Protein AF-0000000066255601 (afdb_homodimer)

InterPro domains:
  IPR002649 tRNA (guanine-N1-)-methyltransferase TrmD [MF_00605] (1-234)
  IPR002649 tRNA (guanine-N1-)-methyltransferase TrmD [PIRSF000386] (4-233)
  IPR002649 tRNA (guanine-N1-)-methyltransferase TrmD [PTHR46417] (6-233)
  IPR002649 tRNA (guanine-N1-)-methyltransferase TrmD [TIGR00088] (6-233)
  IPR002649 tRNA (guanine-N1-)-methyltransferase TrmD [cd18080] (7-228)
  IPR016009 tRNA methyltransferase TRMD/TRM10-type domain [PF01746] (6-232)
  IPR023148 tRNA (guanine-N(1)-)-methyltransferase, C-terminal domain superfamily [G3DSA:1.10.1270.20] (174-234)
  IPR029026 tRNA (guanine-N1-)-methyltransferase, N-terminal [G3DSA:3.40.1280.10] (3-173)
  IPR029028 Alpha/beta knot methyltransferases [SSF75217] (4-233)

Secondary structure (DSSP, 8-state):
--SEEEEEEES-GGGSSGGGGSHHHHHHHHTTSEEEEEEEGGGG-BTTTTB-EEEBTT--S-EEE-HHHHHHHHHHHHHH-TT-EEEEEEEEEEEPBHHHHHHHTT-SEEEEE---TT-B-HHHHHHHT-EEEESSBS--SSSHHHHHHHHHHHHHTSTTTSS-GGGGGGSTT-TTSTTTTSPPPP--BSSSEETTEEPPHHHHS--HHHHHHHHHHHHHHHHHHH-GGG-TT-/--SEEEEEEES-GGGSSGGGGSHHHHHHHHTTSEEEEEEEGGGG-BTTTTB-EEEBTT--S-EEE-HHHHHHHHHHHHHH-TT-EEEEEEEEEEEPBHHHHHHHTT-SEEEEE---TT-B-HHHHHHHT-EEEESSBS--SSSHHHHHHHHHHHHHTSTTTSS-GGGGGGSTT-TTSTTTTSPPPP--BSSSEETTEEPPHHHHS--HHHHHHHHHHHHHHHHHHH-GGG-TT-

pLDDT: mean 95.25, std 6.95, range [38.66, 98.94]

Radius of gyration: 22.91 Å; Cα contacts (8 Å, |Δi|>4): 955; chains: 2; bounding box: 49×70×59 Å

Solvent-accessible surface area (backbone atoms only — not comparable to full-atom values): 24619 Å² total; per-residue (Å²): 128,45,65,34,37,38,36,37,36,25,81,57,59,84,49,58,64,46,66,47,58,39,67,61,49,18,52,26,41,77,67,42,43,32,48,74,47,72,43,53,43,49,82,44,22,45,74,97,78,33,49,47,56,35,59,32,54,59,57,73,93,45,40,21,34,21,39,71,27,51,48,52,43,48,52,52,52,36,70,78,40,73,82,39,48,49,34,29,52,32,74,73,22,54,72,53,31,43,66,53,43,60,59,54,61,76,50,44,36,36,31,39,44,33,38,40,79,73,27,54,21,43,65,47,40,62,75,66,65,47,39,46,32,9,62,41,56,46,66,62,76,41,15,60,60,51,47,52,51,52,47,45,34,45,50,54,70,38,89,82,43,49,90,56,69,76,55,57,36,56,34,53,50,26,59,89,24,76,52,53,23,25,31,52,46,85,42,45,36,56,61,63,62,52,96,92,43,66,58,63,65,60,38,71,63,79,43,63,68,61,25,52,52,50,43,47,50,42,12,49,52,51,19,55,74,69,42,48,86,48,52,73,90,112,129,46,65,34,37,39,37,36,36,25,82,55,57,82,49,57,64,47,64,47,58,38,68,60,49,18,53,27,41,77,68,39,44,32,48,73,47,74,43,52,43,50,82,45,22,46,74,97,80,33,46,47,56,34,58,33,54,57,58,72,93,44,40,22,34,19,37,71,26,50,48,52,44,49,52,54,53,37,71,77,40,75,81,42,49,48,35,28,50,32,73,72,22,56,70,55,30,43,65,53,42,59,60,55,61,76,50,44,36,37,31,40,45,33,37,41,78,73,27,54,22,43,64,47,41,63,75,66,65,47,39,46,33,8,62,40,55,47,65,63,75,42,14,60,62,50,48,52,51,52,48,43,32,46,50,55,70,37,88,83,42,49,89,56,70,74,54,57,35,56,36,54,50,25,58,90,23,76,50,52,24,26,31,52,46,84,41,45,34,56,60,64,63,51,96,92,44,64,60,65,64,61,37,72,63,79,43,65,68,61,27,50,51,48,43,49,50,42,13,50,52,52,19,56,74,70,41,49,86,49,51,74,89,110

Organism: Rickettsia rickettsii (strain Sheila Smith) (NCBI:txid392021)

Foldseek 3Di:
DALAEEEEEDQCQVCPPPVCCDDLSVVCVVVRNYYYHYDNLLVQADDPVSHQWDADPPDDDWIAGELNSVVVSVVVVCVVPVPAAEEEEDLVAAEDDLVVLVVNSVDRHYYYYKAAIPYYDVVNCVVVVHHYYYPDNDDDGMCSVVVSVSVVSNSCQGPPRDPDPLVVQQAAQNCNHLQNGFHWFDDDDDDQADPNDGDPVQCVPPPPVSVSVVRNVRRVVCCCVPPVVRPPVD/DALAEEEEEDQCPVCPPPVCCDDLSVVCVVVRNYYYHYDNLLVQADDPVSHQWDADPPDDDWIAGELNSVVVSVVVVCVVPVPAAEEEEDLVAAEDDLVVLVVNSVDRHYYYYKAAIPYYDVVNCVVVVHHYYYPDNDDDGMCSVVVSVSVVSNSCQGPPRDPDPLVVQQAAQNCNHLQNGFHWFDDDDDDQADPNDGDDVQCVPPPPVSVSVVRNVRRVVCCCVPPVVRPPVD

Sequence (468 aa):
MSILHATILTVFPEMFPGTLGHSLAGQALNKNIWSYDVINIRDFGLTKHKNIDDEAYGGGNGLIMRPDVLGSSIDHALALNPNAEMYYPSPRGRVFTQSFAKEMLKNKNLIFLCGRYEGIDERVIEEYNVKEISVGDYILSGGEIPTLTILDCLIRLLPGVLMNQNTLSSESFEEDGEFKGGLECSLYTRPEIWRNRAVPSVLLSGNHRLINEWKKAQSHMITKLRRPELLKDLMSILHATILTVFPEMFPGTLGHSLAGQALNKNIWSYDVINIRDFGLTKHKNIDDEAYGGGNGLIMRPDVLGSSIDHALALNPNAEMYYPSPRGRVFTQSFAKEMLKNKNLIFLCGRYEGIDERVIEEYNVKEISVGDYILSGGEIPTLTILDCLIRLLPGVLMNQNTLSSESFEEDGEFKGGLECSLYTRPEIWRNRAVPSVLLSGNHRLINEWKKAQSHMITKLRRPELLKDL

Structure (mmCIF, N/CA/C/O backbone):
data_AF-0000000066255601-model_v1
#
loop_
_entity.id
_entity.type
_entity.pdbx_description
1 polymer 'tRNA (guanine-N(1)-)-methyltransferase'
#
loop_
_atom_site.group_PDB
_atom_site.id
_atom_site.type_symbol
_atom_site.label_atom_id
_atom_site.label_alt_id
_atom_site.label_comp_id
_atom_site.label_asym_id
_atom_site.label_entity_id
_atom_site.label_seq_id
_atom_site.pdbx_PDB_ins_code
_atom_site.Cartn_x
_atom_site.Cartn_y
_atom_site.Cartn_z
_atom_site.occupancy
_atom_site.B_iso_or_equiv
_atom_site.auth_seq_id
_atom_site.auth_comp_id
_atom_site.auth_asym_id
_atom_site.auth_atom_id
_atom_site.pdbx_PDB_model_num
ATOM 1 N N . MET A 1 1 ? -22.312 -8.031 15.648 1 79.44 1 MET A N 1
ATOM 2 C CA . MET A 1 1 ? -21.609 -8.398 14.43 1 79.44 1 MET A CA 1
ATOM 3 C C . MET A 1 1 ? -20.891 -7.191 13.828 1 79.44 1 MET A C 1
ATOM 5 O O . MET A 1 1 ? -21.375 -6.062 13.93 1 79.44 1 MET A O 1
ATOM 9 N N . SER A 1 2 ? -19.641 -7.426 13.398 1 87.31 2 SER A N 1
ATOM 10 C CA . SER A 1 2 ? -18.891 -6.285 12.898 1 87.31 2 SER A CA 1
ATOM 11 C C . SER A 1 2 ? -19.453 -5.785 11.57 1 87.31 2 SER A C 1
ATOM 13 O O . SER A 1 2 ? -20.156 -6.52 10.875 1 87.31 2 SER A O 1
ATOM 15 N N . ILE A 1 3 ? -19.281 -4.574 11.297 1 94.25 3 ILE A N 1
ATOM 16 C CA . ILE A 1 3 ? -19.781 -3.969 10.062 1 94.25 3 ILE A CA 1
ATOM 17 C C . ILE A 1 3 ? -19.078 -4.602 8.867 1 94.25 3 ILE A C 1
ATOM 19 O O . ILE A 1 3 ? -19.719 -4.914 7.859 1 94.25 3 ILE A O 1
ATOM 23 N N . LEU A 1 4 ? -17.828 -4.836 9.016 1 97.94 4 LEU A N 1
ATOM 24 C CA . LEU A 1 4 ? -17 -5.434 7.977 1 97.94 4 LEU A CA 1
ATOM 25 C C . LEU A 1 4 ? -16.203 -6.609 8.531 1 97.94 4 LEU A C 1
ATOM 27 O O . LEU A 1 4 ? -15.602 -6.512 9.602 1 97.94 4 LEU A O 1
ATOM 31 N N . HIS A 1 5 ? -16.234 -7.715 7.82 1 98.31 5 HIS A N 1
ATOM 32 C CA . HIS A 1 5 ? -15.422 -8.867 8.188 1 98.31 5 HIS A CA 1
ATOM 33 C C . HIS A 1 5 ? -14.516 -9.289 7.035 1 98.31 5 HIS A C 1
ATOM 35 O O . HIS A 1 5 ? -14.977 -9.461 5.902 1 98.31 5 HIS A O 1
ATOM 41 N N . ALA A 1 6 ? -13.25 -9.422 7.336 1 98.38 6 ALA A N 1
ATOM 42 C CA . ALA A 1 6 ? -12.273 -9.828 6.324 1 98.38 6 ALA A CA 1
ATOM 43 C C . ALA A 1 6 ? -11.641 -11.172 6.68 1 98.38 6 ALA A C 1
ATOM 45 O O . ALA A 1 6 ? -11.141 -11.352 7.793 1 98.38 6 ALA A O 1
ATOM 46 N N . THR A 1 7 ? -11.734 -12.109 5.789 1 98.75 7 THR A N 1
ATOM 47 C CA . THR A 1 7 ? -10.953 -13.344 5.887 1 98.75 7 THR A CA 1
ATOM 48 C C . THR A 1 7 ? -9.711 -13.266 5.008 1 98.75 7 THR A C 1
ATOM 50 O O . THR A 1 7 ? -9.805 -13.008 3.805 1 98.75 7 THR A O 1
ATOM 53 N N . ILE A 1 8 ? -8.578 -13.508 5.617 1 98.88 8 ILE A N 1
ATOM 54 C CA . ILE A 1 8 ? -7.316 -13.375 4.895 1 98.88 8 ILE A CA 1
ATOM 55 C C . ILE A 1 8 ? -6.676 -14.758 4.734 1 98.88 8 ILE A C 1
ATOM 57 O O . ILE A 1 8 ? -6.406 -15.438 5.723 1 98.88 8 ILE A O 1
ATOM 61 N N . LEU A 1 9 ? -6.473 -15.195 3.525 1 98.94 9 LEU A N 1
ATOM 62 C CA . LEU A 1 9 ? -5.684 -16.375 3.207 1 98.94 9 LEU A CA 1
ATOM 63 C C . LEU A 1 9 ? -4.242 -16 2.889 1 98.94 9 LEU A C 1
ATOM 65 O O . LEU A 1 9 ? -3.984 -15.258 1.945 1 98.94 9 LEU A O 1
ATOM 69 N N . THR A 1 10 ? -3.299 -16.469 3.641 1 98.88 10 THR A N 1
ATOM 70 C CA . THR A 1 10 ? -1.899 -16.094 3.471 1 98.88 10 THR A CA 1
ATOM 71 C C . THR A 1 10 ? -0.978 -17.188 4.008 1 98.88 10 THR A C 1
ATOM 73 O O . THR A 1 10 ? -1.413 -18.062 4.766 1 98.88 10 THR A O 1
ATOM 76 N N . VAL A 1 11 ? 0.265 -17.188 3.557 1 98.44 11 VAL A N 1
ATOM 77 C CA . VAL A 1 11 ? 1.257 -18.109 4.117 1 98.44 11 VAL A CA 1
ATOM 78 C C . VAL A 1 11 ? 1.996 -17.422 5.266 1 98.44 11 VAL A C 1
ATOM 80 O O . VAL A 1 11 ? 2.84 -18.031 5.922 1 98.44 11 VAL A O 1
ATOM 83 N N . PHE A 1 12 ? 1.693 -16.172 5.578 1 98.38 12 PHE A N 1
ATOM 84 C CA . PHE A 1 12 ? 2.297 -15.414 6.668 1 98.38 12 PHE A CA 1
ATOM 85 C C . PHE A 1 12 ? 1.228 -14.867 7.605 1 98.38 12 PHE A C 1
ATOM 87 O O . PHE A 1 12 ? 1.06 -13.648 7.719 1 98.38 12 PHE A O 1
ATOM 94 N N . PRO A 1 13 ? 0.612 -15.734 8.367 1 98.62 13 PRO A N 1
ATOM 95 C CA . PRO A 1 13 ? -0.444 -15.266 9.266 1 98.62 13 PRO A CA 1
ATOM 96 C C . PRO A 1 13 ? 0.057 -14.234 10.273 1 98.62 13 PRO A C 1
ATOM 98 O O . PRO A 1 13 ? -0.712 -13.375 10.719 1 98.62 13 PRO A O 1
ATOM 101 N N . GLU A 1 14 ? 1.336 -14.211 10.602 1 97.75 14 GLU A N 1
ATOM 102 C CA . GLU A 1 14 ? 1.938 -13.344 11.609 1 97.75 14 GLU A CA 1
ATOM 103 C C . GLU A 1 14 ? 1.942 -11.891 11.141 1 97.75 14 GLU A C 1
ATOM 105 O O . GLU A 1 14 ? 2.174 -10.977 11.938 1 97.75 14 GLU A O 1
ATOM 110 N N . MET A 1 15 ? 1.654 -11.672 9.898 1 98.38 15 MET A N 1
ATOM 111 C CA . MET A 1 15 ? 1.668 -10.32 9.352 1 98.38 15 MET A CA 1
ATOM 112 C C . MET A 1 15 ? 0.363 -9.594 9.664 1 98.38 15 MET A C 1
ATOM 114 O O . MET A 1 15 ? 0.245 -8.391 9.43 1 98.38 15 MET A O 1
ATOM 118 N N . PHE A 1 16 ? -0.642 -10.234 10.242 1 98.44 16 PHE A N 1
ATOM 119 C CA . PHE A 1 16 ? -1.94 -9.633 10.516 1 98.44 16 PHE A CA 1
ATOM 120 C C . PHE A 1 16 ? -2.246 -9.664 12.008 1 98.44 16 PHE A C 1
ATOM 122 O O . PHE A 1 16 ? -1.903 -10.633 12.695 1 98.44 16 PHE A O 1
ATOM 129 N N . PRO A 1 17 ? -2.812 -8.672 12.648 1 98.31 17 PRO A N 1
ATOM 130 C CA . PRO A 1 17 ? -3.373 -7.57 11.859 1 98.31 17 PRO A CA 1
ATOM 131 C C . PRO A 1 17 ? -2.32 -6.539 11.453 1 98.31 17 PRO A C 1
ATOM 133 O O . PRO A 1 17 ? -2.627 -5.594 10.727 1 98.31 17 PRO A O 1
ATOM 136 N N . GLY A 1 18 ? -1.064 -6.758 11.93 1 97.5 18 GLY A N 1
ATOM 137 C CA . GLY A 1 18 ? 0.004 -5.848 11.555 1 97.5 18 GLY A CA 1
ATOM 138 C C . GLY A 1 18 ? -0.315 -4.395 11.852 1 97.5 18 GLY A C 1
ATOM 139 O O . GLY A 1 18 ? -0.697 -4.059 12.977 1 97.5 18 GLY A O 1
ATOM 140 N N . THR A 1 19 ? -0.201 -3.514 10.828 1 98 19 THR A N 1
ATOM 141 C CA . THR A 1 19 ? -0.446 -2.086 10.992 1 98 19 THR A CA 1
ATOM 142 C C . THR A 1 19 ? -1.9 -1.828 11.375 1 98 19 THR A C 1
ATOM 144 O O . THR A 1 19 ? -2.209 -0.83 12.031 1 98 19 THR A O 1
ATOM 147 N N . LEU A 1 20 ? -2.783 -2.729 11.016 1 98.56 20 LEU A N 1
ATOM 148 C CA . LEU A 1 20 ? -4.211 -2.545 11.258 1 98.56 20 LEU A CA 1
ATOM 149 C C . LEU A 1 20 ? -4.543 -2.775 12.727 1 98.56 20 LEU A C 1
ATOM 151 O O . LEU A 1 20 ? -5.672 -2.527 13.156 1 98.56 20 LEU A O 1
ATOM 155 N N . GLY A 1 21 ? -3.588 -3.248 13.445 1 98.12 21 GLY A N 1
ATOM 156 C CA . GLY A 1 21 ? -3.764 -3.391 14.883 1 98.12 21 GLY A CA 1
ATOM 157 C C . GLY A 1 21 ? -3.506 -2.107 15.648 1 98.12 21 GLY A C 1
ATOM 158 O O . GLY A 1 21 ? -3.676 -2.059 16.875 1 98.12 21 GLY A O 1
ATOM 159 N N . HIS A 1 22 ? -3.17 -1.103 14.945 1 97.44 22 HIS A N 1
ATOM 160 C CA . HIS A 1 22 ? -2.803 0.168 15.562 1 97.44 22 HIS A CA 1
ATOM 161 C C . HIS A 1 22 ? -3.713 1.295 15.086 1 97.44 22 HIS A C 1
ATOM 163 O O . HIS A 1 22 ? -4.434 1.14 14.102 1 97.44 22 HIS A O 1
ATOM 169 N N . SER A 1 23 ? -3.74 2.381 15.82 1 95.31 23 SER A N 1
ATOM 170 C CA . SER A 1 23 ? -4.398 3.621 15.414 1 95.31 23 SER A CA 1
ATOM 171 C C . SER A 1 23 ? -5.879 3.391 15.117 1 95.31 23 SER A C 1
ATOM 173 O O . SER A 1 23 ? -6.531 2.59 15.789 1 95.31 23 SER A O 1
ATOM 175 N N . LEU A 1 24 ? -6.449 4.09 14.18 1 94.56 24 LEU A N 1
ATOM 176 C CA . LEU A 1 24 ? -7.879 4.086 13.891 1 94.56 24 LEU A CA 1
ATOM 177 C C . LEU A 1 24 ? -8.383 2.67 13.625 1 94.56 24 LEU A C 1
ATOM 179 O O . LEU A 1 24 ? -9.414 2.262 14.164 1 94.56 24 LEU A O 1
ATOM 183 N N . ALA A 1 25 ? -7.633 1.955 12.867 1 97.56 25 ALA A N 1
ATOM 184 C CA . ALA A 1 25 ? -8.055 0.597 12.523 1 97.56 25 ALA A CA 1
ATOM 185 C C . ALA A 1 25 ? -8.016 -0.309 13.758 1 97.56 25 ALA A C 1
ATOM 187 O O . ALA A 1 25 ? -8.891 -1.163 13.93 1 97.56 25 ALA A O 1
ATOM 188 N N . GLY A 1 26 ? -6.961 -0.133 14.555 1 98.12 26 GLY A N 1
ATOM 189 C CA . GLY A 1 26 ? -6.871 -0.892 15.797 1 98.12 26 GLY A CA 1
ATOM 190 C C . GLY A 1 26 ? -7.992 -0.582 16.766 1 98.12 26 GLY A C 1
ATOM 191 O O . GLY A 1 26 ? -8.562 -1.49 17.375 1 98.12 26 GLY A O 1
ATOM 192 N N . GLN A 1 27 ? -8.289 0.668 16.922 1 97.44 27 GLN A N 1
ATOM 193 C CA . GLN A 1 27 ? -9.398 1.073 17.766 1 97.44 27 GLN A CA 1
ATOM 194 C C . GLN A 1 27 ? -10.719 0.485 17.266 1 97.44 27 GLN A C 1
ATOM 196 O O . GLN A 1 27 ? -11.523 -0.004 18.062 1 97.44 27 GLN A O 1
ATOM 201 N N . ALA A 1 28 ? -10.891 0.559 15.969 1 98.06 28 ALA A N 1
ATOM 202 C CA . ALA A 1 28 ? -12.102 0.02 15.359 1 98.06 28 ALA A CA 1
ATOM 203 C C . ALA A 1 28 ? -12.195 -1.49 15.555 1 98.06 28 ALA A C 1
ATOM 205 O O . ALA A 1 28 ? -13.289 -2.037 15.719 1 98.06 28 ALA A O 1
ATOM 206 N N . LEU A 1 29 ? -11.062 -2.111 15.508 1 98.44 29 LEU A N 1
ATOM 207 C CA . LEU A 1 29 ? -11 -3.543 15.773 1 98.44 29 LEU A CA 1
ATOM 208 C C . LEU A 1 29 ? -11.453 -3.854 17.188 1 98.44 29 LEU A C 1
ATOM 210 O O . LEU A 1 29 ? -12.273 -4.75 17.406 1 98.44 29 LEU A O 1
ATOM 214 N N . ASN A 1 30 ? -10.984 -3.076 18.156 1 97.88 30 ASN A N 1
ATOM 215 C CA . ASN A 1 30 ? -11.32 -3.26 19.562 1 97.88 30 ASN A CA 1
ATOM 216 C C . ASN A 1 30 ? -12.797 -2.996 19.812 1 97.88 30 ASN A C 1
ATOM 218 O O . ASN A 1 30 ? -13.398 -3.621 20.688 1 97.88 30 ASN A O 1
ATOM 222 N N . LYS A 1 31 ? -13.336 -2.125 19.031 1 97.31 31 LYS A N 1
ATOM 223 C CA . LYS A 1 31 ? -14.75 -1.778 19.156 1 97.31 31 LYS A CA 1
ATOM 224 C C . LYS A 1 31 ? -15.625 -2.717 18.344 1 97.31 31 LYS A C 1
ATOM 226 O O . LYS A 1 31 ? -16.828 -2.508 18.234 1 97.31 31 LYS A O 1
ATOM 231 N N . ASN A 1 32 ? -15.047 -3.641 17.672 1 97.69 32 ASN A N 1
ATOM 232 C CA . ASN A 1 32 ? -15.727 -4.637 16.859 1 97.69 32 ASN A CA 1
ATOM 233 C C . ASN A 1 32 ? -16.484 -3.988 15.695 1 97.69 32 ASN A C 1
ATOM 235 O O . ASN A 1 32 ? -17.547 -4.453 15.305 1 97.69 32 ASN A O 1
ATOM 239 N N . ILE A 1 33 ? -15.953 -2.861 15.242 1 98.12 33 ILE A N 1
ATOM 240 C CA . ILE A 1 33 ? -16.484 -2.236 14.039 1 98.12 33 ILE A CA 1
ATOM 241 C C . ILE A 1 33 ? -16.125 -3.068 12.812 1 98.12 33 ILE A C 1
ATOM 243 O O . ILE A 1 33 ? -16.922 -3.236 11.898 1 98.12 33 ILE A O 1
ATOM 247 N N . TRP A 1 34 ? -14.898 -3.523 12.836 1 98.44 34 TRP A N 1
ATOM 248 C CA . TRP A 1 34 ? -14.477 -4.527 11.859 1 98.44 34 TRP A CA 1
ATOM 249 C C . TRP A 1 34 ? -13.828 -5.719 12.555 1 98.44 34 TRP A C 1
ATOM 251 O O . TRP A 1 34 ? -13.477 -5.645 13.734 1 98.44 34 TRP A O 1
ATOM 261 N N . SER A 1 35 ? -13.75 -6.824 11.852 1 98.56 35 SER A N 1
ATOM 262 C CA . SER A 1 35 ? -13.141 -8.047 12.359 1 98.56 35 SER A CA 1
ATOM 263 C C . SER A 1 35 ? -12.43 -8.812 11.25 1 98.56 35 SER A C 1
ATOM 265 O O . SER A 1 35 ? -12.594 -8.5 10.07 1 98.56 35 SER A O 1
ATOM 267 N N . TYR A 1 36 ? -11.578 -9.719 11.688 1 98.31 36 TYR A N 1
ATOM 268 C CA . TYR A 1 36 ? -10.875 -10.484 10.664 1 98.31 36 TYR A CA 1
ATOM 269 C C . TYR A 1 36 ? -10.539 -11.883 11.172 1 98.31 36 TYR A C 1
ATOM 271 O O . TYR A 1 36 ? -10.5 -12.125 12.383 1 98.31 36 TYR A O 1
ATOM 279 N N . ASP A 1 37 ? -10.414 -12.789 10.203 1 98 37 ASP A N 1
ATOM 280 C CA . ASP A 1 37 ? -9.82 -14.109 10.406 1 98 37 ASP A CA 1
ATOM 281 C C . ASP A 1 37 ? -8.656 -14.344 9.445 1 98 37 ASP A C 1
ATOM 283 O O . ASP A 1 37 ? -8.672 -13.844 8.312 1 98 37 ASP A O 1
ATOM 287 N N . VAL A 1 38 ? -7.703 -15.047 9.953 1 98.69 38 VAL A N 1
ATOM 288 C CA . VAL A 1 38 ? -6.59 -15.422 9.094 1 98.69 38 VAL A CA 1
ATOM 289 C C . VAL A 1 38 ? -6.555 -16.938 8.922 1 98.69 38 VAL A C 1
ATOM 291 O O . VAL A 1 38 ? -6.648 -17.688 9.906 1 98.69 38 VAL A O 1
ATOM 294 N N . ILE A 1 39 ? -6.531 -17.359 7.746 1 98.75 39 ILE A N 1
ATOM 295 C CA . ILE A 1 39 ? -6.375 -18.766 7.398 1 98.75 39 ILE A CA 1
ATOM 296 C C . ILE A 1 39 ? -4.98 -19 6.824 1 98.75 39 ILE A C 1
ATOM 298 O O . ILE A 1 39 ? -4.602 -18.391 5.824 1 98.75 39 ILE A O 1
ATOM 302 N N . ASN A 1 40 ? -4.207 -19.875 7.48 1 98.81 40 ASN A N 1
ATOM 303 C CA . ASN A 1 40 ? -2.875 -20.234 7 1 98.81 40 ASN A CA 1
ATOM 304 C C . ASN A 1 40 ? -2.932 -21.219 5.848 1 98.81 40 ASN A C 1
ATOM 306 O O . ASN A 1 40 ? -3.256 -22.391 6.051 1 98.81 40 ASN A O 1
ATOM 310 N N . ILE A 1 41 ? -2.545 -20.781 4.695 1 98.81 41 ILE A N 1
ATOM 311 C CA . ILE A 1 41 ? -2.617 -21.609 3.496 1 98.81 41 ILE A CA 1
ATOM 312 C C . ILE A 1 41 ? -1.753 -22.859 3.674 1 98.81 41 ILE A C 1
ATOM 314 O O . ILE A 1 41 ? -2.1 -23.938 3.189 1 98.81 41 ILE A O 1
ATOM 318 N N . ARG A 1 42 ? -0.706 -22.781 4.449 1 98.31 42 ARG A N 1
ATOM 319 C CA . ARG A 1 42 ? 0.225 -23.875 4.66 1 98.31 42 ARG A CA 1
ATOM 320 C C . ARG A 1 42 ? -0.473 -25.062 5.32 1 98.31 42 ARG A C 1
ATOM 322 O O . ARG A 1 42 ? -0.035 -26.203 5.176 1 98.31 42 ARG A O 1
ATOM 329 N N . ASP A 1 43 ? -1.509 -24.797 6.066 1 98.19 43 ASP A N 1
ATOM 330 C CA . ASP A 1 43 ? -2.256 -25.859 6.727 1 98.19 43 ASP A CA 1
ATOM 331 C C . ASP A 1 43 ? -2.906 -26.797 5.707 1 98.19 43 ASP A C 1
ATOM 333 O O . ASP A 1 43 ? -3.35 -27.891 6.051 1 98.19 43 ASP A O 1
ATOM 337 N N . PHE A 1 44 ? -2.918 -26.391 4.461 1 98.5 44 PHE A N 1
ATOM 338 C CA . PHE A 1 44 ? -3.541 -27.172 3.396 1 98.5 44 PHE A CA 1
ATOM 339 C C . PHE A 1 44 ? -2.49 -27.734 2.449 1 98.5 44 PHE A C 1
ATOM 341 O O . PHE A 1 44 ? -2.822 -28.234 1.374 1 98.5 44 PHE A O 1
ATOM 348 N N . GLY A 1 45 ? -1.254 -27.516 2.797 1 98 45 GLY A N 1
ATOM 349 C CA . GLY A 1 45 ? -0.155 -27.969 1.954 1 98 45 GLY A CA 1
ATOM 350 C C . GLY A 1 45 ? -0.136 -29.469 1.742 1 98 45 GLY A C 1
ATOM 351 O O . GLY A 1 45 ? -0.738 -30.219 2.516 1 98 45 GLY A O 1
ATOM 352 N N . LEU A 1 46 ? 0.57 -29.859 0.729 1 96.69 46 LEU A N 1
ATOM 353 C CA . LEU A 1 46 ? 0.627 -31.266 0.349 1 96.69 46 LEU A CA 1
ATOM 354 C C . LEU A 1 46 ? 1.787 -31.969 1.045 1 96.69 46 LEU A C 1
ATOM 356 O O . LEU A 1 46 ? 2.822 -31.359 1.312 1 96.69 46 LEU A O 1
ATOM 360 N N . THR A 1 47 ? 1.641 -33.25 1.292 1 93.31 47 THR A N 1
ATOM 361 C CA . THR A 1 47 ? 2.656 -34.125 1.847 1 93.31 47 THR A CA 1
ATOM 362 C C . THR A 1 47 ? 2.996 -33.75 3.281 1 93.31 47 THR A C 1
ATOM 364 O O . THR A 1 47 ? 2.314 -32.906 3.877 1 93.31 47 THR A O 1
ATOM 367 N N . LYS A 1 48 ? 3.967 -34.406 3.875 1 93.19 48 LYS A N 1
ATOM 368 C CA . LYS A 1 48 ? 4.383 -34.156 5.254 1 93.19 48 LYS A CA 1
ATOM 369 C C . LYS A 1 48 ? 5.082 -32.781 5.383 1 93.19 48 LYS A C 1
ATOM 371 O O . LYS A 1 48 ? 5.141 -32.219 6.473 1 93.19 48 LYS A O 1
ATOM 376 N N . HIS A 1 49 ? 5.543 -32.312 4.27 1 92.69 49 HIS A N 1
ATOM 377 C CA . HIS A 1 49 ? 6.328 -31.078 4.277 1 92.69 49 HIS A CA 1
ATOM 378 C C . HIS A 1 49 ? 5.449 -29.859 4.012 1 92.69 49 HIS A C 1
ATOM 380 O O . HIS A 1 49 ? 5.934 -28.719 4.02 1 92.69 49 HIS A O 1
ATOM 386 N N . LYS A 1 50 ? 4.145 -30.062 3.76 1 95.19 50 LYS A N 1
ATOM 387 C CA . LYS A 1 50 ? 3.193 -28.969 3.561 1 95.19 50 LYS A CA 1
ATOM 388 C C . LYS A 1 50 ? 3.602 -28.094 2.379 1 95.19 50 LYS A C 1
ATOM 390 O O . LYS A 1 50 ? 3.658 -26.859 2.5 1 95.19 50 LYS A O 1
ATOM 395 N N . ASN A 1 51 ? 3.879 -28.75 1.265 1 96.75 51 ASN A N 1
ATOM 396 C CA . ASN A 1 51 ? 4.234 -28.047 0.041 1 96.75 51 ASN A CA 1
ATOM 397 C C . ASN A 1 51 ? 3.051 -27.25 -0.505 1 96.75 51 ASN A C 1
ATOM 399 O O . ASN A 1 51 ? 1.959 -27.797 -0.681 1 96.75 51 ASN A O 1
ATOM 403 N N . ILE A 1 52 ? 3.314 -25.953 -0.753 1 98.25 52 ILE A N 1
ATOM 404 C CA . ILE A 1 52 ? 2.201 -25.125 -1.182 1 98.25 52 ILE A CA 1
ATOM 405 C C . ILE A 1 52 ? 2.443 -24.625 -2.607 1 98.25 52 ILE A C 1
ATOM 407 O O . ILE A 1 52 ? 1.578 -23.984 -3.205 1 98.25 52 ILE A O 1
ATOM 411 N N . ASP A 1 53 ? 3.6 -24.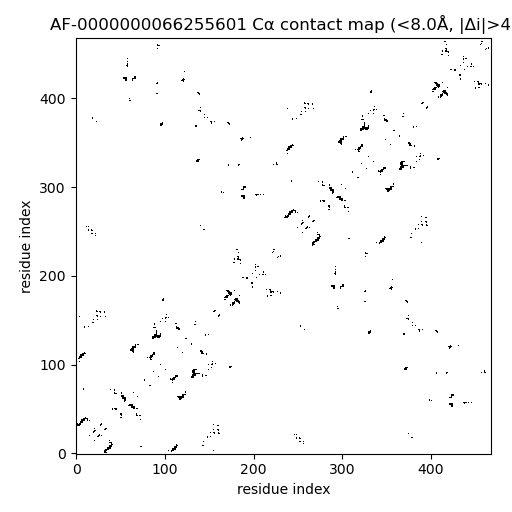844 -3.145 1 97.62 53 ASP A N 1
ATOM 412 C CA . ASP A 1 53 ? 4.023 -24.312 -4.434 1 97.62 53 ASP A CA 1
ATOM 413 C C . ASP A 1 53 ? 4.723 -25.375 -5.27 1 97.62 53 ASP A C 1
ATOM 415 O O . ASP A 1 53 ? 5.012 -26.469 -4.773 1 97.62 53 ASP A O 1
ATOM 419 N N . ASP A 1 54 ? 4.898 -25.125 -6.512 1 97 54 ASP A N 1
ATOM 420 C CA . ASP A 1 54 ? 5.641 -25.969 -7.441 1 97 54 ASP A CA 1
ATOM 421 C C . ASP A 1 54 ? 6.184 -25.156 -8.609 1 97 54 ASP A C 1
ATOM 423 O O . ASP A 1 54 ? 5.859 -23.969 -8.758 1 97 54 ASP A O 1
ATOM 427 N N . GLU A 1 55 ? 7.008 -25.781 -9.383 1 95.44 55 GLU A N 1
ATOM 428 C CA . GLU A 1 55 ? 7.613 -25.125 -10.539 1 95.44 55 GLU A CA 1
ATOM 429 C C . GLU A 1 55 ? 6.566 -24.781 -11.594 1 95.44 55 GLU A C 1
ATOM 431 O O . GLU A 1 55 ? 5.609 -25.547 -11.789 1 95.44 55 GLU A O 1
ATOM 436 N N . ALA A 1 56 ? 6.816 -23.719 -12.273 1 94.56 56 ALA A N 1
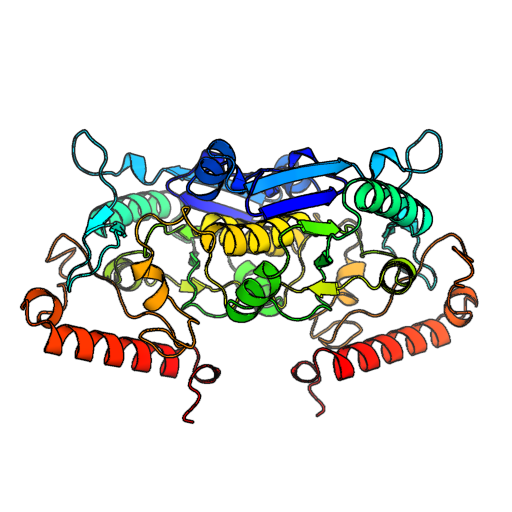ATOM 437 C CA . ALA A 1 56 ? 5.914 -23.266 -13.328 1 94.56 56 ALA A CA 1
ATOM 438 C C . ALA A 1 56 ? 5.988 -24.203 -14.539 1 94.56 56 ALA A C 1
ATOM 440 O O . ALA A 1 56 ? 7.07 -24.656 -14.922 1 94.56 56 ALA A O 1
ATOM 441 N N . TYR A 1 57 ? 4.805 -24.516 -15.141 1 95.56 57 TYR A N 1
ATOM 442 C CA . TYR A 1 57 ? 4.828 -25.094 -16.484 1 95.56 57 TYR A CA 1
ATOM 443 C C . TYR A 1 57 ? 5.305 -24.062 -17.5 1 95.56 57 TYR A C 1
ATOM 445 O O . TYR A 1 57 ? 4.945 -22.891 -17.438 1 95.56 57 TYR A O 1
ATOM 453 N N . GLY A 1 58 ? 6.043 -24.562 -18.562 1 91.44 58 GLY A N 1
ATOM 454 C CA . GLY A 1 58 ? 6.562 -23.656 -19.578 1 91.44 58 GLY A CA 1
ATOM 455 C C . GLY A 1 58 ? 7.949 -23.141 -19.25 1 91.44 58 GLY A C 1
ATOM 456 O O . GLY A 1 58 ? 8.547 -22.422 -20.062 1 91.44 58 GLY A O 1
ATOM 457 N N . GLY A 1 59 ? 8.414 -23.547 -18.141 1 82.88 59 GLY A N 1
ATOM 458 C CA . GLY A 1 59 ? 9.758 -23.141 -17.766 1 82.88 59 GLY A CA 1
ATOM 459 C C . GLY A 1 59 ? 9.789 -21.859 -16.953 1 82.88 59 GLY A C 1
ATOM 460 O O . GLY A 1 59 ? 8.75 -21.25 -16.688 1 82.88 59 GLY A O 1
ATOM 461 N N . GLY A 1 60 ? 10.93 -21.531 -16.438 1 76 60 GLY A N 1
ATOM 462 C CA . GLY A 1 60 ? 11.164 -20.375 -15.586 1 76 60 GLY A CA 1
ATOM 463 C C . GLY A 1 60 ? 11.641 -20.75 -14.195 1 76 60 GLY A C 1
ATOM 464 O O . GLY A 1 60 ? 11.578 -21.922 -13.812 1 76 60 GLY A O 1
ATOM 465 N N . ASN A 1 61 ? 12.234 -19.844 -13.531 1 75 61 ASN A N 1
ATOM 466 C CA . ASN A 1 61 ? 12.875 -20.125 -12.242 1 75 61 ASN A CA 1
ATOM 467 C C . ASN A 1 61 ? 11.953 -19.766 -11.078 1 75 61 ASN A C 1
ATOM 469 O O . ASN A 1 61 ? 12.383 -19.766 -9.922 1 75 61 ASN A O 1
ATOM 473 N N . GLY A 1 62 ? 10.75 -19.594 -11.352 1 84.88 62 GLY A N 1
ATOM 474 C CA . GLY A 1 62 ? 9.891 -19.141 -10.258 1 84.88 62 GLY A CA 1
ATOM 475 C C . GLY A 1 62 ? 8.93 -20.219 -9.781 1 84.88 62 GLY A C 1
ATOM 476 O O . GLY A 1 62 ? 8.727 -21.219 -10.461 1 84.88 62 GLY A O 1
ATOM 477 N N . LEU A 1 63 ? 8.453 -20.109 -8.57 1 93.38 63 LEU A N 1
ATOM 478 C CA . LEU A 1 63 ? 7.461 -21 -7.988 1 93.38 63 LEU A CA 1
ATOM 479 C C . LEU A 1 63 ? 6.066 -20.375 -8.07 1 93.38 63 LEU A C 1
ATOM 481 O O . LEU A 1 63 ? 5.918 -19.156 -8.016 1 93.38 63 LEU A O 1
ATOM 485 N N . ILE A 1 64 ? 5.137 -21.25 -8.312 1 97 64 ILE A N 1
ATOM 486 C CA . ILE A 1 64 ? 3.736 -20.844 -8.391 1 97 64 ILE A CA 1
ATOM 487 C C . ILE A 1 64 ? 2.932 -21.562 -7.309 1 97 64 ILE A C 1
ATOM 489 O O . ILE A 1 64 ? 3.129 -22.75 -7.07 1 97 64 ILE A O 1
ATOM 493 N N . MET A 1 65 ? 2.057 -20.844 -6.656 1 98.44 65 MET A N 1
ATOM 494 C CA . MET A 1 65 ? 1.209 -21.484 -5.664 1 98.44 65 MET A CA 1
ATOM 495 C C . MET A 1 65 ? 0.225 -22.453 -6.332 1 98.44 65 MET A C 1
ATOM 497 O O . MET A 1 65 ? -0.463 -22.062 -7.281 1 98.44 65 MET A O 1
ATOM 501 N N . ARG A 1 66 ? 0.135 -23.594 -5.801 1 98.75 66 ARG A N 1
ATOM 502 C CA . ARG A 1 66 ? -0.566 -24.719 -6.422 1 98.75 66 ARG A CA 1
ATOM 503 C C . ARG A 1 66 ? -2.076 -24.531 -6.34 1 98.75 66 ARG A C 1
ATOM 505 O O . ARG A 1 66 ? -2.602 -24.125 -5.301 1 98.75 66 ARG A O 1
ATOM 512 N N . PRO A 1 67 ? -2.781 -24.906 -7.43 1 98.81 67 PRO A N 1
ATOM 513 C CA . PRO A 1 67 ? -4.234 -24.75 -7.422 1 98.81 67 PRO A CA 1
ATOM 514 C C . PRO A 1 67 ? -4.93 -25.719 -6.457 1 98.81 67 PRO A C 1
ATOM 516 O O . PRO A 1 67 ? -5.965 -25.375 -5.879 1 98.81 67 PRO A O 1
ATOM 519 N N . ASP A 1 68 ? -4.418 -26.906 -6.27 1 98.75 68 ASP A N 1
ATOM 520 C CA . ASP A 1 68 ? -5.055 -27.875 -5.379 1 98.75 68 ASP A CA 1
ATOM 521 C C . ASP A 1 68 ? -4.914 -27.438 -3.918 1 98.75 68 ASP A C 1
ATOM 523 O O . ASP A 1 68 ? -5.793 -27.719 -3.098 1 98.75 68 ASP A O 1
ATOM 527 N N . VAL A 1 69 ? -3.83 -26.797 -3.574 1 98.81 69 VAL A N 1
ATOM 528 C CA . VAL A 1 69 ? -3.633 -26.266 -2.23 1 98.81 69 VAL A CA 1
ATOM 529 C C . VAL A 1 69 ? -4.527 -25.047 -2.021 1 98.81 69 VAL A C 1
ATOM 531 O O . VAL A 1 69 ? -5.273 -24.984 -1.041 1 98.81 69 VAL A O 1
ATOM 534 N N . LEU A 1 70 ? -4.465 -24.125 -2.967 1 98.88 70 LEU A N 1
ATOM 535 C CA . LEU A 1 70 ? -5.273 -22.906 -2.879 1 98.88 70 LEU A CA 1
ATOM 536 C C . LEU A 1 70 ? -6.762 -23.25 -2.918 1 98.88 70 LEU A C 1
ATOM 538 O O . LEU A 1 70 ? -7.559 -22.641 -2.189 1 98.88 70 LEU A O 1
ATOM 542 N N . GLY A 1 71 ? -7.125 -24.172 -3.816 1 98.81 71 GLY A N 1
ATOM 543 C CA . GLY A 1 71 ? -8.516 -24.594 -3.883 1 98.81 71 GLY A CA 1
ATOM 544 C C . GLY A 1 71 ? -9.062 -25.062 -2.547 1 98.81 71 GLY A C 1
ATOM 545 O O . GLY A 1 71 ? -10.141 -24.641 -2.131 1 98.81 71 GLY A O 1
ATOM 546 N N . SER A 1 72 ? -8.32 -25.875 -1.854 1 98.62 72 SER A N 1
ATOM 547 C CA . SER A 1 72 ? -8.727 -26.406 -0.555 1 98.62 72 SER A CA 1
ATOM 548 C C . SER A 1 72 ? -8.867 -25.281 0.473 1 98.62 72 SER A C 1
ATOM 550 O O . SER A 1 72 ? -9.82 -25.266 1.252 1 98.62 72 SER A O 1
ATOM 552 N N . SER A 1 73 ? -7.922 -24.406 0.524 1 98.75 73 SER A N 1
ATOM 553 C CA . SER A 1 73 ? -7.957 -23.297 1.468 1 98.75 73 SER A CA 1
ATOM 554 C C . SER A 1 73 ? -9.141 -22.375 1.188 1 98.75 73 SER A C 1
ATOM 556 O O . SER A 1 73 ? -9.789 -21.891 2.115 1 98.75 73 SER A O 1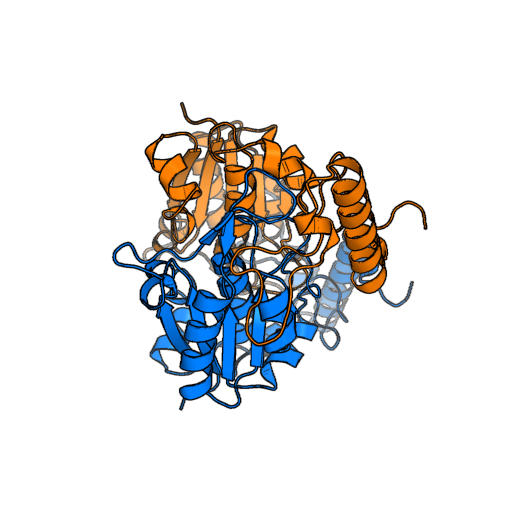
ATOM 558 N N . ILE A 1 74 ? -9.414 -22.109 -0.098 1 98.75 74 ILE A N 1
ATOM 559 C CA . ILE A 1 74 ? -10.516 -21.234 -0.503 1 98.75 74 ILE A CA 1
ATOM 560 C C . ILE A 1 74 ? -11.844 -21.891 -0.149 1 98.75 74 ILE A C 1
ATOM 562 O O . ILE A 1 74 ? -12.75 -21.234 0.374 1 98.75 74 ILE A O 1
ATOM 566 N N . ASP A 1 75 ? -11.945 -23.219 -0.426 1 98.75 75 ASP A N 1
ATOM 567 C CA . ASP A 1 75 ? -13.156 -23.953 -0.063 1 98.75 75 ASP A CA 1
ATOM 568 C C . ASP A 1 75 ? -13.445 -23.828 1.433 1 98.75 75 ASP A C 1
ATOM 570 O O . ASP A 1 75 ? -14.594 -23.609 1.836 1 98.75 75 ASP A O 1
ATOM 574 N N . HIS A 1 76 ? -12.453 -23.953 2.195 1 98.62 76 HIS A N 1
ATOM 575 C CA . HIS A 1 76 ? -12.594 -23.828 3.643 1 98.62 76 HIS A CA 1
ATOM 576 C C . HIS A 1 76 ? -13.086 -22.438 4.023 1 98.62 76 HIS A C 1
ATOM 578 O O . HIS A 1 76 ? -14.023 -22.297 4.82 1 98.62 76 HIS A O 1
ATOM 584 N N . ALA A 1 77 ? -12.484 -21.391 3.479 1 98.44 77 ALA A N 1
ATOM 585 C CA . ALA A 1 77 ? -12.859 -20 3.764 1 98.44 77 ALA A CA 1
ATOM 586 C C . ALA A 1 77 ? -14.312 -19.734 3.369 1 98.44 77 ALA A C 1
ATOM 588 O O . ALA A 1 77 ? -15.055 -19.109 4.117 1 98.44 77 ALA A O 1
ATOM 589 N N . LEU A 1 78 ? -14.672 -20.25 2.176 1 97.81 78 LEU A N 1
ATOM 590 C CA . LEU A 1 78 ? -16.016 -20.016 1.653 1 97.81 78 LEU A CA 1
ATOM 591 C C . LEU A 1 78 ? -17.047 -20.781 2.463 1 97.81 78 LEU A C 1
ATOM 593 O O . LEU A 1 78 ? -18.203 -20.344 2.564 1 97.81 78 LEU A O 1
ATOM 597 N N . ALA A 1 79 ? -16.641 -21.906 3.041 1 97.25 79 ALA A N 1
ATOM 598 C CA . ALA A 1 79 ? -17.531 -22.641 3.918 1 97.25 79 ALA A CA 1
ATOM 599 C C . ALA A 1 79 ? -17.859 -21.844 5.176 1 97.25 79 ALA A C 1
ATOM 601 O O . ALA A 1 79 ? -18.969 -21.906 5.695 1 97.25 79 ALA A O 1
ATOM 602 N N . LEU A 1 80 ? -16.922 -21.125 5.641 1 94.81 80 LEU A N 1
ATOM 603 C CA . LEU A 1 80 ? -17.094 -20.297 6.836 1 94.81 80 LEU A CA 1
ATOM 604 C C . LEU A 1 80 ? -17.875 -19.031 6.516 1 94.81 80 LEU A C 1
ATOM 606 O O . LEU A 1 80 ? -18.609 -18.5 7.367 1 94.81 80 LEU A O 1
ATOM 610 N N . ASN A 1 81 ? -17.688 -18.531 5.254 1 93.62 81 ASN A N 1
ATOM 611 C CA . ASN A 1 81 ? -18.344 -17.312 4.812 1 93.62 81 ASN A CA 1
ATOM 612 C C . ASN A 1 81 ? -18.828 -17.422 3.369 1 93.62 81 ASN A C 1
ATOM 614 O O . ASN A 1 81 ? -18.25 -16.812 2.469 1 93.62 81 ASN A O 1
ATOM 618 N N . PRO A 1 82 ? -19.969 -18.031 3.123 1 92.5 82 PRO A N 1
ATOM 619 C CA . PRO A 1 82 ? -20.422 -18.391 1.775 1 92.5 82 PRO A CA 1
ATOM 620 C C . PRO A 1 82 ? -20.766 -17.172 0.922 1 92.5 82 PRO A C 1
ATOM 622 O O . PRO A 1 82 ? -20.688 -17.234 -0.308 1 92.5 82 PRO A O 1
ATOM 625 N N . ASN A 1 83 ? -21.031 -16.078 1.466 1 92.31 83 ASN A N 1
ATOM 626 C CA . ASN A 1 83 ? -21.453 -14.914 0.688 1 92.31 83 ASN A CA 1
ATOM 627 C C . ASN A 1 83 ? -20.328 -13.883 0.562 1 92.31 83 ASN A C 1
ATOM 629 O O . ASN A 1 83 ? -20.562 -12.766 0.104 1 92.31 83 ASN A O 1
ATOM 633 N N . ALA A 1 84 ? -19.156 -14.312 0.858 1 96.5 84 ALA A N 1
ATOM 634 C CA . ALA A 1 84 ? -18.031 -13.375 0.833 1 96.5 84 ALA A CA 1
ATOM 635 C C . ALA A 1 84 ? -17.578 -13.109 -0.598 1 96.5 84 ALA A C 1
ATOM 637 O O . ALA A 1 84 ? -17.578 -14.016 -1.434 1 96.5 84 ALA A O 1
ATOM 638 N N . GLU A 1 85 ? -17.266 -11.867 -0.91 1 97.44 85 GLU A N 1
ATOM 639 C CA . GLU A 1 85 ? -16.594 -11.539 -2.164 1 97.44 85 GLU A CA 1
ATOM 640 C C . GLU A 1 85 ? -15.086 -11.75 -2.057 1 97.44 85 GLU A C 1
ATOM 642 O O . GLU A 1 85 ? -14.477 -11.375 -1.058 1 97.44 85 GLU A O 1
ATOM 647 N N . MET A 1 86 ? -14.531 -12.375 -3.057 1 98.19 86 MET A N 1
ATOM 648 C CA . MET A 1 86 ? -13.125 -12.758 -2.984 1 98.19 86 MET A CA 1
ATOM 649 C C . MET A 1 86 ? -12.273 -11.875 -3.887 1 98.19 86 MET A C 1
ATOM 651 O O . MET A 1 86 ? -12.594 -11.68 -5.059 1 98.19 86 MET A O 1
ATOM 655 N N . TYR A 1 87 ? -11.227 -11.359 -3.301 1 98.81 87 TYR A N 1
ATOM 656 C CA . TYR A 1 87 ? -10.258 -10.531 -4.02 1 98.81 87 TYR A CA 1
ATOM 657 C C . TYR A 1 87 ? -8.875 -11.164 -3.975 1 98.81 87 TYR A C 1
ATOM 659 O O . TYR A 1 87 ? -8.484 -11.758 -2.967 1 98.81 87 TYR A O 1
ATOM 667 N N . TYR A 1 88 ? -8.164 -11.062 -5.051 1 98.81 88 TYR A N 1
ATOM 668 C CA . TYR A 1 88 ? -6.766 -11.445 -5.199 1 98.81 88 TYR A CA 1
ATOM 669 C C . TYR A 1 88 ? -5.91 -10.242 -5.578 1 98.81 88 TYR A C 1
ATOM 671 O O . TYR A 1 88 ? -5.961 -9.773 -6.719 1 98.81 88 TYR A O 1
ATOM 679 N N . PRO A 1 89 ? -5.137 -9.688 -4.562 1 98.88 89 PRO A N 1
ATOM 680 C CA . PRO A 1 89 ? -4.199 -8.625 -4.934 1 98.88 89 PRO A CA 1
ATOM 681 C C . PRO A 1 89 ? -3.182 -9.07 -5.977 1 98.88 89 PRO A C 1
ATOM 683 O O . PRO A 1 89 ? -2.434 -10.023 -5.746 1 98.88 89 PRO A O 1
ATOM 686 N N . SER A 1 90 ? -3.137 -8.375 -7.105 1 98.19 90 SER A N 1
ATOM 687 C CA . SER A 1 90 ? -2.336 -8.703 -8.281 1 98.19 90 SER A CA 1
ATOM 688 C C . SER A 1 90 ? -2.037 -7.465 -9.109 1 98.19 90 SER A C 1
ATOM 690 O O . SER A 1 90 ? -2.908 -6.617 -9.305 1 98.19 90 SER A O 1
ATOM 692 N N . PRO A 1 91 ? -0.78 -7.398 -9.602 1 97.56 91 PRO A N 1
ATOM 693 C CA . PRO A 1 91 ? -0.503 -6.273 -10.5 1 97.56 91 PRO A CA 1
ATOM 694 C C . PRO A 1 91 ? -1.403 -6.266 -11.734 1 97.56 91 PRO A C 1
ATOM 696 O O . PRO A 1 91 ? -1.552 -5.227 -12.383 1 97.56 91 PRO A O 1
ATOM 699 N N . ARG A 1 92 ? -2.08 -7.363 -12.023 1 97.19 92 ARG A N 1
ATOM 700 C CA . ARG A 1 92 ? -2.9 -7.492 -13.227 1 97.19 92 ARG A CA 1
ATOM 701 C C . ARG A 1 92 ? -4.324 -7.008 -12.969 1 97.19 92 ARG A C 1
ATOM 703 O O . ARG A 1 92 ? -5.125 -6.906 -13.898 1 97.19 92 ARG A O 1
ATOM 710 N N . GLY A 1 93 ? -4.652 -6.734 -11.797 1 97.75 93 GLY A N 1
ATOM 711 C CA . GLY A 1 93 ? -6.031 -6.488 -11.414 1 97.75 93 GLY A CA 1
ATOM 712 C C . GLY A 1 93 ? -6.492 -5.074 -11.719 1 97.75 93 GLY A C 1
ATOM 713 O O . GLY A 1 93 ? -5.699 -4.234 -12.148 1 97.75 93 GLY A O 1
ATOM 714 N N . ARG A 1 94 ? -7.809 -4.863 -11.539 1 97.25 94 ARG A N 1
ATOM 715 C CA . ARG A 1 94 ? -8.352 -3.508 -11.586 1 97.25 94 ARG A CA 1
ATOM 716 C C . ARG A 1 94 ? -7.676 -2.609 -10.562 1 97.25 94 ARG A C 1
ATOM 718 O O . ARG A 1 94 ? -7.531 -2.986 -9.398 1 97.25 94 ARG A O 1
ATOM 725 N N . VAL A 1 95 ? -7.262 -1.479 -11 1 98.12 95 VAL A N 1
ATOM 726 C CA . VAL A 1 95 ? -6.523 -0.581 -10.117 1 98.12 95 VAL A CA 1
ATOM 727 C C . VAL A 1 95 ? -7.445 -0.067 -9.016 1 98.12 95 VAL A C 1
ATOM 729 O O . VAL A 1 95 ? -8.555 0.397 -9.289 1 98.12 95 VAL A O 1
ATOM 732 N N . PHE A 1 96 ? -7.039 -0.188 -7.793 1 98.69 96 PHE A N 1
ATOM 733 C CA . PHE A 1 96 ? -7.758 0.255 -6.602 1 98.69 96 PHE A CA 1
ATOM 734 C C . PHE A 1 96 ? -7.82 1.776 -6.543 1 98.69 96 PHE A C 1
ATOM 736 O O . PHE A 1 96 ? -6.82 2.453 -6.801 1 98.69 96 PHE A O 1
ATOM 743 N N . THR A 1 97 ? -8.945 2.336 -6.281 1 97.75 97 THR A N 1
ATOM 744 C CA . THR A 1 97 ? -9.188 3.766 -6.121 1 97.75 97 THR A CA 1
ATOM 745 C C . THR A 1 97 ? -10.125 4.027 -4.941 1 97.75 97 THR A C 1
ATOM 747 O O . THR A 1 97 ? -10.711 3.092 -4.387 1 97.75 97 THR A O 1
ATOM 750 N N . GLN A 1 98 ? -10.211 5.301 -4.586 1 97 98 GLN A N 1
ATOM 751 C CA . GLN A 1 98 ? -11.125 5.688 -3.518 1 97 98 GLN A CA 1
ATOM 752 C C . GLN A 1 98 ? -12.562 5.301 -3.854 1 97 98 GLN A C 1
ATOM 754 O O . GLN A 1 98 ? -13.297 4.801 -2.994 1 97 98 GLN A O 1
ATOM 759 N N . SER A 1 99 ? -12.961 5.527 -5.094 1 95.5 99 SER A N 1
ATOM 760 C CA . SER A 1 99 ? -14.312 5.172 -5.535 1 95.5 99 SER A CA 1
ATOM 761 C C . SER A 1 99 ? -14.523 3.662 -5.488 1 95.5 99 SER A C 1
ATOM 763 O O . SER A 1 99 ? -15.602 3.193 -5.105 1 95.5 99 SER A O 1
ATOM 765 N N . PHE A 1 100 ? -13.508 2.902 -5.922 1 97.69 100 PHE A N 1
ATOM 766 C CA . PHE A 1 100 ? -13.586 1.446 -5.875 1 97.69 100 PHE A CA 1
ATOM 767 C C . PHE A 1 100 ? -13.766 0.958 -4.441 1 97.69 100 PHE A C 1
ATOM 769 O O . PHE A 1 100 ? -14.492 -0.001 -4.191 1 97.69 100 PHE A O 1
ATOM 776 N N . ALA A 1 101 ? -13.109 1.572 -3.479 1 97.81 101 ALA A N 1
ATOM 777 C CA . ALA A 1 101 ? -13.25 1.231 -2.064 1 97.81 101 ALA A CA 1
ATOM 778 C C . ALA A 1 101 ? -14.703 1.33 -1.613 1 97.81 101 ALA A C 1
ATOM 780 O O . ALA A 1 101 ? -15.211 0.438 -0.929 1 97.81 101 ALA A O 1
ATOM 781 N N . LYS A 1 102 ? -15.312 2.439 -2.008 1 95.94 102 LYS A N 1
ATOM 782 C CA . LYS A 1 102 ? -16.719 2.629 -1.644 1 95.94 102 LYS A CA 1
ATOM 783 C C . LYS A 1 102 ? -17.594 1.529 -2.24 1 95.94 102 LYS A C 1
ATOM 785 O O . LYS A 1 102 ? -18.516 1.039 -1.584 1 95.94 102 LYS A O 1
ATOM 790 N N . GLU A 1 103 ? -17.25 1.139 -3.475 1 97.12 103 GLU A N 1
ATOM 791 C CA . GLU A 1 103 ? -17.969 0.044 -4.125 1 97.12 103 GLU A CA 1
ATOM 792 C C . GLU A 1 103 ? -17.781 -1.266 -3.361 1 97.12 103 GLU A C 1
ATOM 794 O O . GLU A 1 103 ? -18.734 -2.027 -3.186 1 97.12 103 GLU A O 1
ATOM 799 N N . MET A 1 104 ? -16.641 -1.527 -2.895 1 97.88 104 MET A N 1
ATOM 800 C CA . MET A 1 104 ? -16.312 -2.771 -2.205 1 97.88 104 MET A CA 1
ATOM 801 C C . MET A 1 104 ? -17.094 -2.896 -0.902 1 97.88 104 MET A C 1
ATOM 803 O O . MET A 1 104 ? -17.406 -4.004 -0.467 1 97.88 104 MET A O 1
ATOM 807 N N . LEU A 1 105 ? -17.375 -1.756 -0.296 1 96.94 105 LEU A N 1
ATOM 808 C CA . LEU A 1 105 ? -17.984 -1.745 1.023 1 96.94 105 LEU A CA 1
ATOM 809 C C . LEU A 1 105 ? -19.469 -2.098 0.931 1 96.94 105 LEU A C 1
ATOM 811 O O . LEU A 1 105 ? -20.156 -2.209 1.953 1 96.94 105 LEU A O 1
ATOM 815 N N . LYS A 1 106 ? -19.953 -2.273 -0.282 1 95.5 106 LYS A N 1
ATOM 816 C CA . LYS A 1 106 ? -21.312 -2.76 -0.452 1 95.5 106 LYS A CA 1
ATOM 817 C C . LYS A 1 106 ? -21.453 -4.191 0.064 1 95.5 106 LYS A C 1
ATOM 819 O O . LYS A 1 106 ? -22.562 -4.633 0.385 1 95.5 106 LYS A O 1
ATOM 824 N N . ASN A 1 107 ? -20.375 -4.945 0.081 1 94.25 107 ASN A N 1
ATOM 825 C CA . ASN A 1 107 ? -20.312 -6.266 0.699 1 94.25 107 ASN A CA 1
ATOM 826 C C . ASN A 1 107 ? -19.609 -6.219 2.053 1 94.25 107 ASN A C 1
ATOM 828 O O . ASN A 1 107 ? -18.5 -5.707 2.162 1 94.25 107 ASN A O 1
ATOM 832 N N . LYS A 1 108 ? -20.172 -6.824 2.998 1 94.38 108 LYS A N 1
ATOM 833 C CA . LYS A 1 108 ? -19.672 -6.727 4.363 1 94.38 108 LYS A CA 1
ATOM 834 C C . LYS A 1 108 ? -18.75 -7.895 4.691 1 94.38 108 LYS A C 1
ATOM 836 O O . LYS A 1 108 ? -18.156 -7.938 5.77 1 94.38 108 LYS A O 1
ATOM 841 N N . ASN A 1 109 ? -18.703 -8.828 3.834 1 97.56 109 ASN A N 1
ATOM 842 C CA . ASN A 1 109 ? -17.828 -9.984 3.977 1 97.56 109 ASN A CA 1
ATOM 843 C C . ASN A 1 109 ? -16.875 -10.117 2.793 1 97.56 109 ASN A C 1
ATOM 845 O O . ASN A 1 109 ? -17.312 -10.305 1.656 1 97.56 109 ASN A O 1
ATOM 849 N N . LEU A 1 110 ? -15.625 -10.047 3.135 1 98.5 110 LEU A N 1
ATOM 850 C CA . LEU A 1 110 ? -14.609 -10.078 2.088 1 98.5 110 LEU A CA 1
ATOM 851 C C . LEU A 1 110 ? -13.586 -11.172 2.355 1 98.5 110 LEU A C 1
ATOM 853 O O . LEU A 1 110 ? -13.281 -11.484 3.512 1 98.5 110 LEU A O 1
ATOM 857 N N . ILE A 1 111 ? -13.094 -11.789 1.347 1 98.75 111 ILE A N 1
ATOM 858 C CA . ILE A 1 111 ? -11.961 -12.711 1.399 1 98.75 111 ILE A CA 1
ATOM 859 C C . ILE A 1 111 ? -10.805 -12.148 0.568 1 98.75 111 ILE A C 1
ATOM 861 O O . ILE A 1 111 ? -11.008 -11.711 -0.565 1 98.75 111 ILE A O 1
ATOM 865 N N . PHE A 1 112 ? -9.656 -12.078 1.14 1 98.88 112 PHE A N 1
ATOM 866 C CA . PHE A 1 112 ? -8.445 -11.703 0.417 1 98.88 112 PHE A CA 1
ATOM 867 C C . PHE A 1 112 ? -7.5 -12.891 0.288 1 98.88 112 PHE A C 1
ATOM 869 O O . PHE A 1 112 ? -7.117 -13.492 1.29 1 98.88 112 PHE A O 1
ATOM 876 N N . LEU A 1 113 ? -7.148 -13.234 -0.928 1 98.88 113 LEU A N 1
ATOM 877 C CA . LEU A 1 113 ? -6.176 -14.281 -1.232 1 98.88 113 LEU A CA 1
ATOM 878 C C . LEU A 1 113 ? -4.793 -13.68 -1.473 1 98.88 113 LEU A C 1
ATOM 880 O O . LEU A 1 113 ? -4.543 -13.094 -2.529 1 98.88 113 LEU A O 1
ATOM 884 N N . CYS A 1 114 ? -3.926 -13.836 -0.49 1 98.88 114 CYS A N 1
ATOM 885 C CA . CYS A 1 114 ? -2.584 -13.273 -0.618 1 98.88 114 CYS A CA 1
ATOM 886 C C . CYS A 1 114 ? -1.653 -14.25 -1.328 1 98.88 114 CYS A C 1
ATOM 888 O O . CYS A 1 114 ? -1.215 -15.242 -0.737 1 98.88 114 CYS A O 1
ATOM 890 N N . GLY A 1 115 ? -1.295 -13.898 -2.547 1 98.06 115 GLY A N 1
ATOM 891 C CA . GLY A 1 115 ? -0.344 -14.703 -3.301 1 98.06 115 GLY A CA 1
ATOM 892 C C . GLY A 1 115 ? 1.1 -14.422 -2.926 1 98.06 115 GLY A C 1
ATOM 893 O O . GLY A 1 115 ? 1.397 -13.406 -2.295 1 98.06 115 GLY A O 1
ATOM 894 N N . ARG A 1 116 ? 2.016 -15.32 -3.293 1 96.44 116 ARG A N 1
ATOM 895 C CA . ARG A 1 116 ? 3.459 -15.211 -3.107 1 96.44 116 ARG A CA 1
ATOM 896 C C . ARG A 1 116 ? 4.211 -15.734 -4.328 1 96.44 116 ARG A C 1
ATOM 898 O O . ARG A 1 116 ? 3.592 -16.125 -5.32 1 96.44 116 ARG A O 1
ATOM 905 N N . TYR A 1 117 ? 5.547 -15.648 -4.223 1 93.31 117 TYR A N 1
ATOM 906 C CA . TYR A 1 117 ? 6.406 -16.141 -5.293 1 93.31 117 TYR A CA 1
ATOM 907 C C . TYR A 1 117 ? 6.094 -15.43 -6.609 1 93.31 117 TYR A C 1
ATOM 909 O O . TYR A 1 117 ? 6.074 -14.203 -6.668 1 93.31 117 TYR A O 1
ATOM 917 N N . GLU A 1 118 ? 5.848 -16.219 -7.645 1 93.56 118 GLU A N 1
ATOM 918 C CA . GLU A 1 118 ? 5.516 -15.602 -8.922 1 93.56 118 GLU A CA 1
ATOM 919 C C . GLU A 1 118 ? 4.023 -15.305 -9.023 1 93.56 118 GLU A C 1
ATOM 921 O O . GLU A 1 118 ? 3.59 -14.555 -9.898 1 93.56 118 GLU A O 1
ATOM 926 N N . GLY A 1 119 ? 3.287 -15.914 -8.148 1 96.25 119 GLY A N 1
ATOM 927 C CA . GLY A 1 119 ? 1.844 -15.742 -8.18 1 96.25 119 GLY A CA 1
ATOM 928 C C . GLY A 1 119 ? 1.083 -17.047 -7.969 1 96.25 119 GLY A C 1
ATOM 929 O O . GLY A 1 119 ? 1.591 -17.969 -7.332 1 96.25 119 GLY A O 1
ATOM 930 N N . ILE A 1 120 ? -0.163 -17.016 -8.406 1 98.44 120 ILE A N 1
ATOM 931 C CA . ILE A 1 120 ? -1.009 -18.188 -8.203 1 98.44 120 ILE A CA 1
ATOM 932 C C . ILE A 1 120 ? -1.384 -18.797 -9.555 1 98.44 120 ILE A C 1
ATOM 934 O O . ILE A 1 120 ? -1.341 -18.109 -10.578 1 98.44 120 ILE A O 1
ATOM 938 N N . ASP A 1 121 ? -1.722 -20.078 -9.547 1 98.69 121 ASP A N 1
ATOM 939 C CA . ASP A 1 121 ? -2.176 -20.766 -10.75 1 98.69 121 ASP A CA 1
ATOM 940 C C . ASP A 1 121 ? -3.447 -20.125 -11.305 1 98.69 121 ASP A C 1
ATOM 942 O O . ASP A 1 121 ? -4.41 -19.906 -10.562 1 98.69 121 ASP A O 1
ATOM 946 N N . GLU A 1 122 ? -3.463 -19.859 -12.586 1 98.44 122 GLU A N 1
ATOM 947 C CA . GLU A 1 122 ? -4.559 -19.172 -13.266 1 98.44 122 GLU A CA 1
ATOM 948 C C . GLU A 1 122 ? -5.879 -19.906 -13.07 1 98.44 122 GLU A C 1
ATOM 950 O O . GLU A 1 122 ? -6.938 -19.281 -12.977 1 98.44 122 GLU A O 1
ATOM 955 N N . ARG A 1 123 ? -5.895 -21.203 -12.992 1 98.75 123 ARG A N 1
ATOM 956 C CA . ARG A 1 123 ? -7.105 -22 -12.891 1 98.75 123 ARG A CA 1
ATOM 957 C C . ARG A 1 123 ? -7.848 -21.734 -11.594 1 98.75 123 ARG A C 1
ATOM 959 O O . ARG A 1 123 ? -9.062 -21.906 -11.516 1 98.75 123 ARG A O 1
ATOM 966 N N . VAL A 1 124 ? -7.129 -21.266 -10.555 1 98.81 124 VAL A N 1
ATOM 967 C CA . VAL A 1 124 ? -7.766 -20.859 -9.312 1 98.81 124 VAL A CA 1
ATOM 968 C C . VAL A 1 124 ? -8.648 -19.641 -9.562 1 98.81 124 VAL A C 1
ATOM 970 O O . VAL A 1 124 ? -9.789 -19.578 -9.086 1 98.81 124 VAL A O 1
ATOM 973 N N . ILE A 1 125 ? -8.109 -18.609 -10.266 1 98.31 125 ILE A N 1
ATOM 974 C CA . ILE A 1 125 ? -8.844 -17.391 -10.586 1 98.31 125 ILE A CA 1
ATOM 975 C C . ILE A 1 125 ? -10.117 -17.734 -11.359 1 98.31 125 ILE A C 1
ATOM 977 O O . ILE A 1 125 ? -11.195 -17.234 -11.047 1 98.31 125 ILE A O 1
ATOM 981 N N . GLU A 1 126 ? -9.977 -18.625 -12.273 1 97.75 126 GLU A N 1
ATOM 982 C CA . GLU A 1 126 ? -11.094 -19.031 -13.117 1 97.75 126 GLU A CA 1
ATOM 983 C C . GLU A 1 126 ? -12.133 -19.812 -12.32 1 97.75 126 GLU A C 1
ATOM 985 O O . GLU A 1 126 ? -13.336 -19.547 -12.422 1 97.75 126 GLU A O 1
ATOM 990 N N . GLU A 1 127 ? -11.703 -20.781 -11.555 1 98.25 127 GLU A N 1
ATOM 991 C CA . GLU A 1 127 ? -12.586 -21.688 -10.828 1 98.25 127 GLU A CA 1
ATOM 992 C C . GLU A 1 127 ? -13.484 -20.922 -9.852 1 98.25 127 GLU A C 1
ATOM 994 O O . GLU A 1 127 ? -14.672 -21.219 -9.727 1 98.25 127 GLU A O 1
ATOM 999 N N . TYR A 1 128 ? -12.938 -19.906 -9.234 1 98 128 TYR A N 1
ATOM 1000 C CA . TYR A 1 128 ? -13.656 -19.266 -8.148 1 98 128 TYR A CA 1
ATOM 1001 C C . TYR A 1 128 ? -14.109 -17.859 -8.555 1 98 128 TYR A C 1
ATOM 1003 O O . TYR A 1 128 ? -14.641 -17.109 -7.727 1 98 128 TYR A O 1
ATOM 1011 N N . ASN A 1 129 ? -13.867 -17.453 -9.828 1 96.25 129 ASN A N 1
ATOM 1012 C CA . ASN A 1 129 ? -14.188 -16.125 -10.312 1 96.25 129 ASN A CA 1
ATOM 1013 C C . ASN A 1 129 ? -13.617 -15.039 -9.391 1 96.25 129 ASN A C 1
ATOM 1015 O O . ASN A 1 129 ? -14.344 -14.141 -8.961 1 96.25 129 ASN A O 1
ATOM 1019 N N . VAL A 1 130 ? -12.359 -15.242 -9.078 1 97.25 130 VAL A N 1
ATOM 1020 C CA . VAL A 1 130 ? -11.672 -14.336 -8.156 1 97.25 130 VAL A CA 1
ATOM 1021 C C . VAL A 1 130 ? -11.5 -12.969 -8.805 1 97.25 130 VAL A C 1
ATOM 1023 O O . VAL A 1 130 ? -11.156 -12.875 -9.992 1 97.25 130 VAL A O 1
ATOM 1026 N N . LYS A 1 131 ? -11.781 -11.898 -8.086 1 98.06 131 LYS A N 1
ATOM 1027 C CA . LYS A 1 131 ? -11.539 -10.539 -8.57 1 98.06 131 LYS A CA 1
ATOM 1028 C C . LYS A 1 131 ? -10.109 -10.102 -8.289 1 98.06 131 LYS A C 1
ATOM 1030 O O . LYS A 1 131 ? -9.695 -10 -7.133 1 98.06 131 LYS A O 1
ATOM 1035 N N . GLU A 1 132 ? -9.359 -9.914 -9.344 1 98.62 132 GLU A N 1
ATOM 1036 C CA . GLU A 1 132 ? -8.016 -9.375 -9.188 1 98.62 132 GLU A CA 1
ATOM 1037 C C . GLU A 1 132 ? -8.055 -7.867 -8.938 1 98.62 132 GLU A C 1
ATOM 1039 O O . GLU A 1 132 ? -8.836 -7.148 -9.562 1 98.62 132 GLU A O 1
ATOM 1044 N N . ILE A 1 133 ? -7.23 -7.434 -7.984 1 98.75 133 ILE A N 1
ATOM 1045 C CA . ILE A 1 133 ? -7.203 -6.02 -7.613 1 98.75 133 ILE A CA 1
ATOM 1046 C C . ILE A 1 133 ? -5.754 -5.555 -7.469 1 98.75 133 ILE A C 1
ATOM 1048 O O . ILE A 1 133 ? -4.934 -6.234 -6.852 1 98.75 133 ILE A O 1
ATOM 1052 N N . SER A 1 134 ? -5.391 -4.445 -8.117 1 98.81 134 SER A N 1
ATOM 1053 C CA . SER A 1 134 ? -4.043 -3.883 -8.07 1 98.81 134 SER A CA 1
ATOM 1054 C C . SER A 1 134 ? -4.008 -2.605 -7.238 1 98.81 134 SER A C 1
ATOM 1056 O O . SER A 1 134 ? -4.902 -1.763 -7.344 1 98.81 134 SER A O 1
ATOM 1058 N N . VAL A 1 135 ? -2.977 -2.461 -6.375 1 98.75 135 VAL A N 1
ATOM 1059 C CA . VAL A 1 135 ? -2.896 -1.244 -5.574 1 98.75 135 VAL A CA 1
ATOM 1060 C C . VAL A 1 135 ? -1.953 -0.246 -6.238 1 98.75 135 VAL A C 1
ATOM 1062 O O . VAL A 1 135 ? -1.709 0.838 -5.707 1 98.75 135 VAL A O 1
ATOM 1065 N N . GLY A 1 136 ? -1.45 -0.545 -7.363 1 98.31 136 GLY A N 1
ATOM 1066 C CA . GLY A 1 136 ? -0.58 0.365 -8.094 1 98.31 136 GLY A CA 1
ATOM 1067 C C . GLY A 1 136 ? 0.291 -0.336 -9.117 1 98.31 136 GLY A C 1
ATOM 1068 O O . GLY A 1 136 ? 0.257 -1.562 -9.234 1 98.31 136 GLY A O 1
ATOM 1069 N N . ASP A 1 137 ? 1.097 0.425 -9.852 1 97.94 137 ASP A N 1
ATOM 1070 C CA . ASP A 1 137 ? 1.924 -0.091 -10.938 1 97.94 137 ASP A CA 1
ATOM 1071 C C . ASP A 1 137 ? 3.34 -0.394 -10.453 1 97.94 137 ASP A C 1
ATOM 1073 O O . ASP A 1 137 ? 4.309 0.171 -10.961 1 97.94 137 ASP A O 1
ATOM 1077 N N . TYR A 1 138 ? 3.408 -1.252 -9.609 1 98.06 138 TYR A N 1
ATOM 1078 C CA . TYR A 1 138 ? 4.648 -1.737 -9.008 1 98.06 138 TYR A CA 1
ATOM 1079 C C . TYR A 1 138 ? 4.473 -3.148 -8.461 1 98.06 138 TYR A C 1
ATOM 1081 O O . TYR A 1 138 ? 3.348 -3.615 -8.281 1 98.06 138 TYR A O 1
ATOM 1089 N N . ILE A 1 139 ? 5.574 -3.846 -8.211 1 97.5 139 ILE A N 1
ATOM 1090 C CA . ILE A 1 139 ? 5.547 -5.238 -7.781 1 97.5 139 ILE A CA 1
ATOM 1091 C C . ILE A 1 139 ? 5.934 -5.324 -6.305 1 97.5 139 ILE A C 1
ATOM 1093 O O . ILE A 1 139 ? 6.902 -4.699 -5.871 1 97.5 139 ILE A O 1
ATOM 1097 N N . LEU A 1 140 ? 5.16 -6.008 -5.566 1 98.06 140 LEU A N 1
ATOM 1098 C CA . LEU A 1 140 ? 5.434 -6.277 -4.156 1 98.06 140 LEU A CA 1
ATOM 1099 C C . LEU A 1 140 ? 5.715 -7.758 -3.934 1 98.06 140 LEU A C 1
ATOM 1101 O O . LEU A 1 140 ? 5.531 -8.578 -4.84 1 98.06 140 LEU A O 1
ATOM 1105 N N . SER A 1 141 ? 6.188 -8.086 -2.74 1 96.62 141 SER A N 1
ATOM 1106 C CA . SER A 1 141 ? 6.672 -9.43 -2.451 1 96.62 141 SER A CA 1
ATOM 1107 C C . SER A 1 141 ? 5.516 -10.406 -2.256 1 96.62 141 SER A C 1
ATOM 1109 O O . SER A 1 141 ? 5.703 -11.625 -2.332 1 96.62 141 SER A O 1
ATOM 1111 N N . GLY A 1 142 ? 4.371 -9.906 -1.978 1 97.69 142 GLY A N 1
ATOM 1112 C CA . GLY A 1 142 ? 3.189 -10.727 -1.736 1 97.69 142 GLY A CA 1
ATOM 1113 C C . GLY A 1 142 ? 1.917 -9.906 -1.615 1 97.69 142 GLY A C 1
ATOM 1114 O O . GLY A 1 142 ? 1.933 -8.688 -1.807 1 97.69 142 GLY A O 1
ATOM 1115 N N . GLY A 1 143 ? 0.866 -10.594 -1.37 1 98.75 143 GLY A N 1
ATOM 1116 C CA . GLY A 1 143 ? -0.435 -9.945 -1.349 1 98.75 143 GLY A CA 1
ATOM 1117 C C . GLY A 1 143 ? -0.763 -9.312 -0.009 1 98.75 143 GLY A C 1
ATOM 1118 O O . GLY A 1 143 ? -1.785 -8.641 0.13 1 98.75 143 GLY A O 1
ATOM 1119 N N . GLU A 1 144 ? 0.1 -9.469 1.035 1 98.88 144 GLU A N 1
ATOM 1120 C CA . GLU A 1 144 ? -0.226 -9.039 2.393 1 98.88 144 GLU A CA 1
ATOM 1121 C C . GLU A 1 144 ? -0.252 -7.52 2.502 1 98.88 144 GLU A C 1
ATOM 1123 O O . GLU A 1 144 ? -1.19 -6.949 3.061 1 98.88 144 GLU A O 1
ATOM 1128 N N . ILE A 1 145 ? 0.761 -6.879 1.93 1 98.75 145 ILE A N 1
ATOM 1129 C CA . ILE A 1 145 ? 0.84 -5.426 2.039 1 98.75 145 ILE A CA 1
ATOM 1130 C C . ILE A 1 145 ? -0.307 -4.785 1.259 1 98.75 145 ILE A C 1
ATOM 1132 O O . ILE A 1 145 ? -1.002 -3.906 1.773 1 98.75 145 ILE A O 1
ATOM 1136 N N . PRO A 1 146 ? -0.609 -5.266 0.015 1 98.88 146 PRO A N 1
ATOM 1137 C CA . PRO A 1 146 ? -1.795 -4.742 -0.665 1 98.88 146 PRO A CA 1
ATOM 1138 C C . PRO A 1 146 ? -3.078 -4.957 0.135 1 98.88 146 PRO A C 1
ATOM 1140 O O . PRO A 1 146 ? -3.951 -4.082 0.154 1 98.88 146 PRO A O 1
ATOM 1143 N N . THR A 1 147 ? -3.211 -6.074 0.754 1 98.94 147 THR A N 1
ATOM 1144 C CA . THR A 1 147 ? -4.398 -6.363 1.551 1 98.94 147 THR A CA 1
ATOM 1145 C C . THR A 1 147 ? -4.516 -5.391 2.719 1 98.94 147 THR A C 1
ATOM 1147 O O . THR A 1 147 ? -5.59 -4.828 2.961 1 98.94 147 THR A O 1
ATOM 1150 N N . LEU A 1 148 ? -3.398 -5.168 3.408 1 98.88 148 LEU A N 1
ATOM 1151 C CA . LEU A 1 148 ? -3.379 -4.184 4.488 1 98.88 148 LEU A CA 1
ATOM 1152 C C . LEU A 1 148 ? -3.764 -2.803 3.973 1 98.88 148 LEU A C 1
ATOM 1154 O O . LEU A 1 148 ? -4.5 -2.07 4.637 1 98.88 148 LEU A O 1
ATOM 1158 N N . THR A 1 149 ? -3.252 -2.467 2.807 1 98.88 149 THR A N 1
ATOM 1159 C CA . THR A 1 149 ? -3.518 -1.181 2.172 1 98.88 149 THR A CA 1
ATOM 1160 C C . THR A 1 149 ? -5.012 -1.009 1.905 1 98.88 149 THR A C 1
ATOM 1162 O O . THR A 1 149 ? -5.609 -0.01 2.311 1 98.88 149 THR A O 1
ATOM 1165 N N . ILE A 1 150 ? -5.609 -2.021 1.277 1 98.94 150 ILE A N 1
ATOM 1166 C CA . ILE A 1 150 ? -7.016 -1.972 0.898 1 98.94 150 ILE A CA 1
ATOM 1167 C C . ILE A 1 150 ? -7.887 -1.919 2.152 1 98.94 150 ILE A C 1
ATOM 1169 O O . ILE A 1 150 ? -8.781 -1.078 2.258 1 98.94 150 ILE A O 1
ATOM 1173 N N . LEU A 1 151 ? -7.582 -2.766 3.098 1 98.88 151 LEU A N 1
ATOM 1174 C CA . LEU A 1 151 ? -8.391 -2.838 4.312 1 98.88 151 LEU A CA 1
ATOM 1175 C C . LEU A 1 151 ? -8.305 -1.532 5.098 1 98.88 151 LEU A C 1
ATOM 1177 O O . LEU A 1 151 ? -9.305 -1.081 5.668 1 98.88 151 LEU A O 1
ATOM 1181 N N . ASP A 1 152 ? -7.117 -0.936 5.176 1 98.81 152 ASP A N 1
ATOM 1182 C CA . ASP A 1 152 ? -6.988 0.348 5.859 1 98.81 152 ASP A CA 1
ATOM 1183 C C . ASP A 1 152 ? -7.941 1.384 5.266 1 98.81 152 ASP A C 1
ATOM 1185 O O . ASP A 1 152 ? -8.625 2.098 5.996 1 98.81 152 ASP A O 1
ATOM 1189 N N . CYS A 1 153 ? -7.938 1.448 3.955 1 98.44 153 CYS A N 1
ATOM 1190 C CA . CYS A 1 153 ? -8.805 2.381 3.248 1 98.44 153 CYS A CA 1
ATOM 1191 C C . CYS A 1 153 ? -10.273 2.086 3.539 1 98.44 153 CYS A C 1
ATOM 1193 O O . CYS A 1 153 ? -11.047 2.998 3.836 1 98.44 153 CYS A O 1
ATOM 1195 N N . LEU A 1 154 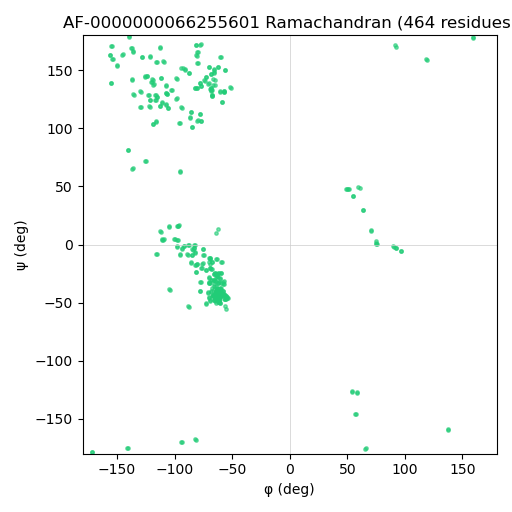? -10.672 0.794 3.479 1 98.5 154 LEU A N 1
ATOM 1196 C CA . LEU A 1 154 ? -12.055 0.396 3.713 1 98.5 154 LEU A CA 1
ATOM 1197 C C . LEU A 1 154 ? -12.484 0.724 5.141 1 98.5 154 LEU A C 1
ATOM 1199 O O . LEU A 1 154 ? -13.555 1.295 5.355 1 98.5 154 LEU A O 1
ATOM 1203 N N . ILE A 1 155 ? -11.641 0.372 6.078 1 98.25 155 ILE A N 1
ATOM 1204 C CA . ILE A 1 155 ? -11.961 0.51 7.496 1 98.25 155 ILE A CA 1
ATOM 1205 C C . ILE A 1 155 ? -12.156 1.985 7.84 1 98.25 155 ILE A C 1
ATOM 1207 O O . ILE A 1 155 ? -13.078 2.344 8.578 1 98.25 155 ILE A O 1
ATOM 1211 N N . ARG A 1 156 ? -11.312 2.795 7.293 1 95.44 156 ARG A N 1
ATOM 1212 C CA . ARG A 1 156 ? -11.398 4.234 7.527 1 95.44 156 ARG A CA 1
ATOM 1213 C C . ARG A 1 156 ? -12.766 4.777 7.129 1 95.44 156 ARG A C 1
ATOM 1215 O O . ARG A 1 156 ? -13.25 5.746 7.719 1 95.44 156 ARG A O 1
ATOM 1222 N N . LEU A 1 157 ? -13.367 4.188 6.145 1 94.94 157 LEU A N 1
ATOM 1223 C CA . LEU A 1 157 ? -14.617 4.68 5.562 1 94.94 157 LEU A CA 1
ATOM 1224 C C . LEU A 1 157 ? -15.82 4.172 6.348 1 94.94 157 LEU A C 1
ATOM 1226 O O . LEU A 1 157 ? -16.953 4.609 6.117 1 94.94 157 LEU A O 1
ATOM 1230 N N . LEU A 1 158 ? -15.656 3.246 7.289 1 96.62 158 LEU A N 1
ATOM 1231 C CA . LEU A 1 158 ? -16.766 2.682 8.055 1 96.62 158 LEU A CA 1
ATOM 1232 C C . LEU A 1 158 ? -17.297 3.693 9.062 1 96.62 158 LEU A C 1
ATOM 1234 O O . LEU A 1 158 ? -16.531 4.445 9.664 1 96.62 158 LEU A O 1
ATOM 1238 N N . PRO A 1 159 ? -18.594 3.662 9.25 1 94.19 159 PRO A N 1
ATOM 1239 C CA . PRO A 1 159 ? -19.172 4.527 10.289 1 94.19 159 PRO A CA 1
ATOM 1240 C C . PRO A 1 159 ? -18.562 4.273 11.664 1 94.19 159 PRO A C 1
ATOM 1242 O O . PRO A 1 159 ? -18.406 3.121 12.07 1 94.19 159 PRO A O 1
ATOM 1245 N N . GLY A 1 160 ? -18.188 5.324 12.32 1 93.06 160 GLY A N 1
ATOM 1246 C CA . GLY A 1 160 ? -17.703 5.207 13.688 1 93.06 160 GLY A CA 1
ATOM 1247 C C . GLY A 1 160 ? -16.188 5.145 13.789 1 93.06 160 GLY A C 1
ATOM 1248 O O . GLY A 1 160 ? -15.641 5.148 14.891 1 93.06 160 GLY A O 1
ATOM 1249 N N . VAL A 1 161 ? -15.539 5.082 12.672 1 94.5 161 VAL A N 1
ATOM 1250 C CA . VAL A 1 161 ? -14.086 4.949 12.703 1 94.5 161 VAL A CA 1
ATOM 1251 C C . VAL A 1 161 ? -13.445 6.332 12.766 1 94.5 161 VAL A C 1
ATOM 1253 O O . VAL A 1 161 ? -12.602 6.594 13.625 1 94.5 161 VAL A O 1
ATOM 1256 N N . LEU A 1 162 ? -13.844 7.18 11.805 1 88.06 162 LEU A N 1
ATOM 1257 C CA . LEU A 1 162 ? -13.344 8.547 11.852 1 88.06 162 LEU A CA 1
ATOM 1258 C C . LEU A 1 162 ? -14.133 9.383 12.852 1 88.06 162 LEU A C 1
ATOM 1260 O O . LEU A 1 162 ? -15.359 9.25 12.953 1 88.06 162 LEU A O 1
ATOM 1264 N N . MET A 1 163 ? -13.492 10.117 13.641 1 72.94 163 MET A N 1
ATOM 1265 C CA . MET A 1 163 ? -14.141 10.945 14.656 1 72.94 163 MET A CA 1
ATOM 1266 C C . MET A 1 163 ? -15.047 11.984 14.016 1 72.94 163 MET A C 1
ATOM 1268 O O . MET A 1 163 ? -16.172 12.203 14.469 1 72.94 163 MET A O 1
ATOM 1272 N N . ASN A 1 164 ? -14.516 12.656 13.023 1 74.19 164 ASN A N 1
ATOM 1273 C CA . ASN A 1 164 ? -15.281 13.656 12.289 1 74.19 164 ASN A CA 1
ATOM 1274 C C . ASN A 1 164 ? -15.461 13.266 10.828 1 74.19 164 ASN A C 1
ATOM 1276 O O . ASN A 1 164 ? -14.539 13.438 10.023 1 74.19 164 ASN A O 1
ATOM 1280 N N . GLN A 1 165 ? -16.641 12.875 10.531 1 69.88 165 GLN A N 1
ATOM 1281 C CA . GLN A 1 165 ? -16.953 12.406 9.188 1 69.88 165 GLN A CA 1
ATOM 1282 C C . GLN A 1 165 ? -16.922 13.555 8.18 1 69.88 165 GLN A C 1
ATOM 1284 O O . GLN A 1 165 ? -16.781 13.328 6.977 1 69.88 165 GLN A O 1
ATOM 1289 N N . ASN A 1 166 ? -16.969 14.688 8.742 1 71.12 166 ASN A N 1
ATOM 1290 C CA . ASN A 1 166 ? -16.984 15.867 7.875 1 71.12 166 ASN A CA 1
ATOM 1291 C C . ASN A 1 166 ? -15.648 16.062 7.172 1 71.12 166 ASN A C 1
ATOM 1293 O O . ASN A 1 166 ? -15.57 16.766 6.164 1 71.12 166 ASN A O 1
ATOM 1297 N N . THR A 1 167 ? -14.641 15.352 7.605 1 76.88 167 THR A N 1
ATOM 1298 C CA . THR A 1 167 ? -13.312 15.516 7.02 1 76.88 167 THR A CA 1
ATOM 1299 C C . THR A 1 167 ? -13.203 14.742 5.711 1 76.88 167 THR A C 1
ATOM 1301 O O . THR A 1 167 ? -12.32 15.016 4.895 1 76.88 167 THR A O 1
ATOM 1304 N N . LEU A 1 168 ? -14.07 13.875 5.508 1 79.31 168 LEU A N 1
ATOM 1305 C CA . LEU A 1 168 ? -14.008 13.016 4.328 1 79.31 168 LEU A CA 1
ATOM 1306 C C . LEU A 1 168 ? -14.258 13.82 3.057 1 79.31 168 LEU A C 1
ATOM 1308 O O . LEU A 1 168 ? -13.633 13.562 2.023 1 79.31 168 LEU A O 1
ATOM 1312 N N . SER A 1 169 ? -15.039 14.836 3.188 1 82.06 169 SER A N 1
ATOM 1313 C CA . SER A 1 169 ? -15.453 15.594 2.014 1 82.06 169 SER A CA 1
ATOM 1314 C C . SER A 1 169 ? -14.305 16.438 1.462 1 82.06 169 SER A C 1
ATOM 1316 O O . SER A 1 169 ? -14.297 16.781 0.278 1 82.06 169 SER A O 1
ATOM 1318 N N . SER A 1 170 ? -13.352 16.719 2.262 1 87.25 170 SER A N 1
ATOM 1319 C CA . SER A 1 170 ? -12.266 17.609 1.833 1 87.25 170 SER A CA 1
ATOM 1320 C C . SER A 1 170 ? -11.031 16.797 1.438 1 87.25 170 SER A C 1
ATOM 1322 O O . SER A 1 170 ? -9.992 17.375 1.095 1 87.25 170 SER A O 1
ATOM 1324 N N . GLU A 1 171 ? -11.164 15.484 1.454 1 91.38 171 GLU A N 1
ATOM 1325 C CA . GLU A 1 171 ? -10.016 14.641 1.14 1 91.38 171 GLU A CA 1
ATOM 1326 C C . GLU A 1 171 ? -9.797 14.539 -0.368 1 91.38 171 GLU A C 1
ATOM 1328 O O . GLU A 1 171 ? -10.727 14.75 -1.149 1 91.38 171 GLU A O 1
ATOM 1333 N N . SER A 1 172 ? -8.617 14.25 -0.677 1 94.62 172 SER A N 1
ATOM 1334 C CA . SER A 1 172 ? -8.289 14 -2.076 1 94.62 172 SER A CA 1
ATOM 1335 C C . SER A 1 172 ? -9.164 12.891 -2.656 1 94.62 172 SER A C 1
ATOM 1337 O O . SER A 1 172 ? -9.617 12.008 -1.93 1 94.62 172 SER A O 1
ATOM 1339 N N . PHE A 1 173 ? -9.477 12.891 -3.979 1 94.75 173 PHE A N 1
ATOM 1340 C CA . PHE A 1 173 ? -10.062 11.852 -4.82 1 94.75 173 PHE A CA 1
ATOM 1341 C C . PHE A 1 173 ? -11.555 11.719 -4.551 1 94.75 173 PHE A C 1
ATOM 1343 O O . PHE A 1 173 ? -12.234 10.906 -5.176 1 94.75 173 PHE A O 1
ATOM 1350 N N . GLU A 1 174 ? -12.078 12.555 -3.615 1 92.19 174 GLU A N 1
ATOM 1351 C CA . GLU A 1 174 ? -13.508 12.477 -3.336 1 92.19 174 GLU A CA 1
ATOM 1352 C C . GLU A 1 174 ? -14.32 13.172 -4.426 1 92.19 174 GLU A C 1
ATOM 1354 O O . GLU A 1 174 ? -14.414 14.406 -4.445 1 92.19 174 GLU A O 1
ATOM 1359 N N . GLU A 1 175 ? -14.953 12.422 -5.227 1 88.62 175 GLU A N 1
ATOM 1360 C CA . GLU A 1 175 ? -15.648 12.945 -6.398 1 88.62 175 GLU A CA 1
ATOM 1361 C C . GLU A 1 175 ? -16.781 13.898 -5.996 1 88.62 175 GLU A C 1
ATOM 1363 O O . GLU A 1 175 ? -16.984 14.922 -6.641 1 88.62 175 GLU A O 1
ATOM 1368 N N . ASP A 1 176 ? -17.453 13.562 -4.953 1 88.06 176 ASP A N 1
ATOM 1369 C CA . ASP A 1 176 ? -18.578 14.383 -4.5 1 88.06 176 ASP A CA 1
ATOM 1370 C C . ASP A 1 176 ? -18.141 15.32 -3.367 1 88.06 176 ASP A C 1
ATOM 1372 O O . ASP A 1 176 ? -18.984 15.883 -2.67 1 88.06 176 ASP A O 1
ATOM 1376 N N . GLY A 1 177 ? -16.875 15.438 -3.256 1 89.44 177 GLY A N 1
ATOM 1377 C CA . GLY A 1 177 ? -16.359 16.234 -2.16 1 89.44 177 GLY A CA 1
ATOM 1378 C C . GLY A 1 177 ? -16.109 17.688 -2.547 1 89.44 177 GLY A C 1
ATOM 1379 O O . GLY A 1 177 ? -16.516 18.125 -3.621 1 89.44 177 GLY A O 1
ATOM 1380 N N . GLU A 1 178 ? -15.453 18.406 -1.673 1 88.62 178 GLU A N 1
ATOM 1381 C CA . GLU A 1 178 ? -15.211 19.844 -1.787 1 88.62 178 GLU A CA 1
ATOM 1382 C C . GLU A 1 178 ? -14.344 20.156 -3.004 1 88.62 178 GLU A C 1
ATOM 1384 O O . GLU A 1 178 ? -14.477 21.234 -3.605 1 88.62 178 GLU A O 1
ATOM 1389 N N . PHE A 1 179 ? -13.555 19.219 -3.348 1 91.75 179 PHE A N 1
ATOM 1390 C CA . PHE A 1 179 ? -12.594 19.484 -4.406 1 91.75 179 PHE A CA 1
ATOM 1391 C C . PHE A 1 179 ? -12.922 18.688 -5.66 1 91.75 179 PHE A C 1
ATOM 1393 O O . PHE A 1 179 ? -12.078 18.547 -6.551 1 91.75 179 PHE A O 1
ATOM 1400 N N . LYS A 1 180 ? -14.055 18.094 -5.699 1 91.38 180 LYS A N 1
ATOM 1401 C CA . LYS A 1 180 ? -14.641 17.453 -6.871 1 91.38 180 LYS A CA 1
ATOM 1402 C C . LYS A 1 180 ? -13.688 16.422 -7.461 1 91.38 180 LYS A C 1
ATOM 1404 O O . LYS A 1 180 ? -13.422 16.422 -8.664 1 91.38 180 LYS A O 1
ATOM 1409 N N . GLY A 1 181 ? -13.086 15.695 -6.562 1 92.94 181 GLY A N 1
ATOM 1410 C CA . GLY A 1 181 ? -12.242 14.594 -7 1 92.94 181 GLY A CA 1
ATOM 1411 C C . GLY A 1 181 ? -10.789 14.984 -7.168 1 92.94 181 GLY A C 1
ATOM 1412 O O . GLY A 1 181 ? -9.945 14.141 -7.48 1 92.94 181 GLY A O 1
ATOM 1413 N N . GLY A 1 182 ? -10.453 16.219 -6.973 1 95.38 182 GLY A N 1
ATOM 1414 C CA . GLY A 1 182 ? -9.078 16.688 -7.074 1 95.38 182 GLY A CA 1
ATOM 1415 C C . GLY A 1 182 ? -8.266 16.438 -5.824 1 95.38 182 GLY A C 1
ATOM 1416 O O . GLY A 1 182 ? -8.625 15.586 -5 1 95.38 182 GLY A O 1
ATOM 1417 N N . LEU A 1 183 ? -7.141 17.062 -5.789 1 97.31 183 LEU A N 1
ATOM 1418 C CA . LEU A 1 183 ? -6.23 16.922 -4.66 1 97.31 183 LEU A CA 1
ATOM 1419 C C . LEU A 1 183 ? -6.562 17.922 -3.562 1 97.31 183 LEU A C 1
ATOM 1421 O O . LEU A 1 183 ? -7.023 19.031 -3.85 1 97.31 183 LEU A O 1
ATOM 1425 N N . GLU A 1 184 ? -6.328 17.5 -2.363 1 95.25 184 GLU A N 1
ATOM 1426 C CA . GLU A 1 184 ? -6.543 18.375 -1.215 1 95.25 184 GLU A CA 1
ATOM 1427 C C . GLU A 1 184 ? -5.633 19.609 -1.277 1 95.25 184 GLU A C 1
ATOM 1429 O O . GLU A 1 184 ? -4.555 19.547 -1.874 1 95.25 184 GLU A O 1
ATOM 1434 N N . CYS A 1 185 ? -6.062 20.703 -0.675 1 95.31 185 CYS A N 1
ATOM 1435 C CA . CYS A 1 185 ? -5.285 21.938 -0.638 1 95.31 185 CYS A CA 1
ATOM 1436 C C . CYS A 1 185 ? -4.172 21.859 0.399 1 95.31 185 CYS A C 1
ATOM 1438 O O . CYS A 1 185 ? -4.105 20.891 1.166 1 95.31 185 CYS A O 1
ATOM 1440 N N . SER A 1 186 ? -3.316 22.875 0.375 1 96.56 186 SER A N 1
ATOM 1441 C CA . SER A 1 186 ? -2.268 23 1.384 1 96.56 186 SER A CA 1
ATOM 1442 C C . SER A 1 186 ? -2.859 23.234 2.771 1 96.56 186 SER A C 1
ATOM 1444 O O . SER A 1 186 ? -3.844 23.953 2.918 1 96.56 186 SER A O 1
ATOM 1446 N N . LEU A 1 187 ? -2.23 22.625 3.742 1 96.88 187 LEU A N 1
ATOM 1447 C CA . LEU A 1 187 ? -2.709 22.719 5.117 1 96.88 187 LEU A CA 1
ATOM 1448 C C . LEU A 1 187 ? -1.735 23.516 5.98 1 96.88 187 LEU A C 1
ATOM 1450 O O . LEU A 1 187 ? -0.519 23.422 5.793 1 96.88 187 LEU A O 1
ATOM 1454 N N . TYR A 1 188 ? -2.307 24.281 6.898 1 97.94 188 TYR A N 1
ATOM 1455 C CA . TYR A 1 188 ? -1.513 25.094 7.805 1 97.94 188 TYR A CA 1
ATOM 1456 C C . TYR A 1 188 ? -2.051 25.016 9.227 1 97.94 188 TYR A C 1
ATOM 1458 O O . TYR A 1 188 ? -3.266 24.984 9.438 1 97.94 188 TYR A O 1
ATOM 1466 N N . THR A 1 189 ? -1.207 25 10.164 1 98.12 189 THR A N 1
ATOM 1467 C CA . THR A 1 189 ? -1.56 25.016 11.578 1 98.12 189 THR A CA 1
ATOM 1468 C C . THR A 1 189 ? -0.582 25.891 12.367 1 98.12 189 THR A C 1
ATOM 1470 O O . THR A 1 189 ? 0.206 26.625 11.781 1 98.12 189 THR A O 1
ATOM 1473 N N . ARG A 1 190 ? -0.777 25.875 13.727 1 97.19 190 ARG A N 1
ATOM 1474 C CA . ARG A 1 190 ? 0.085 26.672 14.594 1 97.19 190 ARG A CA 1
ATOM 1475 C C . ARG A 1 190 ? 1.521 26.156 14.555 1 97.19 190 ARG A C 1
ATOM 1477 O O . ARG A 1 190 ? 1.756 24.953 14.398 1 97.19 190 ARG A O 1
ATOM 1484 N N . PRO A 1 191 ? 2.559 27.109 14.758 1 98.06 191 PRO A N 1
ATOM 1485 C CA . PRO A 1 191 ? 2.459 28.531 15.039 1 98.06 191 PRO A CA 1
ATOM 1486 C C . PRO A 1 191 ? 2.211 29.359 13.773 1 98.06 191 PRO A C 1
ATOM 1488 O O . PRO A 1 191 ? 2.35 28.859 12.664 1 98.06 191 PRO A O 1
ATOM 1491 N N . GLU A 1 192 ? 1.834 30.578 13.93 1 98.25 192 GLU A N 1
ATOM 1492 C CA . GLU A 1 192 ? 1.498 31.453 12.82 1 98.25 192 GLU A CA 1
ATOM 1493 C C . GLU A 1 192 ? 2.709 31.688 11.922 1 98.25 192 GLU A C 1
ATOM 1495 O O . GLU A 1 192 ? 2.574 31.781 10.695 1 98.25 192 GLU A O 1
ATOM 1500 N N . ILE A 1 193 ? 3.803 31.859 12.531 1 98.5 193 ILE A N 1
ATOM 1501 C CA . ILE A 1 193 ? 5.07 32 11.82 1 98.5 193 ILE A CA 1
ATOM 1502 C C . ILE A 1 193 ? 6.039 30.906 12.273 1 98.5 193 ILE A C 1
ATOM 1504 O O . ILE A 1 193 ? 6.262 30.719 13.469 1 98.5 193 ILE A O 1
ATOM 1508 N N . TRP A 1 194 ? 6.547 30.141 11.344 1 98.56 194 TRP A N 1
ATOM 1509 C CA . TRP A 1 194 ? 7.539 29.109 11.617 1 98.56 194 TRP A CA 1
ATOM 1510 C C . TRP A 1 194 ? 8.727 29.234 10.664 1 98.56 194 TRP A C 1
ATOM 1512 O O . TRP A 1 194 ? 8.57 29.172 9.445 1 98.56 194 TRP A O 1
ATOM 1522 N N . ARG A 1 195 ? 9.953 29.484 11.234 1 97.94 195 ARG A N 1
ATOM 1523 C CA . ARG A 1 195 ? 11.188 29.641 10.484 1 97.94 195 ARG A CA 1
ATOM 1524 C C . ARG A 1 195 ? 11.008 30.625 9.336 1 97.94 195 ARG A C 1
ATOM 1526 O O . ARG A 1 195 ? 11.32 30.312 8.18 1 97.94 195 ARG A O 1
ATOM 1533 N N . ASN A 1 196 ? 10.422 31.766 9.57 1 97.62 196 ASN A N 1
ATOM 1534 C CA . ASN A 1 196 ? 10.234 32.906 8.68 1 97.62 196 ASN A CA 1
ATOM 1535 C C . ASN A 1 196 ? 9.211 32.594 7.586 1 97.62 196 ASN A C 1
ATOM 1537 O O . ASN A 1 196 ? 9.164 33.281 6.566 1 97.62 196 ASN A O 1
ATOM 1541 N N . ARG A 1 197 ? 8.477 31.516 7.703 1 98.06 197 ARG A N 1
ATOM 1542 C CA . ARG A 1 197 ? 7.367 31.188 6.809 1 98.06 197 ARG A CA 1
ATOM 1543 C C . ARG A 1 197 ? 6.023 31.422 7.492 1 98.06 197 ARG A C 1
ATOM 1545 O O . ARG A 1 197 ? 5.715 30.781 8.5 1 98.06 197 ARG A O 1
ATOM 1552 N N . ALA A 1 198 ? 5.289 32.312 6.934 1 98.25 198 ALA A N 1
ATOM 1553 C CA . ALA A 1 198 ? 4.02 32.688 7.551 1 98.25 198 ALA A CA 1
ATOM 1554 C C . ALA A 1 198 ? 2.865 31.891 6.965 1 98.25 198 ALA A C 1
ATOM 1556 O O . ALA A 1 198 ? 2.904 31.484 5.797 1 98.25 198 ALA A O 1
ATOM 1557 N N . VAL A 1 199 ? 1.832 31.703 7.77 1 98.31 199 VAL A N 1
ATOM 1558 C CA . VAL A 1 199 ? 0.554 31.188 7.289 1 98.31 199 VAL A CA 1
ATOM 1559 C C . VAL A 1 199 ? -0.086 32.219 6.344 1 98.31 199 VAL A C 1
ATOM 1561 O O . VAL A 1 199 ? -0.03 33.406 6.586 1 98.31 199 VAL A O 1
ATOM 1564 N N . PRO A 1 200 ? -0.635 31.688 5.238 1 98.06 200 PRO A N 1
ATOM 1565 C CA . PRO A 1 200 ? -1.35 32.656 4.383 1 98.06 200 PRO A CA 1
ATOM 1566 C C . PRO A 1 200 ? -2.363 33.469 5.156 1 98.06 200 PRO A C 1
ATOM 1568 O O . PRO A 1 200 ? -3.182 32.938 5.898 1 98.06 200 PRO A O 1
ATOM 1571 N N . SER A 1 201 ? -2.379 34.781 4.91 1 97.81 201 SER A N 1
ATOM 1572 C CA . SER A 1 201 ? -3.172 35.75 5.688 1 97.81 201 SER A CA 1
ATOM 1573 C C . SER A 1 201 ? -4.664 35.438 5.562 1 97.81 201 SER A C 1
ATOM 1575 O O . SER A 1 201 ? -5.426 35.656 6.508 1 97.81 201 SER A O 1
ATOM 1577 N N . VAL A 1 202 ? -5.062 34.938 4.43 1 97.94 202 VAL A N 1
ATOM 1578 C CA . VAL A 1 202 ? -6.473 34.656 4.184 1 97.94 202 VAL A CA 1
ATOM 1579 C C . VAL A 1 202 ? -6.977 33.625 5.184 1 97.94 202 VAL A C 1
ATOM 1581 O O . VAL A 1 202 ? -8.133 33.688 5.609 1 97.94 202 VAL A O 1
ATOM 1584 N N . LEU A 1 203 ? -6.125 32.688 5.625 1 97.31 203 LEU A N 1
ATOM 1585 C CA . LEU A 1 203 ? -6.512 31.609 6.535 1 97.31 203 LEU A CA 1
ATOM 1586 C C . LEU A 1 203 ? -6.66 32.125 7.961 1 97.31 203 LEU A C 1
ATOM 1588 O O . LEU A 1 203 ? -7.246 31.453 8.812 1 97.31 203 LEU A O 1
ATOM 1592 N N . LEU A 1 204 ? -6.109 33.312 8.234 1 96.62 204 LEU A N 1
ATOM 1593 C CA . LEU A 1 204 ? -6.152 33.906 9.555 1 96.62 204 LEU A CA 1
ATOM 1594 C C . LEU A 1 204 ? -7.289 34.938 9.648 1 96.62 204 LEU A C 1
ATOM 1596 O O . LEU A 1 204 ? -7.551 35.469 10.727 1 96.62 204 LEU A O 1
ATOM 1600 N N . SER A 1 205 ? -8.016 35.188 8.641 1 95.44 205 SER A N 1
ATOM 1601 C CA . SER A 1 205 ? -8.938 36.312 8.508 1 95.44 205 SER A CA 1
ATOM 1602 C C . SER A 1 205 ? -10.266 36 9.203 1 95.44 205 SER A C 1
ATOM 1604 O O . SER A 1 205 ? -11.016 36.938 9.523 1 95.44 205 SER A O 1
ATOM 1606 N N . GLY A 1 206 ? -10.625 34.75 9.383 1 93 206 GLY A N 1
ATOM 1607 C CA . GLY A 1 206 ? -11.922 34.375 9.914 1 93 206 GLY A CA 1
ATOM 1608 C C . GLY A 1 206 ? -13.047 34.531 8.914 1 93 206 GLY A C 1
ATOM 1609 O O . GLY A 1 206 ? -14.203 34.25 9.227 1 93 206 GLY A O 1
ATOM 1610 N N . ASN A 1 207 ? -12.719 34.938 7.734 1 95.38 207 ASN A N 1
ATOM 1611 C CA . ASN A 1 207 ? -13.703 35.062 6.664 1 95.38 207 ASN A CA 1
ATOM 1612 C C . ASN A 1 207 ? -13.93 33.75 5.941 1 95.38 207 ASN A C 1
ATOM 1614 O O . ASN A 1 207 ? -13.203 33.438 4.996 1 95.38 207 ASN A O 1
ATOM 1618 N N . HIS A 1 208 ? -14.992 33.094 6.266 1 94.81 208 HIS A N 1
ATOM 1619 C CA . HIS A 1 208 ? -15.25 31.75 5.809 1 94.81 208 HIS A CA 1
ATOM 1620 C C . HIS A 1 208 ? -15.359 31.688 4.289 1 94.81 208 HIS A C 1
ATOM 1622 O O . HIS A 1 208 ? -14.875 30.75 3.664 1 94.81 208 HIS A O 1
ATOM 1628 N N . ARG A 1 209 ? -15.953 32.688 3.76 1 96.38 209 ARG A N 1
ATOM 1629 C CA . ARG A 1 209 ? -16.125 32.719 2.311 1 96.38 209 ARG A CA 1
ATOM 1630 C C . ARG A 1 209 ? -14.773 32.781 1.604 1 96.38 209 ARG A C 1
ATOM 1632 O O . ARG A 1 209 ? -14.492 32 0.705 1 96.38 209 ARG A O 1
ATOM 1639 N N . LEU A 1 210 ? -13.922 33.688 2.002 1 97 210 LEU A N 1
ATOM 1640 C CA . LEU A 1 210 ? -12.617 33.875 1.385 1 97 210 LEU A CA 1
ATOM 1641 C C . LEU A 1 210 ? -11.719 32.656 1.613 1 97 210 LEU A C 1
ATOM 1643 O O . LEU A 1 210 ? -10.945 32.281 0.732 1 97 210 LEU A O 1
ATOM 1647 N N . ILE A 1 211 ? -11.844 32.156 2.744 1 96.69 211 ILE A N 1
ATOM 1648 C CA . ILE A 1 211 ? -11.055 30.984 3.084 1 96.69 211 ILE A CA 1
ATOM 1649 C C . ILE A 1 211 ? -11.445 29.812 2.17 1 96.69 211 ILE A C 1
ATOM 1651 O O . ILE A 1 211 ? -10.578 29.141 1.604 1 96.69 211 ILE A O 1
ATOM 1655 N N . ASN A 1 212 ? -12.711 29.609 2.012 1 95.06 212 ASN A N 1
ATOM 1656 C CA . ASN A 1 212 ? -13.203 28.531 1.148 1 95.06 212 ASN A CA 1
ATOM 1657 C C . ASN A 1 212 ? -12.758 28.734 -0.299 1 95.06 212 ASN A C 1
ATOM 1659 O O . ASN A 1 212 ? -12.375 27.781 -0.975 1 95.06 212 ASN A O 1
ATOM 1663 N N . GLU A 1 213 ? -12.836 29.953 -0.742 1 96.81 213 GLU A N 1
ATOM 1664 C CA . GLU A 1 213 ? -12.383 30.266 -2.092 1 96.81 213 GLU A CA 1
ATOM 1665 C C . GLU A 1 213 ? -10.891 29.984 -2.258 1 96.81 213 GLU A C 1
ATOM 1667 O O . GLU A 1 213 ? -10.469 29.453 -3.287 1 96.81 213 GLU A O 1
ATOM 1672 N N . TRP A 1 214 ? -10.172 30.359 -1.301 1 97.19 214 TRP A N 1
ATOM 1673 C CA . TRP A 1 214 ? -8.734 30.109 -1.319 1 97.19 214 TRP A CA 1
ATOM 1674 C C . TRP A 1 214 ? -8.43 28.625 -1.371 1 97.19 214 TRP A C 1
ATOM 1676 O O . TRP A 1 214 ? -7.578 28.188 -2.148 1 97.19 214 TRP A O 1
ATOM 1686 N N . LYS A 1 215 ? -9.086 27.844 -0.556 1 96 215 LYS A N 1
ATOM 1687 C CA . LYS A 1 215 ? -8.891 26.406 -0.51 1 96 215 LYS A CA 1
ATOM 1688 C C . LYS A 1 215 ? -9.203 25.766 -1.86 1 96 215 LYS A C 1
ATOM 1690 O O . LYS A 1 215 ? -8.43 24.922 -2.35 1 96 215 LYS A O 1
ATOM 1695 N N . LYS A 1 216 ? -10.258 26.172 -2.426 1 95.94 216 LYS A N 1
ATOM 1696 C CA . LYS A 1 216 ? -10.656 25.641 -3.725 1 95.94 216 LYS A CA 1
ATOM 1697 C C . LYS A 1 216 ? -9.641 26 -4.805 1 95.94 216 LYS A C 1
ATOM 1699 O O . LYS A 1 216 ? -9.289 25.172 -5.637 1 95.94 216 LYS A O 1
ATOM 1704 N N . ALA A 1 217 ? -9.234 27.219 -4.758 1 97.12 217 ALA A N 1
ATOM 1705 C CA . ALA A 1 217 ? -8.234 27.672 -5.723 1 97.12 217 ALA A CA 1
ATOM 1706 C C . ALA A 1 217 ? -6.934 26.891 -5.566 1 97.12 217 ALA A C 1
ATOM 1708 O O . ALA A 1 217 ? -6.309 26.516 -6.559 1 97.12 217 ALA A O 1
ATOM 1709 N N . GLN A 1 218 ? -6.52 26.719 -4.352 1 96.81 218 GLN A N 1
ATOM 1710 C CA . GLN A 1 218 ? -5.301 25.984 -4.062 1 96.81 218 GLN A CA 1
ATOM 1711 C C . GLN A 1 218 ? -5.41 24.531 -4.551 1 96.81 218 GLN A C 1
ATOM 1713 O O . GLN A 1 218 ? -4.484 24.016 -5.172 1 96.81 218 GLN A O 1
ATOM 1718 N N . SER A 1 219 ? -6.504 23.906 -4.207 1 96.38 219 SER A N 1
ATOM 1719 C CA . SER A 1 219 ? -6.746 22.547 -4.656 1 96.38 219 SER A CA 1
ATOM 1720 C C . SER A 1 219 ? -6.676 22.438 -6.176 1 96.38 219 SER A C 1
ATOM 1722 O O . SER A 1 219 ? -6.016 21.547 -6.711 1 96.38 219 SER A O 1
ATOM 1724 N N . HIS A 1 220 ? -7.324 23.375 -6.82 1 96.38 220 HIS A N 1
ATOM 1725 C CA . HIS A 1 220 ? -7.328 23.375 -8.273 1 96.38 220 HIS A CA 1
ATOM 1726 C C . HIS A 1 220 ? -5.918 23.547 -8.836 1 96.38 220 HIS A C 1
ATOM 1728 O O . HIS A 1 220 ? -5.52 22.828 -9.75 1 96.38 220 HIS A O 1
ATOM 1734 N N . MET A 1 221 ? -5.207 24.438 -8.305 1 97 221 MET A N 1
ATOM 1735 C CA . MET A 1 221 ? -3.848 24.719 -8.758 1 97 221 MET A CA 1
ATOM 1736 C C . MET A 1 221 ? -2.947 23.5 -8.57 1 97 221 MET A C 1
ATOM 1738 O O . MET A 1 221 ? -2.248 23.094 -9.492 1 97 221 MET A O 1
ATOM 1742 N N . ILE A 1 222 ? -2.971 22.922 -7.391 1 96.81 222 ILE A N 1
ATOM 1743 C CA . ILE A 1 222 ? -2.139 21.766 -7.07 1 96.81 222 ILE A CA 1
ATOM 1744 C C . ILE A 1 222 ? -2.504 20.594 -7.98 1 96.81 222 ILE A C 1
ATOM 1746 O O . ILE A 1 222 ? -1.621 19.906 -8.5 1 96.81 222 ILE A O 1
ATOM 1750 N N . THR A 1 223 ? -3.789 20.375 -8.164 1 97.38 223 THR A N 1
ATOM 1751 C CA . THR A 1 223 ? -4.25 19.281 -9.016 1 97.38 223 THR A CA 1
ATOM 1752 C C . THR A 1 223 ? -3.773 19.484 -10.453 1 97.38 223 THR A C 1
ATOM 1754 O O . THR A 1 223 ? -3.262 18.562 -11.086 1 97.38 223 THR A O 1
ATOM 1757 N N . LYS A 1 224 ? -3.947 20.688 -10.938 1 96.5 224 LYS A N 1
ATOM 1758 C CA . LYS A 1 224 ? -3.541 21 -12.305 1 96.5 224 LYS A CA 1
ATOM 1759 C C . LYS A 1 224 ? -2.045 20.781 -12.5 1 96.5 224 LYS A C 1
ATOM 1761 O O . LYS A 1 224 ? -1.623 20.266 -13.539 1 96.5 224 LYS A O 1
ATOM 1766 N N . LEU A 1 225 ? -1.31 21.094 -11.57 1 96.25 225 LEU A N 1
ATOM 1767 C CA . LEU A 1 225 ? 0.145 21.031 -11.664 1 96.25 225 LEU A CA 1
ATOM 1768 C C . LEU A 1 225 ? 0.635 19.594 -11.516 1 96.25 225 LEU A C 1
ATOM 1770 O O . LEU A 1 225 ? 1.548 19.172 -12.227 1 96.25 225 LEU A O 1
ATOM 1774 N N . ARG A 1 226 ? 0.064 18.844 -10.641 1 96.12 226 ARG A N 1
ATOM 1775 C CA . ARG A 1 226 ? 0.655 17.562 -10.234 1 96.12 226 ARG A CA 1
ATOM 1776 C C . ARG A 1 226 ? -0.083 16.391 -10.867 1 96.12 226 ARG A C 1
ATOM 1778 O O . ARG A 1 226 ? 0.517 15.352 -11.133 1 96.12 226 ARG A O 1
ATOM 1785 N N . ARG A 1 227 ? -1.404 16.531 -10.93 1 96.62 227 ARG A N 1
ATOM 1786 C CA . ARG A 1 227 ? -2.262 15.461 -11.43 1 96.62 227 ARG A CA 1
ATOM 1787 C C . ARG A 1 227 ? -3.336 16.016 -12.367 1 96.62 227 ARG A C 1
ATOM 1789 O O . ARG A 1 227 ? -4.531 15.898 -12.078 1 96.62 227 ARG A O 1
ATOM 1796 N N . PRO A 1 228 ? -2.98 16.531 -13.477 1 95.56 228 PRO A N 1
ATOM 1797 C CA . PRO A 1 228 ? -3.959 17.188 -14.352 1 95.56 228 PRO A CA 1
ATOM 1798 C C . PRO A 1 228 ? -5.047 16.219 -14.836 1 95.56 228 PRO A C 1
ATOM 1800 O O . PRO A 1 228 ? -6.168 16.656 -15.125 1 95.56 228 PRO A O 1
ATOM 1803 N N . GLU A 1 229 ? -4.77 14.883 -14.875 1 92 229 GLU A N 1
ATOM 1804 C CA . GLU A 1 229 ? -5.73 13.891 -15.359 1 92 229 GLU A CA 1
ATOM 1805 C C . GLU A 1 229 ? -6.926 13.781 -14.414 1 92 229 GLU A C 1
ATOM 1807 O O . GLU A 1 229 ? -7.969 13.242 -14.789 1 92 229 GLU A O 1
ATOM 1812 N N . LEU A 1 230 ? -6.812 14.297 -13.234 1 93.75 230 LEU A N 1
ATOM 1813 C CA . LEU A 1 230 ? -7.895 14.242 -12.266 1 93.75 230 LEU A CA 1
ATOM 1814 C C . LEU A 1 230 ? -8.914 15.344 -12.516 1 93.75 230 LEU A C 1
ATOM 1816 O O . LEU A 1 230 ? -10.016 15.312 -11.969 1 93.75 230 LEU A O 1
ATOM 1820 N N . LEU A 1 231 ? -8.461 16.312 -13.266 1 88.62 231 LEU A N 1
ATOM 1821 C CA . LEU A 1 231 ? -9.367 17.438 -13.523 1 88.62 231 LEU A CA 1
ATOM 1822 C C . LEU A 1 231 ? -10.359 17.078 -14.633 1 88.62 231 LEU A C 1
ATOM 1824 O O . LEU A 1 231 ? -10 16.422 -15.602 1 88.62 231 LEU A O 1
ATOM 1828 N N . LYS A 1 232 ? -11.633 16.797 -14.484 1 72.56 232 LYS A N 1
ATOM 1829 C CA . LYS A 1 232 ? -12.664 16.5 -15.469 1 72.56 232 LYS A CA 1
ATOM 1830 C C . LYS A 1 232 ? -12.773 17.625 -16.5 1 72.56 232 LYS A C 1
ATOM 1832 O O . LYS A 1 232 ? -13.18 17.391 -17.641 1 72.56 232 LYS A O 1
ATOM 1837 N N . ASP A 1 233 ? -12.961 18.75 -16.203 1 55.19 233 ASP A N 1
ATOM 1838 C CA . ASP A 1 233 ? -13.273 19.875 -17.094 1 55.19 233 ASP A CA 1
ATOM 1839 C C . ASP A 1 233 ? -12.141 20.141 -18.078 1 55.19 233 ASP A C 1
ATOM 1841 O O . ASP A 1 233 ? -12.055 21.219 -18.656 1 55.19 233 ASP A O 1
ATOM 1845 N N . LEU A 1 234 ? -11.102 19.109 -18.203 1 38.88 234 LEU A N 1
ATOM 1846 C CA . LEU A 1 234 ? -10.32 19.641 -19.312 1 38.88 234 LEU A CA 1
ATOM 1847 C C . LEU A 1 234 ? -11.016 19.375 -20.641 1 38.88 234 LEU A C 1
ATOM 1849 O O . LEU A 1 234 ? -11.617 18.312 -20.828 1 38.88 234 LEU A O 1
ATOM 1853 N N . MET B 1 1 ? 28.109 -2.324 5.73 1 79.5 1 MET B N 1
ATOM 1854 C CA . MET B 1 1 ? 27.078 -1.312 5.559 1 79.5 1 MET B CA 1
ATOM 1855 C C . MET B 1 1 ? 25.969 -1.812 4.633 1 79.5 1 MET B C 1
ATOM 1857 O O . MET B 1 1 ? 26.234 -2.566 3.695 1 79.5 1 MET B O 1
ATOM 1861 N N . SER B 1 2 ? 24.719 -1.552 5.043 1 87.25 2 SER B N 1
ATOM 1862 C CA . SER B 1 2 ? 23.641 -2.082 4.227 1 87.25 2 SER B CA 1
ATOM 1863 C C . SER B 1 2 ? 23.547 -1.359 2.889 1 87.25 2 SER B C 1
ATOM 1865 O O . SER B 1 2 ? 24.047 -0.242 2.744 1 87.25 2 SER B O 1
ATOM 1867 N N . ILE B 1 3 ? 23.062 -2.012 1.926 1 94.06 3 ILE B N 1
ATOM 1868 C CA . ILE B 1 3 ? 22.922 -1.436 0.593 1 94.06 3 ILE B CA 1
ATOM 1869 C C . ILE B 1 3 ? 21.938 -0.272 0.634 1 94.06 3 ILE B C 1
ATOM 1871 O O . ILE B 1 3 ? 22.188 0.782 0.044 1 94.06 3 ILE B O 1
ATOM 1875 N N . LEU B 1 4 ? 20.891 -0.457 1.371 1 97.88 4 LEU B N 1
ATOM 1876 C CA . LEU B 1 4 ? 19.844 0.542 1.528 1 97.88 4 LEU B CA 1
ATOM 1877 C C . LEU B 1 4 ? 19.547 0.792 3.004 1 97.88 4 LEU B C 1
ATOM 1879 O O . LEU B 1 4 ? 19.422 -0.154 3.783 1 97.88 4 LEU B O 1
ATOM 1883 N N . HIS B 1 5 ? 19.516 2.055 3.379 1 98.25 5 HIS B N 1
ATOM 1884 C CA . HIS B 1 5 ? 19.125 2.424 4.738 1 98.25 5 HIS B CA 1
ATOM 1885 C C . HIS B 1 5 ? 17.938 3.369 4.738 1 98.25 5 HIS B C 1
ATOM 1887 O O . HIS B 1 5 ? 17.938 4.379 4.031 1 98.25 5 HIS B O 1
ATOM 1893 N N . ALA B 1 6 ? 16.938 3.014 5.5 1 98.38 6 ALA B N 1
ATOM 1894 C CA . ALA B 1 6 ? 15.727 3.838 5.594 1 98.38 6 ALA B CA 1
ATOM 1895 C C . ALA B 1 6 ? 15.539 4.371 7.012 1 98.38 6 ALA B C 1
ATOM 1897 O O . ALA B 1 6 ? 15.562 3.604 7.977 1 98.38 6 ALA B O 1
ATOM 1898 N N . THR B 1 7 ? 15.43 5.66 7.137 1 98.75 7 THR B N 1
ATOM 1899 C CA . THR B 1 7 ? 14.992 6.277 8.383 1 98.75 7 THR B CA 1
ATOM 1900 C C . THR B 1 7 ? 13.508 6.641 8.312 1 98.75 7 THR B C 1
ATOM 1902 O O . THR B 1 7 ? 13.078 7.352 7.406 1 98.75 7 THR B O 1
ATOM 1905 N N . ILE B 1 8 ? 12.766 6.152 9.281 1 98.88 8 ILE B N 1
ATOM 1906 C CA . ILE B 1 8 ? 11.32 6.363 9.266 1 98.88 8 ILE B CA 1
ATOM 1907 C C . ILE B 1 8 ? 10.922 7.285 10.422 1 98.88 8 ILE B C 1
ATOM 1909 O O . ILE B 1 8 ? 11.195 6.988 11.586 1 98.88 8 ILE B O 1
ATOM 1913 N N . LEU B 1 9 ? 10.352 8.422 10.125 1 98.94 9 LEU B N 1
ATOM 1914 C CA . LEU B 1 9 ? 9.734 9.305 11.109 1 98.94 9 LEU B CA 1
ATOM 1915 C C . LEU B 1 9 ? 8.234 9.023 11.219 1 98.94 9 LEU B C 1
ATOM 1917 O O . LEU B 1 9 ? 7.5 9.164 10.242 1 98.94 9 LEU B O 1
ATOM 1921 N N . THR B 1 10 ? 7.762 8.609 12.344 1 98.88 10 THR B N 1
ATOM 1922 C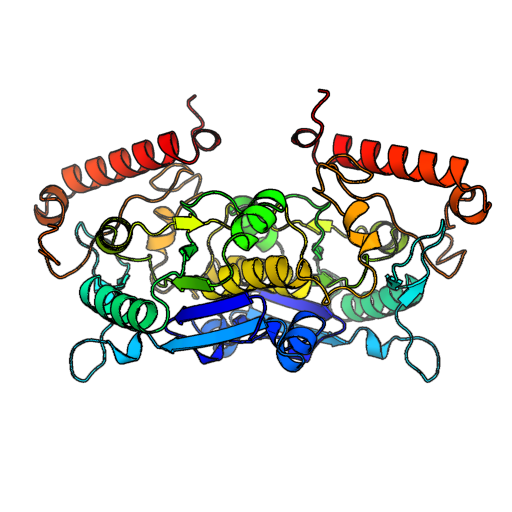 CA . THR B 1 10 ? 6.363 8.234 12.531 1 98.88 10 THR B CA 1
ATOM 1923 C C . THR B 1 10 ? 5.941 8.414 13.984 1 98.88 10 THR B C 1
ATOM 1925 O O . THR B 1 10 ? 6.789 8.523 14.875 1 98.88 10 THR B O 1
ATOM 1928 N N . VAL B 1 11 ? 4.648 8.516 14.227 1 98.44 11 VAL B N 1
ATOM 1929 C CA . VAL B 1 11 ? 4.141 8.547 15.594 1 98.44 11 VAL B CA 1
ATOM 1930 C C . VAL B 1 11 ? 3.801 7.129 16.047 1 98.44 11 VAL B C 1
ATOM 1932 O O . VAL B 1 11 ? 3.404 6.918 17.188 1 98.44 11 VAL B O 1
ATOM 1935 N N . PHE B 1 12 ? 3.973 6.117 15.203 1 98.38 12 PHE B N 1
ATOM 1936 C CA . PHE B 1 12 ? 3.721 4.719 15.523 1 98.38 12 PHE B CA 1
ATOM 1937 C C . PHE B 1 12 ? 4.953 3.867 15.242 1 98.38 12 PHE B C 1
ATOM 1939 O O . PHE B 1 12 ? 4.934 2.998 14.367 1 98.38 12 PHE B O 1
ATOM 1946 N N . PRO B 1 13 ? 5.961 4.02 16.062 1 98.62 13 PRO B N 1
ATOM 1947 C CA . PRO B 1 13 ? 7.18 3.246 15.828 1 98.62 13 PRO B CA 1
ATOM 1948 C C . PRO B 1 13 ? 6.941 1.739 15.859 1 98.62 13 PRO B C 1
ATOM 1950 O O . PRO B 1 13 ? 7.66 0.981 15.203 1 98.62 13 PRO B O 1
ATOM 1953 N N . GLU B 1 14 ? 5.91 1.264 16.531 1 97.75 14 GLU B N 1
ATOM 1954 C CA . GLU B 1 14 ? 5.605 -0.152 16.719 1 97.75 14 GLU B CA 1
ATOM 1955 C C . GLU B 1 14 ? 5.16 -0.797 15.414 1 97.75 14 GLU B C 1
ATOM 1957 O O . GLU B 1 14 ? 5.102 -2.023 15.305 1 97.75 14 GLU B O 1
ATOM 1962 N N . MET B 1 15 ? 4.898 -0.003 14.438 1 98.38 15 MET B N 1
ATOM 1963 C CA . MET B 1 15 ? 4.43 -0.528 13.156 1 98.38 15 MET B CA 1
ATOM 1964 C C . MET B 1 15 ? 5.602 -1.006 12.305 1 98.38 15 MET B C 1
ATOM 1966 O O . MET B 1 15 ? 5.398 -1.628 11.258 1 98.38 15 MET B O 1
ATOM 1970 N N . PHE B 1 16 ? 6.852 -0.791 12.688 1 98.44 16 PHE B N 1
ATOM 1971 C CA . PHE B 1 16 ? 8.023 -1.16 11.898 1 98.44 16 PHE B CA 1
ATOM 1972 C C . PHE B 1 16 ? 8.898 -2.154 12.664 1 98.44 16 PHE B C 1
ATOM 1974 O O . PHE B 1 16 ? 9.039 -2.055 13.883 1 98.44 16 PHE B O 1
ATOM 1981 N N . PRO B 1 17 ? 9.477 -3.172 12.102 1 98.25 17 PRO B N 1
ATOM 1982 C CA . PRO B 1 17 ? 9.469 -3.254 10.633 1 98.25 17 PRO B CA 1
ATOM 1983 C C . PRO B 1 17 ? 8.18 -3.846 10.078 1 98.25 17 PRO B C 1
ATOM 1985 O O . PRO B 1 17 ? 7.992 -3.902 8.859 1 98.25 17 PRO B O 1
ATOM 1988 N N . GLY B 1 18 ? 7.27 -4.27 11.008 1 97.44 18 GLY B N 1
ATOM 1989 C CA . GLY B 1 18 ? 5.996 -4.805 10.555 1 97.44 18 GLY B CA 1
ATOM 1990 C C . GLY B 1 18 ? 6.141 -5.938 9.555 1 97.44 18 GLY B C 1
ATOM 1991 O O . GLY B 1 18 ? 6.871 -6.898 9.805 1 97.44 18 GLY B O 1
ATOM 1992 N N . THR B 1 19 ? 5.469 -5.809 8.391 1 98 19 THR B N 1
ATOM 1993 C CA . THR B 1 19 ? 5.496 -6.84 7.359 1 98 19 THR B CA 1
ATOM 1994 C C . THR B 1 19 ? 6.91 -7.02 6.812 1 98 19 THR B C 1
ATOM 1996 O O . THR B 1 19 ? 7.266 -8.102 6.344 1 98 19 THR B O 1
ATOM 1999 N N . LEU B 1 20 ? 7.719 -6 6.898 1 98.56 20 LEU B N 1
ATOM 2000 C CA . LEU B 1 20 ? 9.07 -6.043 6.344 1 98.56 20 LEU B CA 1
ATOM 2001 C C . LEU B 1 20 ? 9.992 -6.887 7.219 1 98.56 20 LEU B C 1
ATOM 2003 O O . LEU B 1 20 ? 11.133 -7.164 6.84 1 98.56 20 LEU B O 1
ATOM 2007 N N . GLY B 1 21 ? 9.5 -7.258 8.352 1 98.12 21 GLY B N 1
ATOM 2008 C CA . GLY B 1 21 ? 10.25 -8.164 9.211 1 98.12 21 GLY B CA 1
ATOM 2009 C C . GLY B 1 21 ? 10.086 -9.625 8.82 1 98.12 21 GLY B C 1
ATOM 2010 O O . GLY B 1 21 ? 10.695 -10.508 9.43 1 98.12 21 GLY B O 1
ATOM 2011 N N . HIS B 1 22 ? 9.328 -9.852 7.828 1 97.5 22 HIS B N 1
ATOM 2012 C CA . HIS B 1 22 ? 9.008 -11.219 7.41 1 97.5 22 HIS B CA 1
ATOM 2013 C C . HIS B 1 22 ? 9.445 -11.461 5.969 1 97.5 22 HIS B C 1
ATOM 2015 O O . HIS B 1 22 ? 9.734 -10.523 5.23 1 97.5 22 HIS B O 1
ATOM 2021 N N . SER B 1 23 ? 9.555 -12.719 5.59 1 95.38 23 SER B N 1
ATOM 2022 C CA . SER B 1 23 ? 9.766 -13.141 4.211 1 95.38 23 SER B CA 1
ATOM 2023 C C . SER B 1 23 ? 11.023 -12.508 3.625 1 95.38 23 SER B C 1
ATOM 2025 O O . SER B 1 23 ? 12.023 -12.336 4.328 1 95.38 23 SER B O 1
ATOM 2027 N N . LEU B 1 24 ? 11.055 -12.188 2.359 1 94.69 24 LEU B N 1
ATOM 2028 C CA . LEU B 1 24 ? 12.227 -11.719 1.634 1 94.69 24 LEU B CA 1
ATOM 2029 C C . LEU B 1 24 ? 12.828 -10.492 2.311 1 94.69 24 LEU B C 1
ATOM 2031 O O . LEU B 1 24 ? 14.047 -10.422 2.512 1 94.69 24 LEU B O 1
ATOM 2035 N N . ALA B 1 25 ? 11.984 -9.602 2.686 1 97.56 25 ALA B N 1
ATOM 2036 C CA . ALA B 1 25 ? 12.477 -8.375 3.307 1 97.56 25 ALA B CA 1
ATOM 2037 C C . ALA B 1 25 ? 13.086 -8.656 4.676 1 97.56 25 ALA B C 1
ATOM 2039 O O . ALA B 1 25 ? 14.094 -8.055 5.051 1 97.56 25 ALA B O 1
ATOM 2040 N N . GLY B 1 26 ? 12.422 -9.547 5.426 1 98.19 26 GLY B N 1
ATOM 2041 C CA . GLY B 1 26 ? 12.969 -9.945 6.715 1 98.19 26 GLY B CA 1
ATOM 2042 C C . GLY B 1 26 ? 14.305 -10.648 6.609 1 98.19 26 GLY B C 1
ATOM 2043 O O . GLY B 1 26 ? 15.219 -10.367 7.387 1 98.19 26 GLY B O 1
ATOM 2044 N N . GLN B 1 27 ? 14.406 -11.531 5.676 1 97.44 27 GLN B N 1
ATOM 2045 C CA . GLN B 1 27 ? 15.672 -12.211 5.434 1 97.44 27 GLN B CA 1
ATOM 2046 C C . GLN B 1 27 ? 16.766 -11.219 5.055 1 97.44 27 GLN B C 1
ATOM 2048 O O . GLN B 1 27 ? 17.891 -11.312 5.543 1 97.44 27 GLN B O 1
ATOM 2053 N N . ALA B 1 28 ? 16.406 -10.312 4.191 1 98.06 28 ALA B N 1
ATOM 2054 C CA . ALA B 1 28 ? 17.344 -9.297 3.752 1 98.06 28 ALA B CA 1
ATOM 2055 C C . ALA B 1 28 ? 17.781 -8.414 4.918 1 98.06 28 ALA B C 1
ATOM 2057 O O . ALA B 1 28 ? 18.922 -7.961 4.973 1 98.06 28 ALA B O 1
ATOM 2058 N N . LEU B 1 29 ? 16.844 -8.156 5.781 1 98.44 29 LEU B N 1
ATOM 2059 C CA . LEU B 1 29 ? 17.156 -7.395 6.992 1 98.44 29 LEU B CA 1
ATOM 2060 C C . LEU B 1 29 ? 18.188 -8.133 7.848 1 98.44 29 LEU B C 1
ATOM 2062 O O . LEU B 1 29 ? 19.172 -7.535 8.289 1 98.44 29 LEU B O 1
ATOM 2066 N N . ASN B 1 30 ? 18 -9.422 8.023 1 97.88 30 ASN B N 1
ATOM 2067 C CA . ASN B 1 30 ? 18.875 -10.25 8.828 1 97.88 30 ASN B CA 1
ATOM 2068 C C . ASN B 1 30 ? 20.266 -10.352 8.211 1 97.88 30 ASN B C 1
ATOM 2070 O O . ASN B 1 30 ? 21.266 -10.453 8.93 1 97.88 30 ASN B O 1
ATOM 2074 N N . LYS B 1 31 ? 20.281 -10.266 6.918 1 97.38 31 LYS B N 1
ATOM 2075 C CA . LYS B 1 31 ? 21.547 -10.344 6.191 1 97.38 31 LYS B CA 1
ATOM 2076 C C . LYS B 1 31 ? 22.188 -8.961 6.055 1 97.38 31 LYS B C 1
ATOM 2078 O O . LYS B 1 31 ? 23.203 -8.805 5.367 1 97.38 31 LYS B O 1
ATOM 2083 N N . ASN B 1 32 ? 21.562 -7.969 6.562 1 97.69 32 ASN B N 1
ATOM 2084 C CA . ASN B 1 32 ? 22.031 -6.586 6.543 1 97.69 32 ASN B CA 1
ATOM 2085 C C . ASN B 1 32 ? 22.141 -6.051 5.117 1 97.69 32 ASN B C 1
ATOM 2087 O O . ASN B 1 32 ? 23.047 -5.27 4.809 1 97.69 32 ASN B O 1
ATOM 2091 N N . ILE B 1 33 ? 21.297 -6.582 4.254 1 98.12 33 ILE B N 1
ATOM 2092 C CA . ILE B 1 33 ? 21.203 -6.039 2.904 1 98.12 33 ILE B CA 1
ATOM 2093 C C . ILE B 1 33 ? 20.531 -4.668 2.947 1 98.12 33 ILE B C 1
ATOM 2095 O O . ILE B 1 33 ? 20.922 -3.75 2.225 1 98.12 33 ILE B O 1
ATOM 2099 N N . TRP B 1 34 ? 19.516 -4.602 3.764 1 98.44 34 TRP B N 1
ATOM 2100 C CA . TRP B 1 34 ? 18.938 -3.305 4.094 1 98.44 34 TRP B CA 1
ATOM 2101 C C . TRP B 1 34 ? 18.828 -3.125 5.605 1 98.44 34 TRP B C 1
ATOM 2103 O O . TRP B 1 34 ? 18.969 -4.09 6.363 1 98.44 34 TRP B O 1
ATOM 2113 N N . SER B 1 35 ? 18.688 -1.888 6.027 1 98.5 35 SER B N 1
ATOM 2114 C CA . SER B 1 35 ? 18.547 -1.543 7.438 1 98.5 35 SER B CA 1
ATOM 2115 C C . SER B 1 35 ? 17.609 -0.354 7.629 1 98.5 35 SER B C 1
ATOM 2117 O O . SER B 1 35 ? 17.25 0.313 6.664 1 98.5 35 SER B O 1
ATOM 2119 N N . TYR B 1 36 ? 17.188 -0.217 8.859 1 98.31 36 TYR B N 1
ATOM 2120 C CA . TYR B 1 36 ? 16.281 0.908 9.102 1 98.31 36 TYR B CA 1
ATOM 2121 C C . TYR B 1 36 ? 16.422 1.422 10.531 1 98.31 36 TYR B C 1
ATOM 2123 O O . TYR B 1 36 ? 16.922 0.706 11.406 1 98.31 36 TYR B O 1
ATOM 2131 N N . ASP B 1 37 ? 16.094 2.701 10.68 1 98 37 ASP B N 1
ATOM 2132 C CA . ASP B 1 37 ? 15.875 3.338 11.977 1 98 37 ASP B CA 1
ATOM 2133 C C . ASP B 1 37 ? 14.492 3.979 12.047 1 98 37 ASP B C 1
ATOM 2135 O O . ASP B 1 37 ? 13.969 4.453 11.031 1 98 37 ASP B O 1
ATOM 2139 N N . VAL B 1 38 ? 13.961 3.912 13.227 1 98.69 38 VAL B N 1
ATOM 2140 C CA . VAL B 1 38 ? 12.68 4.59 13.438 1 98.69 38 VAL B CA 1
ATOM 2141 C C . VAL B 1 38 ? 12.859 5.723 14.445 1 98.69 38 VAL B C 1
ATOM 2143 O O . VAL B 1 38 ? 13.461 5.531 15.5 1 98.69 38 VAL B O 1
ATOM 2146 N N . ILE B 1 39 ? 12.453 6.848 14.062 1 98.75 39 ILE B N 1
ATOM 2147 C CA . ILE B 1 39 ? 12.422 8.016 14.945 1 98.75 39 ILE B CA 1
ATOM 2148 C C . ILE B 1 39 ? 10.984 8.336 15.328 1 98.75 39 ILE B C 1
ATOM 2150 O O . ILE B 1 39 ? 10.133 8.57 14.461 1 98.75 39 ILE B O 1
ATOM 2154 N N . ASN B 1 40 ? 10.695 8.312 16.641 1 98.75 40 ASN B N 1
ATOM 2155 C CA . ASN B 1 40 ? 9.367 8.648 17.141 1 98.75 40 ASN B CA 1
ATOM 2156 C C . ASN B 1 40 ? 9.148 10.156 17.172 1 98.75 40 ASN B C 1
ATOM 2158 O O . ASN B 1 40 ? 9.727 10.852 18 1 98.75 40 ASN B O 1
ATOM 2162 N N . ILE B 1 41 ? 8.273 10.617 16.344 1 98.81 41 ILE B N 1
ATOM 2163 C CA . ILE B 1 41 ? 8.016 12.047 16.234 1 98.81 41 ILE B CA 1
ATOM 2164 C C . ILE B 1 41 ? 7.523 12.602 17.562 1 98.81 41 ILE B C 1
ATOM 2166 O O . ILE B 1 41 ? 7.836 13.734 17.922 1 98.81 41 ILE B O 1
ATOM 2170 N N . ARG B 1 42 ? 6.871 11.805 18.359 1 98.31 42 ARG B N 1
ATOM 2171 C CA . ARG B 1 42 ? 6.312 12.227 19.641 1 98.31 42 ARG B CA 1
ATOM 2172 C C . ARG B 1 42 ? 7.41 12.672 20.609 1 98.31 42 ARG B C 1
ATOM 2174 O O . ARG B 1 42 ? 7.164 13.461 21.516 1 98.31 42 ARG B O 1
ATOM 2181 N N . ASP B 1 43 ? 8.586 12.148 20.438 1 98.19 43 ASP B N 1
ATOM 2182 C CA . ASP B 1 43 ? 9.703 12.523 21.297 1 98.19 43 ASP B CA 1
ATOM 2183 C C . ASP B 1 43 ? 10.055 14 21.125 1 98.19 43 ASP B C 1
ATOM 2185 O O . ASP B 1 43 ? 10.789 14.57 21.938 1 98.19 43 ASP B O 1
ATOM 2189 N N . PHE B 1 44 ? 9.516 14.617 20.109 1 98.5 44 PHE B N 1
ATOM 2190 C CA . PHE B 1 44 ? 9.797 16.016 19.812 1 98.5 44 PHE B CA 1
ATOM 2191 C C . PHE B 1 44 ? 8.578 16.891 20.094 1 98.5 44 PHE B C 1
ATOM 2193 O O . PHE B 1 44 ? 8.547 18.062 19.703 1 98.5 44 PHE B O 1
ATOM 2200 N N . GLY B 1 45 ? 7.559 16.281 20.625 1 98 45 GLY B N 1
ATOM 2201 C CA . GLY B 1 45 ? 6.316 16.984 20.891 1 98 45 GLY B CA 1
ATOM 2202 C C . GLY B 1 45 ? 6.484 18.141 21.859 1 98 45 GLY B C 1
ATOM 2203 O O . GLY B 1 45 ? 7.465 18.188 22.609 1 98 45 GLY B O 1
ATOM 2204 N N . LEU B 1 46 ? 5.512 19.016 21.844 1 96.69 46 LEU B N 1
ATOM 2205 C CA . LEU B 1 46 ? 5.566 20.219 22.656 1 96.69 46 LEU B CA 1
ATOM 2206 C C . LEU B 1 46 ? 4.918 19.984 24.016 1 96.69 46 LEU B C 1
ATOM 2208 O O . LEU B 1 46 ? 3.977 19.188 24.125 1 96.69 46 LEU B O 1
ATOM 2212 N N . THR B 1 47 ? 5.379 20.688 25.016 1 93.31 47 THR B N 1
ATOM 2213 C CA . THR B 1 47 ? 4.84 20.688 26.375 1 93.31 47 THR B CA 1
ATOM 2214 C C . THR B 1 47 ? 5.027 19.328 27.031 1 93.31 47 THR B C 1
ATOM 2216 O O . THR B 1 47 ? 5.723 18.469 26.5 1 93.31 47 THR B O 1
ATOM 2219 N N . LYS B 1 48 ? 4.508 19.172 28.234 1 93.12 48 LYS B N 1
ATOM 2220 C CA . LYS B 1 48 ? 4.629 17.938 29 1 93.12 48 LYS B CA 1
ATOM 2221 C C . LYS B 1 48 ? 3.807 16.812 28.375 1 93.12 48 LYS B C 1
ATOM 2223 O O . LYS B 1 48 ? 4.082 15.633 28.609 1 93.12 48 LYS B O 1
ATOM 2228 N N . HIS B 1 49 ? 2.867 17.219 27.578 1 92.75 49 HIS B N 1
ATOM 2229 C CA . HIS B 1 49 ? 1.939 16.25 27.016 1 92.75 49 HIS B CA 1
ATOM 2230 C C . HIS B 1 49 ? 2.408 15.773 25.641 1 92.75 49 HIS B C 1
ATOM 2232 O O . HIS B 1 49 ? 1.766 14.93 25.016 1 92.75 49 HIS B O 1
ATOM 2238 N N . LYS B 1 50 ? 3.521 16.328 25.109 1 95.25 50 LYS B N 1
ATOM 2239 C CA . LYS B 1 50 ? 4.105 15.898 23.844 1 95.25 50 LYS B CA 1
ATOM 2240 C C . LYS B 1 50 ? 3.117 16.094 22.688 1 95.25 50 LYS B C 1
ATOM 2242 O O . LYS B 1 50 ? 2.895 15.172 21.906 1 95.25 50 LYS B O 1
ATOM 2247 N N . ASN B 1 51 ? 2.545 17.297 22.641 1 96.69 51 ASN B N 1
ATOM 2248 C CA . ASN B 1 51 ? 1.619 17.625 21.562 1 96.69 51 ASN B CA 1
ATOM 2249 C C . ASN B 1 51 ? 2.328 17.703 20.219 1 96.69 51 ASN B C 1
ATOM 2251 O O . ASN B 1 51 ? 3.34 18.391 20.078 1 96.69 51 ASN B O 1
ATOM 2255 N N . ILE B 1 52 ? 1.765 16.969 19.25 1 98.25 52 ILE B N 1
ATOM 2256 C CA . ILE B 1 52 ? 2.453 16.922 17.969 1 98.25 52 ILE B CA 1
ATOM 2257 C C . ILE B 1 52 ? 1.586 17.562 16.891 1 98.25 52 ILE B C 1
ATOM 2259 O O . ILE B 1 52 ? 2.016 17.719 15.742 1 98.25 52 ILE B O 1
ATOM 2263 N N . ASP B 1 53 ? 0.371 17.891 17.188 1 97.62 53 ASP B N 1
ATOM 2264 C CA . ASP B 1 53 ? -0.613 18.391 16.234 1 97.62 53 ASP B CA 1
ATOM 2265 C C . ASP B 1 53 ? -1.387 19.578 16.797 1 97.62 53 ASP B C 1
ATOM 2267 O O . ASP B 1 53 ? -1.258 19.906 17.969 1 97.62 53 ASP B O 1
ATOM 2271 N N . ASP B 1 54 ? -2.074 20.25 15.961 1 97 54 ASP B N 1
ATOM 2272 C CA . ASP B 1 54 ? -2.963 21.359 16.328 1 97 54 ASP B CA 1
ATOM 2273 C C . ASP B 1 54 ? -4.055 21.547 15.273 1 97 54 ASP B C 1
ATOM 2275 O O . ASP B 1 54 ? -4.027 20.922 14.219 1 97 54 ASP B O 1
ATOM 2279 N N . GLU B 1 55 ? -4.996 22.375 15.609 1 95.38 55 GLU B N 1
ATOM 2280 C CA . GLU B 1 55 ? -6.109 22.656 14.711 1 95.38 55 GLU B CA 1
ATOM 2281 C C . GLU B 1 55 ? -5.641 23.375 13.453 1 95.38 55 GLU B C 1
ATOM 2283 O O . GLU B 1 55 ? -4.727 24.203 13.508 1 95.38 55 GLU B O 1
ATOM 2288 N N . ALA B 1 56 ? -6.312 23.094 12.391 1 94.5 56 ALA B N 1
ATOM 2289 C CA . ALA B 1 56 ? -5.992 23.719 11.117 1 94.5 56 ALA B CA 1
ATOM 2290 C C . ALA B 1 56 ? -6.371 25.203 11.125 1 94.5 56 ALA B C 1
ATOM 2292 O O . ALA B 1 56 ? -7.414 25.578 11.656 1 94.5 56 ALA B O 1
ATOM 2293 N N . TYR B 1 57 ? -5.488 26.062 10.539 1 95.5 57 TYR B N 1
ATOM 2294 C CA . TYR B 1 57 ? -5.934 27.406 10.203 1 95.5 57 TYR B CA 1
ATOM 2295 C C . TYR B 1 57 ? -6.953 27.375 9.07 1 95.5 57 TYR B C 1
ATOM 2297 O O . TYR B 1 57 ? -6.812 26.594 8.125 1 95.5 57 TYR B O 1
ATOM 2305 N N . GLY B 1 58 ? -7.934 28.328 9.102 1 91.38 58 GLY B N 1
ATOM 2306 C CA . GLY B 1 58 ? -8.961 28.375 8.078 1 91.38 58 GLY B CA 1
ATOM 2307 C C . GLY B 1 58 ? -10.188 27.531 8.422 1 91.38 58 GLY B C 1
ATOM 2308 O O . GLY B 1 58 ? -11.164 27.516 7.676 1 91.38 58 GLY B O 1
ATOM 2309 N N . GLY B 1 59 ? -10.102 26.922 9.516 1 82.62 59 GLY B N 1
ATOM 2310 C CA . GLY B 1 59 ? -11.242 26.141 9.961 1 82.62 59 GLY B CA 1
ATOM 2311 C C . GLY B 1 59 ? -11.172 24.688 9.516 1 82.62 59 GLY B C 1
ATOM 2312 O O . GLY B 1 59 ? -10.234 24.281 8.828 1 82.62 59 GLY B O 1
ATOM 2313 N N . GLY B 1 60 ? -12.047 23.891 10.039 1 75.75 60 GLY B N 1
ATOM 2314 C CA . GLY B 1 60 ? -12.109 22.469 9.797 1 75.75 60 GLY B CA 1
ATOM 2315 C C . GLY B 1 60 ? -11.93 21.641 11.055 1 75.75 60 GLY B C 1
ATOM 2316 O O . GLY B 1 60 ? -11.531 22.156 12.094 1 75.75 60 GLY B O 1
ATOM 2317 N N . ASN B 1 61 ? -12.375 20.453 11.023 1 75.06 61 ASN B N 1
ATOM 2318 C CA . ASN B 1 61 ? -12.398 19.594 12.211 1 75.06 61 ASN B CA 1
ATOM 2319 C C . ASN B 1 61 ? -11.18 18.672 12.258 1 75.06 61 ASN B C 1
ATOM 2321 O O . ASN B 1 61 ? -11.117 17.766 13.094 1 75.06 61 ASN B O 1
ATOM 2325 N N . GLY B 1 62 ? -10.227 18.984 11.516 1 85.19 62 GLY B N 1
ATOM 2326 C CA . GLY B 1 62 ? -9.109 18.047 11.484 1 85.19 62 GLY B CA 1
ATOM 2327 C C . GLY B 1 62 ? -7.859 18.594 12.148 1 85.19 62 GLY B C 1
ATOM 2328 O O . GLY B 1 62 ? -7.766 19.797 12.406 1 85.19 62 GLY B O 1
ATOM 2329 N N . LEU B 1 63 ? -6.98 17.734 12.57 1 93.38 63 LEU B N 1
ATOM 2330 C CA . LEU B 1 63 ? -5.691 18.078 13.156 1 93.38 63 LEU B CA 1
ATOM 2331 C C . LEU B 1 63 ? -4.578 17.984 12.125 1 93.38 63 LEU B C 1
ATOM 2333 O O . LEU B 1 63 ? -4.641 17.156 11.211 1 93.38 63 LEU B O 1
ATOM 2337 N N . ILE B 1 64 ? -3.684 18.906 12.242 1 97 64 ILE B N 1
ATOM 2338 C CA . ILE B 1 64 ? -2.523 18.938 11.352 1 97 64 ILE B CA 1
ATOM 2339 C C . ILE B 1 64 ? -1.244 18.781 12.172 1 97 64 ILE B C 1
ATOM 2341 O O . ILE B 1 64 ? -1.114 19.375 13.25 1 97 64 ILE B O 1
ATOM 2345 N N . MET B 1 65 ? -0.327 18 11.688 1 98.44 65 MET B N 1
ATOM 2346 C CA . MET B 1 65 ? 0.944 17.875 12.398 1 98.44 65 MET B CA 1
ATOM 2347 C C . MET B 1 65 ? 1.74 19.172 12.312 1 98.44 65 MET B C 1
ATOM 2349 O O . MET B 1 65 ? 1.919 19.734 11.227 1 98.44 65 MET B O 1
ATOM 2353 N N . ARG B 1 66 ? 2.242 19.578 13.414 1 98.75 66 ARG B N 1
ATOM 2354 C CA . ARG B 1 66 ? 2.832 20.906 13.586 1 98.75 66 ARG B CA 1
ATOM 2355 C C . ARG B 1 66 ? 4.195 20.984 12.906 1 98.75 66 ARG B C 1
ATOM 2357 O O . ARG B 1 66 ? 5 20.062 13 1 98.75 66 ARG B O 1
ATOM 2364 N N . PRO B 1 67 ? 4.465 22.156 12.281 1 98.81 67 PRO B N 1
ATOM 2365 C CA . PRO B 1 67 ? 5.754 22.297 11.602 1 98.81 67 PRO B CA 1
ATOM 2366 C C . PRO B 1 67 ? 6.93 22.375 12.57 1 98.81 67 PRO B C 1
ATOM 2368 O O . PRO B 1 67 ? 8.031 21.906 12.25 1 98.81 67 PRO B O 1
ATOM 2371 N N . ASP B 1 68 ? 6.758 22.953 13.742 1 98.75 68 ASP B N 1
ATOM 2372 C CA . ASP B 1 68 ? 7.855 23.062 14.695 1 98.75 68 ASP B CA 1
ATOM 2373 C C . ASP B 1 68 ? 8.227 21.703 15.281 1 98.75 68 ASP B C 1
ATOM 2375 O O . ASP B 1 68 ? 9.383 21.469 15.609 1 98.75 68 ASP B O 1
ATOM 2379 N N . VAL B 1 69 ? 7.258 20.828 15.43 1 98.81 69 VAL B N 1
ATOM 2380 C CA . VAL B 1 69 ? 7.512 19.469 15.891 1 98.81 69 VAL B CA 1
ATOM 2381 C C . VAL B 1 69 ? 8.18 18.672 14.789 1 98.81 69 VAL B C 1
ATOM 2383 O O . VAL B 1 69 ? 9.227 18.047 15.008 1 98.81 69 VAL B O 1
ATOM 2386 N N . LEU B 1 70 ? 7.59 18.703 13.609 1 98.88 70 LEU B N 1
ATOM 2387 C CA . LEU B 1 70 ? 8.133 17.984 12.469 1 98.88 70 LEU B CA 1
ATOM 2388 C C . LEU B 1 70 ? 9.523 18.5 12.102 1 98.88 70 LEU B C 1
ATOM 2390 O O . LEU B 1 70 ? 10.422 17.719 11.781 1 98.88 70 LEU B O 1
ATOM 2394 N N . GLY B 1 71 ? 9.672 19.844 12.125 1 98.81 71 GLY B N 1
ATOM 2395 C CA . GLY B 1 71 ? 10.977 20.422 11.844 1 98.81 71 GLY B CA 1
ATOM 2396 C C . GLY B 1 71 ? 12.078 19.875 12.727 1 98.81 71 GLY B C 1
ATOM 2397 O O . GLY B 1 71 ? 13.141 19.484 12.242 1 98.81 71 GLY B O 1
ATOM 2398 N N . SER B 1 72 ? 11.82 19.781 14.008 1 98.62 72 SER B N 1
ATOM 2399 C CA . SER B 1 72 ? 12.797 19.266 14.969 1 98.62 72 SER B CA 1
ATOM 2400 C C . SER B 1 72 ? 13.125 17.812 14.695 1 98.62 72 SER B C 1
ATOM 2402 O O . SER B 1 72 ? 14.289 17.406 14.758 1 98.62 72 SER B O 1
ATOM 2404 N N . SER B 1 73 ? 12.133 17.016 14.461 1 98.75 73 SER B N 1
ATOM 2405 C CA . SER B 1 73 ? 12.336 15.594 14.188 1 98.75 73 SER B CA 1
ATOM 2406 C C . SER B 1 73 ? 13.133 15.391 12.898 1 98.75 73 SER B C 1
ATOM 2408 O O . SER B 1 73 ? 14 14.523 12.836 1 98.75 73 SER B O 1
ATOM 2410 N N . ILE B 1 74 ? 12.82 16.188 11.859 1 98.75 74 ILE B N 1
ATOM 2411 C CA . ILE B 1 74 ? 13.508 16.094 10.578 1 98.75 74 ILE B CA 1
ATOM 2412 C C . ILE B 1 74 ? 14.961 16.516 10.734 1 98.75 74 ILE B C 1
ATOM 2414 O O . ILE B 1 74 ? 15.867 15.867 10.203 1 98.75 74 ILE B O 1
ATOM 2418 N N . ASP B 1 75 ? 15.18 17.625 11.492 1 98.69 75 ASP B N 1
ATOM 2419 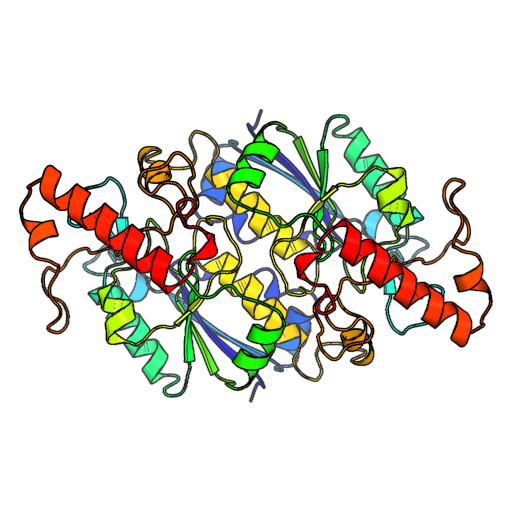C CA . ASP B 1 75 ? 16.547 18.078 11.742 1 98.69 75 ASP B CA 1
ATOM 2420 C C . ASP B 1 75 ? 17.375 16.969 12.406 1 98.69 75 ASP B C 1
ATOM 2422 O O . ASP B 1 75 ? 18.531 16.75 12.039 1 98.69 75 ASP B O 1
ATOM 2426 N N . HIS B 1 76 ? 16.797 16.328 13.328 1 98.62 76 HIS B N 1
ATOM 2427 C CA . HIS B 1 76 ? 17.469 15.219 14.008 1 98.62 76 HIS B CA 1
ATOM 2428 C C . HIS B 1 76 ? 17.812 14.102 13.023 1 98.62 76 HIS B C 1
ATOM 2430 O O . HIS B 1 76 ? 18.938 13.602 13.023 1 98.62 76 HIS B O 1
ATOM 2436 N N . ALA B 1 77 ? 16.875 13.688 12.203 1 98.38 77 ALA B N 1
ATOM 2437 C CA . ALA B 1 77 ? 17.078 12.625 11.219 1 98.38 77 ALA B CA 1
ATOM 2438 C C . ALA B 1 77 ? 18.188 12.992 10.234 1 98.38 77 ALA B C 1
ATOM 2440 O O . ALA B 1 77 ? 19.031 12.164 9.914 1 98.38 77 ALA B O 1
ATOM 2441 N N . LEU B 1 78 ? 18.125 14.258 9.773 1 97.75 78 LEU B N 1
ATOM 2442 C CA . LEU B 1 78 ? 19.094 14.711 8.773 1 97.75 78 LEU B CA 1
ATOM 2443 C C . LEU B 1 78 ? 20.484 14.836 9.383 1 97.75 78 LEU B C 1
ATOM 2445 O O . LEU B 1 78 ? 21.484 14.688 8.68 1 97.75 78 LEU B O 1
ATOM 2449 N N . ALA B 1 79 ? 20.531 15.102 10.703 1 97.12 79 ALA B N 1
ATOM 2450 C CA . ALA B 1 79 ? 21.828 15.125 11.375 1 97.12 79 ALA B CA 1
ATOM 2451 C C . ALA B 1 79 ? 22.469 13.734 11.391 1 97.12 79 ALA B C 1
ATOM 2453 O O . ALA B 1 79 ? 23.688 13.609 11.305 1 97.12 79 ALA B O 1
ATOM 2454 N N . LEU B 1 80 ? 21.672 12.75 11.492 1 94.75 80 LEU B N 1
ATOM 2455 C CA . LEU B 1 80 ? 22.141 11.367 11.516 1 94.75 80 LEU B CA 1
ATOM 2456 C C . LEU B 1 80 ? 22.5 10.891 10.117 1 94.75 80 LEU B C 1
ATOM 2458 O O . LEU B 1 80 ? 23.406 10.062 9.945 1 94.75 80 LEU B O 1
ATOM 2462 N N . ASN B 1 81 ? 21.75 11.438 9.125 1 93.62 81 ASN B N 1
ATOM 2463 C CA . ASN B 1 81 ? 21.953 11.055 7.734 1 93.62 81 ASN B CA 1
ATOM 2464 C C . ASN B 1 81 ? 21.844 12.25 6.801 1 93.62 81 ASN B C 1
ATOM 2466 O O . ASN B 1 81 ? 20.859 12.383 6.07 1 93.62 81 ASN B O 1
ATOM 2470 N N . PRO B 1 82 ? 22.875 13.055 6.648 1 92.5 82 PRO B N 1
ATOM 2471 C CA . PRO B 1 82 ? 22.812 14.344 5.957 1 92.5 82 PRO B CA 1
ATOM 2472 C C . PRO B 1 82 ? 22.562 14.203 4.457 1 92.5 82 PRO B C 1
ATOM 2474 O O . PRO B 1 82 ? 22.031 15.117 3.828 1 92.5 82 PRO B O 1
ATOM 2477 N N . ASN B 1 83 ? 22.828 13.117 3.873 1 92.25 83 ASN B N 1
ATOM 2478 C CA . ASN B 1 83 ? 22.703 12.977 2.428 1 92.25 83 ASN B CA 1
ATOM 2479 C C . ASN B 1 83 ? 21.453 12.172 2.057 1 92.25 83 ASN B C 1
ATOM 2481 O O . ASN B 1 83 ? 21.281 11.789 0.897 1 92.25 83 ASN B O 1
ATOM 2485 N N . ALA B 1 84 ? 20.594 12.031 2.988 1 96.5 84 ALA B N 1
ATOM 2486 C CA . ALA B 1 84 ? 19.406 11.211 2.738 1 96.5 84 ALA B CA 1
ATOM 2487 C C . ALA B 1 84 ? 18.375 11.984 1.909 1 96.5 84 ALA B C 1
ATOM 2489 O O . ALA B 1 84 ? 18.203 13.188 2.082 1 96.5 84 ALA B O 1
ATOM 2490 N N . GLU B 1 85 ? 17.75 11.305 0.959 1 97.44 85 GLU B N 1
ATOM 2491 C CA . GLU B 1 85 ? 16.594 11.867 0.266 1 97.44 85 GLU B CA 1
ATOM 2492 C C . GLU B 1 85 ? 15.32 11.664 1.071 1 97.44 85 GLU B C 1
ATOM 2494 O O . GLU B 1 85 ? 15.094 10.586 1.617 1 97.44 85 GLU B O 1
ATOM 2499 N N . MET B 1 86 ? 14.531 12.703 1.166 1 98.19 86 MET B N 1
ATOM 2500 C CA . MET B 1 86 ? 13.359 12.656 2.033 1 98.19 86 MET B CA 1
ATOM 2501 C C . MET B 1 86 ? 12.078 12.555 1.213 1 98.19 86 MET B C 1
ATOM 2503 O O . MET B 1 86 ? 11.875 13.328 0.274 1 98.19 86 MET B O 1
ATOM 2507 N N . TYR B 1 87 ? 11.273 11.594 1.582 1 98.81 87 TYR B N 1
ATOM 2508 C CA . TYR B 1 87 ? 9.977 11.383 0.958 1 98.81 87 TYR B CA 1
ATOM 2509 C C . TYR B 1 87 ? 8.852 11.523 1.979 1 98.81 87 TYR B C 1
ATOM 2511 O O . TYR B 1 87 ? 9.008 11.125 3.137 1 98.81 87 TYR B O 1
ATOM 2519 N N . TYR B 1 88 ? 7.773 12.109 1.567 1 98.81 88 TYR B N 1
ATOM 2520 C CA . TYR B 1 88 ? 6.523 12.219 2.309 1 98.81 88 TYR B CA 1
ATOM 2521 C C . TYR B 1 88 ? 5.387 11.531 1.56 1 98.81 88 TYR B C 1
ATOM 2523 O O . TYR B 1 88 ? 4.902 12.047 0.549 1 98.81 88 TYR B O 1
ATOM 2531 N N . PRO B 1 89 ? 4.984 10.289 2.053 1 98.88 89 PRO B N 1
ATOM 2532 C CA . PRO B 1 89 ? 3.801 9.68 1.442 1 98.88 89 PRO B CA 1
ATOM 2533 C C . PRO B 1 89 ? 2.553 10.555 1.567 1 98.88 89 PRO B C 1
ATOM 2535 O O . PRO B 1 89 ? 2.145 10.898 2.68 1 98.88 89 PRO B O 1
ATOM 2538 N N . SER B 1 90 ? 1.95 10.891 0.436 1 98.19 90 SER B N 1
ATOM 2539 C CA . SER B 1 90 ? 0.827 11.812 0.317 1 98.19 90 SER B CA 1
ATOM 2540 C C . SER B 1 90 ? 0.008 11.523 -0.938 1 98.19 90 SER B C 1
ATOM 2542 O O . SER B 1 90 ? 0.568 11.258 -2.002 1 98.19 90 SER B O 1
ATOM 2544 N N . PRO B 1 91 ? -1.337 11.602 -0.775 1 97.56 91 PRO B N 1
ATOM 2545 C CA . PRO B 1 91 ? -2.141 11.438 -1.988 1 97.56 91 PRO B CA 1
ATOM 2546 C C . PRO B 1 91 ? -1.816 12.477 -3.057 1 97.56 91 PRO B C 1
ATOM 2548 O O . PRO B 1 91 ? -2.119 12.273 -4.234 1 97.56 91 PRO B O 1
ATOM 2551 N N . ARG B 1 92 ? -1.124 13.547 -2.695 1 97.12 92 ARG B N 1
ATOM 2552 C CA . ARG B 1 92 ? -0.838 14.641 -3.617 1 97.12 92 ARG B CA 1
ATOM 2553 C C . ARG B 1 92 ? 0.458 14.391 -4.379 1 97.12 92 ARG B C 1
ATOM 2555 O O . ARG B 1 92 ? 0.789 15.125 -5.312 1 97.12 92 ARG B O 1
ATOM 2562 N N . GLY B 1 93 ? 1.169 13.43 -4.027 1 97.75 93 GLY B N 1
ATOM 2563 C CA . GLY B 1 93 ? 2.521 13.242 -4.527 1 97.75 93 GLY B CA 1
ATOM 2564 C C . GLY B 1 93 ? 2.564 12.594 -5.898 1 97.75 93 GLY B C 1
ATOM 2565 O O . GLY B 1 93 ? 1.527 12.195 -6.434 1 97.75 93 GLY B O 1
ATOM 2566 N N . ARG B 1 94 ? 3.785 12.562 -6.461 1 97.25 94 ARG B N 1
ATOM 2567 C CA . ARG B 1 94 ? 4.016 11.781 -7.672 1 97.25 94 ARG B CA 1
ATOM 2568 C C . ARG B 1 94 ? 3.645 10.32 -7.465 1 97.25 94 ARG B C 1
ATOM 2570 O O . ARG B 1 94 ? 4.035 9.711 -6.465 1 97.25 94 ARG B O 1
ATOM 2577 N N . VAL B 1 95 ? 2.891 9.789 -8.375 1 98.12 95 VAL B N 1
ATOM 2578 C CA . VAL B 1 95 ? 2.412 8.414 -8.227 1 98.12 95 VAL B CA 1
ATOM 2579 C C . VAL B 1 95 ? 3.586 7.445 -8.328 1 98.12 95 VAL B C 1
ATOM 2581 O O . VAL B 1 95 ? 4.395 7.531 -9.258 1 98.12 95 VAL B O 1
ATOM 2584 N N . PHE B 1 96 ? 3.725 6.578 -7.371 1 98.69 96 PHE B N 1
ATOM 2585 C CA . PHE B 1 96 ? 4.762 5.559 -7.289 1 98.69 96 PHE B CA 1
ATOM 2586 C C . PHE B 1 96 ? 4.57 4.5 -8.367 1 98.69 96 PHE B C 1
ATOM 2588 O O . PHE B 1 96 ? 3.447 4.051 -8.609 1 98.69 96 PHE B O 1
ATOM 2595 N N . THR B 1 97 ? 5.605 4.148 -9.078 1 97.75 97 THR B N 1
ATOM 2596 C CA . THR B 1 97 ? 5.629 3.113 -10.102 1 97.75 97 THR B CA 1
ATOM 2597 C C . THR B 1 97 ? 6.887 2.258 -9.984 1 97.75 97 THR B C 1
ATOM 2599 O O . THR B 1 97 ? 7.797 2.592 -9.219 1 97.75 97 THR B O 1
ATOM 2602 N N . GLN B 1 98 ? 6.871 1.161 -10.734 1 97 98 GLN B N 1
ATOM 2603 C CA . GLN B 1 98 ? 8.039 0.294 -10.758 1 97 98 GLN B CA 1
ATOM 2604 C C . GLN B 1 98 ? 9.273 1.053 -11.234 1 97 98 GLN B C 1
ATOM 2606 O O . GLN B 1 98 ? 10.359 0.9 -10.672 1 97 98 GLN B O 1
ATOM 2611 N N . SER B 1 99 ? 9.109 1.86 -12.266 1 95.44 99 SER B N 1
ATOM 2612 C CA . SER B 1 99 ? 10.219 2.652 -12.797 1 95.44 99 SER B CA 1
ATOM 2613 C C . SER B 1 99 ? 10.703 3.676 -11.773 1 95.44 99 SER B C 1
ATOM 2615 O O . SER B 1 99 ? 11.906 3.904 -11.633 1 95.44 99 SER B O 1
ATOM 2617 N N . PHE B 1 100 ? 9.758 4.32 -11.078 1 97.69 100 PHE B N 1
ATOM 2618 C CA . PHE B 1 100 ? 10.102 5.281 -10.039 1 97.69 100 PHE B CA 1
ATOM 2619 C C . PHE B 1 100 ? 10.914 4.609 -8.93 1 97.69 100 PHE B C 1
ATOM 2621 O O . PHE B 1 100 ? 11.844 5.207 -8.383 1 97.69 100 PHE B O 1
ATOM 2628 N N . ALA B 1 101 ? 10.594 3.389 -8.562 1 97.81 101 ALA B N 1
ATOM 2629 C CA . ALA B 1 101 ? 11.328 2.627 -7.559 1 97.81 101 ALA B CA 1
ATOM 2630 C C . ALA B 1 101 ? 12.805 2.496 -7.941 1 97.81 101 ALA B C 1
ATOM 2632 O O . ALA B 1 101 ? 13.688 2.693 -7.105 1 97.81 101 ALA B O 1
ATOM 2633 N N . LYS B 1 102 ? 13 2.146 -9.195 1 95.94 102 LYS B N 1
ATOM 2634 C CA . LYS B 1 102 ? 14.375 2.01 -9.672 1 95.94 102 LYS B CA 1
ATOM 2635 C C . LYS B 1 102 ? 15.125 3.334 -9.57 1 95.94 102 LYS B C 1
ATOM 2637 O O . LYS B 1 102 ? 16.297 3.355 -9.203 1 95.94 102 LYS B O 1
ATOM 2642 N N . GLU B 1 103 ? 14.422 4.422 -9.867 1 97.12 103 GLU B N 1
ATOM 2643 C CA . GLU B 1 103 ? 15.008 5.75 -9.727 1 97.12 103 GLU B CA 1
ATOM 2644 C C . GLU B 1 103 ? 15.367 6.051 -8.273 1 97.12 103 GLU B C 1
ATOM 2646 O O . GLU B 1 103 ? 16.438 6.605 -7.996 1 97.12 103 GLU B O 1
ATOM 2651 N N . MET B 1 104 ? 14.555 5.688 -7.379 1 97.81 104 MET B N 1
ATOM 2652 C CA . MET B 1 104 ? 14.75 5.969 -5.957 1 97.81 104 MET B CA 1
ATOM 2653 C C . MET B 1 104 ? 15.984 5.258 -5.426 1 97.81 104 MET B C 1
ATOM 2655 O O . MET B 1 104 ? 16.641 5.746 -4.5 1 97.81 104 MET B O 1
ATOM 2659 N N . LEU B 1 105 ? 16.266 4.105 -6.008 1 96.94 105 LEU B N 1
ATOM 2660 C CA . LEU B 1 105 ? 17.344 3.262 -5.5 1 96.94 105 LEU B CA 1
ATOM 2661 C C . LEU B 1 105 ? 18.719 3.83 -5.879 1 96.94 105 LEU B C 1
ATOM 2663 O O . LEU B 1 105 ? 19.75 3.295 -5.48 1 96.94 105 LEU B O 1
ATOM 2667 N N . LYS B 1 106 ? 18.703 4.902 -6.641 1 95.5 106 LYS B N 1
ATOM 2668 C CA . LYS B 1 106 ? 19.953 5.594 -6.926 1 95.5 106 LYS B CA 1
ATOM 2669 C C . LYS B 1 106 ? 20.547 6.211 -5.66 1 95.5 106 LYS B C 1
ATOM 2671 O O . LYS B 1 106 ? 21.75 6.473 -5.59 1 95.5 106 LYS B O 1
ATOM 2676 N N . ASN B 1 107 ? 19.703 6.516 -4.676 1 94.25 107 ASN B N 1
ATOM 2677 C CA . ASN B 1 107 ? 20.141 6.945 -3.352 1 94.25 107 ASN B CA 1
ATOM 2678 C C . ASN B 1 107 ? 20.016 5.816 -2.33 1 94.25 107 ASN B C 1
ATOM 2680 O O . ASN B 1 107 ? 18.953 5.215 -2.189 1 94.25 107 ASN B O 1
ATOM 2684 N N . LYS B 1 108 ? 21.016 5.633 -1.582 1 94.31 108 LYS B N 1
ATOM 2685 C CA . LYS B 1 108 ? 21.062 4.492 -0.672 1 94.31 108 LYS B CA 1
ATOM 2686 C C . LYS B 1 108 ? 20.578 4.875 0.721 1 94.31 108 LYS B C 1
ATOM 2688 O O . LYS B 1 108 ? 20.484 4.023 1.607 1 94.31 108 LYS B O 1
ATOM 2693 N N . ASN B 1 109 ? 20.375 6.113 0.922 1 97.56 109 ASN B N 1
ATOM 2694 C CA . ASN B 1 109 ? 19.844 6.637 2.182 1 97.56 109 ASN B CA 1
ATOM 2695 C C . ASN B 1 109 ? 18.547 7.402 1.976 1 97.56 109 ASN B C 1
ATOM 2697 O O . ASN B 1 109 ? 18.531 8.43 1.291 1 97.56 109 ASN B O 1
ATOM 2701 N N . LEU B 1 110 ? 17.531 6.875 2.605 1 98.5 110 LEU B N 1
ATOM 2702 C CA . LEU B 1 110 ? 16.203 7.461 2.422 1 98.5 110 LEU B CA 1
ATOM 2703 C C . LEU B 1 110 ? 15.578 7.82 3.764 1 98.5 110 LEU B C 1
ATOM 2705 O O . LEU B 1 110 ? 15.82 7.141 4.766 1 98.5 110 LEU B O 1
ATOM 2709 N N . ILE B 1 111 ? 14.859 8.883 3.82 1 98.75 111 ILE B N 1
ATOM 2710 C CA . ILE B 1 111 ? 14.023 9.258 4.953 1 98.75 111 ILE B CA 1
ATOM 2711 C C . ILE B 1 111 ? 12.555 9.273 4.531 1 98.75 111 ILE B C 1
ATOM 2713 O O . ILE B 1 111 ? 12.211 9.828 3.484 1 98.75 111 ILE B O 1
ATOM 2717 N N . PHE B 1 112 ? 11.734 8.609 5.262 1 98.88 112 PHE B N 1
ATOM 2718 C CA . PHE B 1 112 ? 10.289 8.656 5.047 1 98.88 112 PHE B CA 1
ATOM 2719 C C . PHE B 1 112 ? 9.594 9.375 6.195 1 98.88 112 PHE B C 1
ATOM 2721 O O . PHE B 1 112 ? 9.75 8.992 7.359 1 98.88 112 PHE B O 1
ATOM 2728 N N . LEU B 1 113 ? 8.867 10.43 5.895 1 98.88 113 LEU B N 1
ATOM 2729 C CA . LEU B 1 113 ? 8.055 11.172 6.852 1 98.88 113 LEU B CA 1
ATOM 2730 C C . LEU B 1 113 ? 6.609 10.695 6.824 1 98.88 113 LEU B C 1
ATOM 2732 O O . LEU B 1 113 ? 5.863 11.016 5.895 1 98.88 113 LEU B O 1
ATOM 2736 N N . CYS B 1 114 ? 6.234 9.938 7.836 1 98.88 114 CYS B N 1
ATOM 2737 C CA . CYS B 1 114 ? 4.871 9.414 7.891 1 98.88 114 CYS B CA 1
ATOM 2738 C C . CYS B 1 114 ? 3.93 10.406 8.547 1 98.88 114 CYS B C 1
ATOM 2740 O O . CYS B 1 114 ? 3.943 10.57 9.773 1 98.88 114 CYS B O 1
ATOM 2742 N N . GLY B 1 115 ? 3.068 10.992 7.734 1 98.06 115 GLY B N 1
ATOM 2743 C CA . GLY B 1 115 ? 2.059 11.906 8.25 1 98.06 115 GLY B CA 1
ATOM 2744 C C . GLY B 1 115 ? 0.852 11.188 8.828 1 98.06 115 GLY B C 1
ATOM 2745 O O . GLY B 1 115 ? 0.646 10 8.578 1 98.06 115 GLY B O 1
ATOM 2746 N N . ARG B 1 116 ? 0.04 11.891 9.641 1 96.31 116 ARG B N 1
ATOM 2747 C CA . ARG B 1 116 ? -1.208 11.422 10.234 1 96.31 116 ARG B CA 1
ATOM 2748 C C . ARG B 1 116 ? -2.273 12.516 10.203 1 96.31 116 ARG B C 1
ATOM 2750 O O . ARG B 1 116 ? -2.039 13.602 9.672 1 96.31 116 ARG B O 1
ATOM 2757 N N . TYR B 1 117 ? -3.453 12.125 10.719 1 93.31 117 TYR B N 1
ATOM 2758 C CA . TYR B 1 117 ? -4.562 13.07 10.789 1 93.31 117 TYR B CA 1
ATOM 2759 C C . TYR B 1 117 ? -4.922 13.594 9.406 1 93.31 117 TYR B C 1
ATOM 2761 O O . TYR B 1 117 ? -5.148 12.812 8.477 1 93.31 117 TYR B O 1
ATOM 2769 N N . GLU B 1 118 ? -4.965 14.922 9.281 1 93.44 118 GLU B N 1
ATOM 2770 C CA . GLU B 1 118 ? -5.277 15.484 7.973 1 93.44 118 GLU B CA 1
ATOM 2771 C C . GLU B 1 118 ? -4.02 15.625 7.117 1 93.44 118 GLU B C 1
ATOM 2773 O O . GLU B 1 118 ? -4.105 15.828 5.902 1 93.44 118 GLU B O 1
ATOM 2778 N N . GLY B 1 119 ? -2.9 15.531 7.773 1 96.19 119 GLY B N 1
ATOM 2779 C CA . GLY B 1 119 ? -1.641 15.703 7.066 1 96.19 119 GLY B CA 1
ATOM 2780 C C . GLY B 1 119 ? -0.641 16.547 7.824 1 96.19 119 GLY B C 1
ATOM 2781 O O . GLY B 1 119 ? -0.683 16.625 9.055 1 96.19 119 GLY B O 1
ATOM 2782 N N . ILE B 1 120 ? 0.305 17.094 7.062 1 98.44 120 ILE B N 1
ATOM 2783 C CA . ILE B 1 120 ? 1.358 17.875 7.695 1 98.44 120 ILE B CA 1
ATOM 2784 C C . ILE B 1 120 ? 1.275 19.328 7.215 1 98.44 120 ILE B C 1
ATOM 2786 O O . ILE B 1 120 ? 0.709 19.609 6.156 1 98.44 120 ILE B O 1
ATOM 2790 N N . ASP B 1 121 ? 1.812 20.234 8.016 1 98.62 121 ASP B N 1
ATOM 2791 C CA . ASP B 1 121 ? 1.872 21.656 7.641 1 98.62 121 ASP B CA 1
ATOM 2792 C C . ASP B 1 121 ? 2.688 21.844 6.363 1 98.62 121 ASP B C 1
ATOM 2794 O O . ASP B 1 121 ? 3.809 21.344 6.254 1 98.62 121 ASP B O 1
ATOM 2798 N N . GLU B 1 122 ? 2.152 22.594 5.426 1 98.44 122 GLU B N 1
ATOM 2799 C CA . GLU B 1 122 ? 2.748 22.812 4.113 1 98.44 122 GLU B CA 1
ATOM 2800 C C . GLU B 1 122 ? 4.152 23.406 4.234 1 98.44 122 GLU B C 1
ATOM 2802 O O . GLU B 1 122 ? 5.031 23.094 3.426 1 98.44 122 GLU B O 1
ATOM 2807 N N . ARG B 1 123 ? 4.434 24.219 5.199 1 98.75 123 ARG B N 1
ATOM 2808 C CA . ARG B 1 123 ? 5.707 24.906 5.359 1 98.75 123 ARG B CA 1
ATOM 2809 C C . ARG B 1 123 ? 6.84 23.922 5.617 1 98.75 123 ARG B C 1
ATOM 2811 O O . ARG B 1 123 ? 8 24.203 5.305 1 98.75 123 ARG B O 1
ATOM 2818 N N . VAL B 1 124 ? 6.512 22.734 6.156 1 98.81 124 VAL B N 1
ATOM 2819 C CA . VAL B 1 124 ? 7.504 21.672 6.324 1 98.81 124 VAL B CA 1
ATOM 2820 C C . VAL B 1 124 ? 7.984 21.188 4.961 1 98.81 124 VAL B C 1
ATOM 2822 O O . VAL B 1 124 ? 9.188 21.016 4.742 1 98.81 124 VAL B O 1
ATOM 2825 N N . ILE B 1 125 ? 7.031 20.906 4.027 1 98.31 125 ILE B N 1
ATOM 2826 C CA . ILE B 1 125 ? 7.348 20.453 2.68 1 98.31 125 ILE B CA 1
ATOM 2827 C C . ILE B 1 125 ? 8.258 21.469 1.99 1 98.31 125 ILE B C 1
ATOM 2829 O O . ILE B 1 125 ? 9.266 21.094 1.382 1 98.31 125 ILE B O 1
ATOM 2833 N N . GLU B 1 126 ? 7.93 22.703 2.158 1 97.81 126 GLU B N 1
ATOM 2834 C CA . GLU B 1 126 ? 8.68 23.781 1.527 1 97.81 126 GLU B CA 1
ATOM 2835 C C . GLU B 1 126 ? 10.07 23.922 2.137 1 97.81 126 GLU B C 1
ATOM 2837 O O . GLU B 1 126 ? 11.07 24.016 1.413 1 97.81 126 GLU B O 1
ATOM 2842 N N . GLU B 1 127 ? 10.156 23.938 3.439 1 98.25 127 GLU B N 1
ATOM 2843 C CA . GLU B 1 127 ? 11.398 24.188 4.164 1 98.25 127 GLU B CA 1
ATOM 2844 C C . GLU B 1 127 ? 12.453 23.125 3.826 1 98.25 127 GLU B C 1
ATOM 2846 O O . GLU B 1 127 ? 13.625 23.453 3.643 1 98.25 127 GLU B O 1
ATOM 2851 N N . TYR B 1 128 ? 12.023 21.906 3.666 1 98 128 TYR B N 1
ATOM 2852 C CA . TYR B 1 128 ? 12.977 20.812 3.543 1 98 128 TYR B CA 1
ATOM 2853 C C . TYR B 1 128 ? 12.977 20.25 2.131 1 98 128 TYR B C 1
ATOM 2855 O O . TYR B 1 128 ? 13.641 19.234 1.859 1 98 128 TYR B O 1
ATOM 2863 N N . ASN B 1 129 ? 12.188 20.859 1.198 1 96.25 129 ASN B N 1
ATOM 2864 C CA . ASN B 1 129 ? 12.047 20.359 -0.167 1 96.25 129 ASN B CA 1
ATOM 2865 C C . ASN B 1 129 ? 11.703 18.875 -0.194 1 96.25 129 ASN B C 1
ATOM 2867 O O . ASN B 1 129 ? 12.359 18.094 -0.879 1 96.25 129 ASN B O 1
ATOM 2871 N N . VAL B 1 130 ? 10.727 18.562 0.623 1 97.25 130 VAL B N 1
ATOM 2872 C CA . VAL B 1 130 ? 10.305 17.172 0.767 1 97.25 130 VAL B CA 1
ATOM 2873 C C . VAL B 1 130 ? 9.648 16.688 -0.527 1 97.25 130 VAL B C 1
ATOM 2875 O O . VAL B 1 130 ? 8.859 17.422 -1.138 1 97.25 130 VAL B O 1
ATOM 2878 N N . LYS B 1 131 ? 9.992 15.492 -0.993 1 98.06 131 LYS B N 1
ATOM 2879 C CA . LYS B 1 131 ? 9.344 14.891 -2.15 1 98.06 131 LYS B CA 1
ATOM 2880 C C . LYS B 1 131 ? 8.078 14.141 -1.738 1 98.06 131 LYS B C 1
ATOM 2882 O O . LYS B 1 131 ? 8.141 13.172 -0.982 1 98.06 131 LYS B O 1
ATOM 2887 N N . GLU B 1 132 ? 6.953 14.641 -2.186 1 98.56 132 GLU B N 1
ATOM 2888 C CA . GLU B 1 132 ? 5.703 13.914 -1.959 1 98.56 132 GLU B CA 1
ATOM 2889 C C . GLU B 1 132 ? 5.566 12.734 -2.914 1 98.56 132 GLU B C 1
ATOM 2891 O O . GLU B 1 132 ? 5.902 12.844 -4.098 1 98.56 132 GLU B O 1
ATOM 2896 N N . ILE B 1 133 ? 5.125 11.617 -2.355 1 98.75 133 ILE B N 1
ATOM 2897 C CA . ILE B 1 133 ? 4.988 10.398 -3.146 1 98.75 133 ILE B CA 1
ATOM 2898 C C . ILE B 1 133 ? 3.656 9.719 -2.834 1 98.75 133 ILE B C 1
ATOM 2900 O O . ILE B 1 133 ? 3.283 9.578 -1.667 1 98.75 133 ILE B O 1
ATOM 2904 N N . SER B 1 134 ? 2.875 9.383 -3.857 1 98.81 134 SER B N 1
ATOM 2905 C CA . SER B 1 134 ? 1.578 8.727 -3.709 1 98.81 134 SER B CA 1
ATOM 2906 C C . SER B 1 134 ? 1.646 7.27 -4.141 1 98.81 134 SER B C 1
ATOM 2908 O O . SER B 1 134 ? 2.266 6.941 -5.152 1 98.81 134 SER B O 1
ATOM 2910 N N . VAL B 1 135 ? 1.012 6.367 -3.344 1 98.75 135 VAL B N 1
ATOM 2911 C CA . VAL B 1 135 ? 1.038 4.961 -3.727 1 98.75 135 VAL B CA 1
ATOM 2912 C C . VAL B 1 135 ? -0.255 4.598 -4.453 1 98.75 135 VAL B C 1
ATOM 2914 O O . VAL B 1 135 ? -0.459 3.441 -4.832 1 98.75 135 VAL B O 1
ATOM 2917 N N . GLY B 1 136 ? -1.089 5.504 -4.691 1 98.25 136 GLY B N 1
ATOM 2918 C CA . GLY B 1 136 ? -2.322 5.262 -5.422 1 98.25 136 GLY B CA 1
ATOM 2919 C C . GLY B 1 136 ? -3.387 6.312 -5.164 1 98.25 136 GLY B C 1
ATOM 2920 O O . GLY B 1 136 ? -3.184 7.223 -4.359 1 98.25 136 GLY B O 1
ATOM 2921 N N . ASP B 1 137 ? -4.535 6.195 -5.82 1 97.94 137 ASP B N 1
ATOM 2922 C CA . ASP B 1 137 ? -5.613 7.172 -5.75 1 97.94 137 ASP B CA 1
ATOM 2923 C C . ASP B 1 137 ? -6.645 6.773 -4.695 1 97.94 137 ASP B C 1
ATOM 2925 O O . ASP B 1 137 ? -7.824 6.582 -5.012 1 97.94 137 ASP B O 1
ATOM 2929 N N . TYR B 1 138 ? -6.223 6.723 -3.562 1 98.12 138 TYR B N 1
ATOM 2930 C CA . TYR B 1 138 ? -7.02 6.398 -2.385 1 98.12 138 TYR B CA 1
ATOM 2931 C C . TYR B 1 138 ? -6.391 6.98 -1.123 1 98.12 138 TYR B C 1
ATOM 2933 O O . TYR B 1 138 ? -5.223 7.371 -1.128 1 98.12 138 TYR B O 1
ATOM 2941 N N . ILE B 1 139 ? -7.156 7.07 -0.05 1 97.5 139 ILE B N 1
ATOM 2942 C CA . ILE B 1 139 ? -6.711 7.699 1.189 1 97.5 139 ILE B CA 1
ATOM 2943 C C . ILE B 1 139 ? -6.469 6.629 2.25 1 97.5 139 ILE B C 1
ATOM 2945 O O . ILE B 1 139 ? -7.285 5.723 2.43 1 97.5 139 ILE B O 1
ATOM 2949 N N . LEU B 1 140 ? -5.363 6.691 2.863 1 98.06 140 LEU B N 1
ATOM 2950 C CA . LEU B 1 140 ? -5.016 5.809 3.973 1 98.06 140 LEU B CA 1
ATOM 2951 C C . LEU B 1 140 ? -4.918 6.594 5.277 1 98.06 140 LEU B C 1
ATOM 2953 O O . LEU B 1 140 ? -4.965 7.824 5.273 1 98.06 140 LEU B O 1
ATOM 2957 N N . SER B 1 141 ? -4.805 5.875 6.379 1 96.62 141 SER B N 1
ATOM 2958 C CA . SER B 1 141 ? -4.887 6.48 7.703 1 96.62 141 SER B CA 1
ATOM 2959 C C . SER B 1 141 ? -3.592 7.199 8.062 1 96.62 141 SER B C 1
ATOM 2961 O O . SER B 1 141 ? -3.57 8.031 8.969 1 96.62 141 SER B O 1
ATOM 2963 N N . GLY B 1 142 ? -2.531 6.871 7.414 1 97.69 142 GLY B N 1
ATOM 2964 C CA . GLY B 1 142 ? -1.225 7.453 7.676 1 97.69 142 GLY B CA 1
ATOM 2965 C C . GLY B 1 142 ? -0.175 7.047 6.66 1 97.69 142 GLY B C 1
ATOM 2966 O O . GLY B 1 142 ? -0.482 6.359 5.684 1 97.69 142 GLY B O 1
ATOM 2967 N N . GLY B 1 143 ? 0.985 7.523 6.879 1 98.75 143 GLY B N 1
ATOM 2968 C CA . GLY B 1 143 ? 2.051 7.301 5.914 1 98.75 143 GLY B CA 1
ATOM 2969 C C . GLY B 1 143 ? 2.758 5.973 6.098 1 98.75 143 GLY B C 1
ATOM 2970 O O . GLY B 1 143 ? 3.611 5.602 5.289 1 98.75 143 GLY B O 1
ATOM 2971 N N . GLU B 1 144 ? 2.426 5.18 7.152 1 98.88 144 GLU B N 1
ATOM 2972 C CA . GLU B 1 144 ? 3.176 3.973 7.496 1 98.88 144 GLU B CA 1
ATOM 2973 C C . GLU B 1 144 ? 2.967 2.877 6.453 1 98.88 144 GLU B C 1
ATOM 2975 O O . GLU B 1 144 ? 3.928 2.26 5.996 1 98.88 144 GLU B O 1
ATOM 2980 N N . ILE B 1 145 ? 1.711 2.672 6.062 1 98.75 145 ILE B N 1
ATOM 2981 C CA . ILE B 1 145 ? 1.421 1.606 5.109 1 98.75 145 ILE B CA 1
ATOM 2982 C C . ILE B 1 145 ? 2.037 1.944 3.752 1 98.75 145 ILE B C 1
ATOM 2984 O O . ILE B 1 145 ? 2.707 1.108 3.143 1 98.75 145 ILE B O 1
ATOM 2988 N N . PRO B 1 146 ? 1.901 3.221 3.262 1 98.88 146 PRO B N 1
ATOM 2989 C CA . PRO B 1 146 ? 2.611 3.572 2.031 1 98.88 146 PRO B CA 1
ATOM 2990 C C . PRO B 1 146 ? 4.121 3.369 2.143 1 98.88 146 PRO B C 1
ATOM 2992 O O . PRO B 1 146 ? 4.762 2.926 1.185 1 98.88 146 PRO B O 1
ATOM 2995 N N . THR B 1 147 ? 4.688 3.699 3.254 1 98.94 147 THR B N 1
ATOM 2996 C CA . THR B 1 147 ? 6.121 3.531 3.453 1 98.94 147 THR B CA 1
ATOM 2997 C C . THR B 1 147 ? 6.512 2.057 3.375 1 98.94 147 THR B C 1
ATOM 2999 O O . THR B 1 147 ? 7.473 1.699 2.691 1 98.94 147 THR B O 1
ATOM 3002 N N . LEU B 1 148 ? 5.73 1.211 4.047 1 98.88 148 LEU B N 1
ATOM 3003 C CA . LEU B 1 148 ? 5.961 -0.228 3.969 1 98.88 148 LEU B CA 1
ATOM 3004 C C . LEU B 1 148 ? 5.859 -0.716 2.527 1 98.88 148 LEU B C 1
ATOM 3006 O O . LEU B 1 148 ? 6.652 -1.554 2.094 1 98.88 148 LEU B O 1
ATOM 3010 N N . THR B 1 149 ? 4.879 -0.197 1.817 1 98.88 149 THR B N 1
ATOM 3011 C CA . THR B 1 149 ? 4.641 -0.556 0.424 1 98.88 149 THR B CA 1
ATOM 3012 C C . THR B 1 149 ? 5.848 -0.211 -0.438 1 98.88 149 THR B C 1
ATOM 3014 O O . THR B 1 149 ? 6.371 -1.066 -1.157 1 98.88 149 THR B O 1
ATOM 3017 N N . ILE B 1 150 ? 6.324 1.03 -0.305 1 98.94 150 ILE B N 1
ATOM 3018 C CA . ILE B 1 150 ? 7.434 1.523 -1.111 1 98.94 150 ILE B CA 1
ATOM 3019 C C . ILE B 1 150 ? 8.703 0.745 -0.771 1 98.94 150 ILE B C 1
ATOM 3021 O O . ILE B 1 150 ? 9.398 0.263 -1.665 1 98.94 150 ILE B O 1
ATOM 3025 N N . LEU B 1 151 ? 8.953 0.581 0.502 1 98.88 151 LEU B N 1
ATOM 3026 C CA . LEU B 1 151 ? 10.172 -0.099 0.933 1 98.88 151 LEU B CA 1
ATOM 3027 C C . LEU B 1 151 ? 10.172 -1.555 0.478 1 98.88 151 LEU B C 1
ATOM 3029 O O . LEU B 1 151 ? 11.211 -2.086 0.087 1 98.88 151 LEU B O 1
ATOM 3033 N N . ASP B 1 152 ? 9.016 -2.229 0.561 1 98.81 152 ASP B N 1
ATOM 3034 C CA . ASP B 1 152 ? 8.945 -3.605 0.081 1 98.81 152 ASP B CA 1
ATOM 3035 C C . ASP B 1 152 ? 9.383 -3.703 -1.379 1 98.81 152 ASP B C 1
ATOM 3037 O O . ASP B 1 152 ? 10.164 -4.586 -1.742 1 98.81 152 ASP B O 1
ATOM 3041 N N . CYS B 1 153 ? 8.852 -2.801 -2.17 1 98.5 153 CYS B N 1
ATOM 3042 C CA . CYS B 1 153 ? 9.195 -2.764 -3.588 1 98.5 153 CYS B CA 1
ATOM 3043 C C . CYS B 1 153 ? 10.688 -2.512 -3.783 1 98.5 153 CYS B C 1
ATOM 3045 O O . CYS B 1 153 ? 11.336 -3.199 -4.574 1 98.5 153 CYS B O 1
ATOM 3047 N N . LEU B 1 154 ? 11.258 -1.527 -3.047 1 98.5 154 LEU B N 1
ATOM 3048 C CA . LEU B 1 154 ? 12.664 -1.18 -3.17 1 98.5 154 LEU B CA 1
ATOM 3049 C C . LEU B 1 154 ? 13.555 -2.35 -2.756 1 98.5 154 LEU B C 1
ATOM 3051 O O . LEU B 1 154 ? 14.5 -2.695 -3.461 1 98.5 154 LEU B O 1
ATOM 3055 N N . ILE B 1 155 ? 13.234 -2.943 -1.635 1 98.25 155 ILE B N 1
ATOM 3056 C CA . ILE B 1 155 ? 14.055 -3.996 -1.048 1 98.25 155 ILE B CA 1
ATOM 3057 C C . ILE B 1 155 ? 14.094 -5.199 -1.986 1 98.25 155 ILE B C 1
ATOM 3059 O O . ILE B 1 155 ? 15.148 -5.809 -2.182 1 98.25 155 ILE B O 1
ATOM 3063 N N . ARG B 1 156 ? 12.984 -5.496 -2.566 1 95.5 156 ARG B N 1
ATOM 3064 C CA . ARG B 1 156 ? 12.891 -6.613 -3.496 1 95.5 156 ARG B CA 1
ATOM 3065 C C . ARG B 1 156 ? 13.875 -6.445 -4.652 1 95.5 156 ARG B C 1
ATOM 3067 O O . ARG B 1 156 ? 14.367 -7.434 -5.203 1 95.5 156 ARG B O 1
ATOM 3074 N N . LEU B 1 157 ? 14.133 -5.238 -5.023 1 94.94 157 LEU B N 1
ATOM 3075 C CA . LEU B 1 157 ? 14.945 -4.93 -6.195 1 94.94 157 LEU B CA 1
ATOM 3076 C C . LEU B 1 157 ? 16.422 -4.941 -5.852 1 94.94 157 LEU B C 1
ATOM 3078 O O . LEU B 1 157 ? 17.281 -4.871 -6.742 1 94.94 157 LEU B O 1
ATOM 3082 N N . LEU B 1 158 ? 16.812 -5.027 -4.582 1 96.62 158 LEU B N 1
ATOM 3083 C CA . LEU B 1 158 ? 18.219 -5 -4.168 1 96.62 158 LEU B CA 1
ATOM 3084 C C . LEU B 1 158 ? 18.906 -6.309 -4.527 1 96.62 158 LEU B C 1
ATOM 3086 O O . LEU B 1 158 ? 18.312 -7.387 -4.41 1 96.62 158 LEU B O 1
ATOM 3090 N N . PRO B 1 159 ? 20.172 -6.191 -4.91 1 94.19 159 PRO B N 1
ATOM 3091 C CA . PRO B 1 159 ? 20.938 -7.414 -5.164 1 94.19 159 PRO B CA 1
ATOM 3092 C C . PRO B 1 159 ? 20.969 -8.344 -3.953 1 94.19 159 PRO B C 1
ATOM 3094 O O . PRO B 1 159 ? 21.203 -7.895 -2.828 1 94.19 159 PRO B O 1
ATOM 3097 N N . GLY B 1 160 ? 20.703 -9.586 -4.184 1 93.12 160 GLY B N 1
ATOM 3098 C CA . GLY B 1 160 ? 20.828 -10.578 -3.131 1 93.12 160 GLY B CA 1
ATOM 3099 C C . GLY B 1 160 ? 19.5 -10.875 -2.434 1 93.12 160 GLY B C 1
ATOM 3100 O O . GLY B 1 160 ? 19.438 -11.773 -1.588 1 93.12 160 GLY B O 1
ATOM 3101 N N . VAL B 1 161 ? 18.484 -10.148 -2.779 1 94.56 161 VAL B N 1
ATOM 3102 C CA . VAL B 1 161 ? 17.219 -10.344 -2.092 1 94.56 161 VAL B CA 1
ATOM 3103 C C . VAL B 1 161 ? 16.406 -11.422 -2.803 1 94.56 161 VAL B C 1
ATOM 3105 O O . VAL B 1 161 ? 15.938 -12.375 -2.172 1 94.56 161 VAL B O 1
ATOM 3108 N N . LEU B 1 162 ? 16.234 -11.227 -4.113 1 88.31 162 LEU B N 1
ATOM 3109 C CA . LEU B 1 162 ? 15.555 -12.266 -4.875 1 88.31 162 LEU B CA 1
ATOM 3110 C C . LEU B 1 162 ? 16.516 -13.406 -5.219 1 88.31 162 LEU B C 1
ATOM 3112 O O . LEU B 1 162 ? 17.672 -13.164 -5.559 1 88.31 162 LEU B O 1
ATOM 3116 N N . MET B 1 163 ? 16.109 -14.586 -5.043 1 73.38 163 MET B N 1
ATOM 3117 C CA . MET B 1 163 ? 16.953 -15.75 -5.309 1 73.38 163 MET B CA 1
ATOM 3118 C C . MET B 1 163 ? 17.312 -15.828 -6.789 1 73.38 163 MET B C 1
ATOM 3120 O O . MET B 1 163 ? 18.469 -16.094 -7.129 1 73.38 163 MET B O 1
ATOM 3124 N N . ASN B 1 164 ? 16.328 -15.672 -7.629 1 74.62 164 ASN B N 1
ATOM 3125 C CA . ASN B 1 164 ? 16.547 -15.68 -9.07 1 74.62 164 ASN B CA 1
ATOM 3126 C C . ASN B 1 164 ? 16.203 -14.336 -9.703 1 74.62 164 ASN B C 1
ATOM 3128 O O . ASN B 1 164 ? 15.039 -14.031 -9.93 1 74.62 164 ASN B O 1
ATOM 3132 N N . GLN B 1 165 ? 17.25 -13.648 -10.039 1 70.31 165 GLN B N 1
ATOM 3133 C CA . GLN B 1 165 ? 17.078 -12.305 -10.586 1 70.31 165 GLN B CA 1
ATOM 3134 C C . GLN B 1 165 ? 16.469 -12.352 -11.984 1 70.31 165 GLN B C 1
ATOM 3136 O O . GLN B 1 165 ? 15.914 -11.359 -12.453 1 70.31 165 GLN B O 1
ATOM 3141 N N . ASN B 1 166 ? 16.516 -13.523 -12.5 1 71.69 166 ASN B N 1
ATOM 3142 C CA . ASN B 1 166 ? 15.984 -13.68 -13.852 1 71.69 166 ASN B CA 1
ATOM 3143 C C . ASN B 1 166 ? 14.461 -13.547 -13.867 1 71.69 166 ASN B C 1
ATOM 3145 O O . ASN B 1 166 ? 13.875 -13.312 -14.922 1 71.69 166 ASN B O 1
ATOM 3149 N N . THR B 1 167 ? 13.852 -13.562 -12.719 1 77.25 167 THR B N 1
ATOM 3150 C CA . THR B 1 167 ? 12.398 -13.492 -12.648 1 77.25 167 THR B CA 1
ATOM 3151 C C . THR B 1 167 ? 11.914 -12.055 -12.797 1 77.25 167 THR B C 1
ATOM 3153 O O . THR B 1 167 ? 10.75 -11.812 -13.125 1 77.25 167 THR B O 1
ATOM 3156 N N . LEU B 1 168 ? 12.766 -11.156 -12.625 1 79.75 168 LEU B N 1
ATOM 3157 C CA . LEU B 1 168 ? 12.406 -9.75 -12.664 1 79.75 168 LEU B CA 1
ATOM 3158 C C . LEU B 1 168 ? 11.984 -9.328 -14.07 1 79.75 168 LEU B C 1
ATOM 3160 O O . LEU B 1 168 ? 11.062 -8.531 -14.234 1 79.75 168 LEU B O 1
ATOM 3164 N N . SER B 1 169 ? 12.562 -9.969 -15.031 1 82.12 169 SER B N 1
ATOM 3165 C CA . SER B 1 169 ? 12.344 -9.562 -16.406 1 82.12 169 SER B CA 1
ATOM 3166 C C . SER B 1 169 ? 10.945 -9.938 -16.875 1 82.12 169 SER B C 1
ATOM 3168 O O . SER B 1 169 ? 10.406 -9.32 -17.812 1 82.12 169 SER B O 1
ATOM 3170 N N . SER B 1 170 ? 10.344 -10.883 -16.25 1 87.5 170 SER B N 1
ATOM 3171 C CA . SER B 1 170 ? 9.039 -11.359 -16.703 1 87.5 170 SER B CA 1
ATOM 3172 C C . SER B 1 170 ? 7.914 -10.758 -15.875 1 87.5 170 SER B C 1
ATOM 3174 O O . SER B 1 170 ? 6.742 -11.086 -16.078 1 87.5 170 SER B O 1
ATOM 3176 N N . GLU B 1 171 ? 8.266 -9.859 -14.977 1 91.44 171 GLU B N 1
ATOM 3177 C CA . GLU B 1 171 ? 7.258 -9.273 -14.102 1 91.44 171 GLU B CA 1
ATOM 3178 C C . GLU B 1 171 ? 6.492 -8.156 -14.812 1 91.44 171 GLU B C 1
ATOM 3180 O O . GLU B 1 171 ? 6.988 -7.574 -15.773 1 91.44 171 GLU B O 1
ATOM 3185 N N . SER B 1 172 ? 5.359 -7.945 -14.32 1 94.81 172 SER B N 1
ATOM 3186 C CA . SER B 1 172 ? 4.562 -6.828 -14.812 1 94.81 172 SER B CA 1
ATOM 3187 C C . SER B 1 172 ? 5.324 -5.512 -14.695 1 94.81 172 SER B C 1
ATOM 3189 O O . SER B 1 172 ? 6.18 -5.355 -13.82 1 94.81 172 SER B O 1
ATOM 3191 N N . PHE B 1 173 ? 5.082 -4.512 -15.57 1 94.88 173 PHE B N 1
ATOM 3192 C CA . PHE B 1 173 ? 5.469 -3.105 -15.531 1 94.88 173 PHE B CA 1
ATOM 3193 C C . PHE B 1 173 ? 6.949 -2.939 -15.859 1 94.88 173 PHE B C 1
ATOM 3195 O O . PHE B 1 173 ? 7.461 -1.819 -15.883 1 94.88 173 PHE B O 1
ATOM 3202 N N . GLU B 1 174 ? 7.629 -4.078 -16.125 1 92.31 174 GLU B N 1
ATOM 3203 C CA . GLU B 1 174 ? 9.039 -3.971 -16.484 1 92.31 174 GLU B CA 1
ATOM 3204 C C . GLU B 1 174 ? 9.219 -3.512 -17.922 1 92.31 174 GLU B C 1
ATOM 3206 O O . GLU B 1 174 ? 9.086 -4.305 -18.859 1 92.31 174 GLU B O 1
ATOM 3211 N N . GLU B 1 175 ? 9.609 -2.311 -18.094 1 88.88 175 GLU B N 1
ATOM 3212 C CA . GLU B 1 175 ? 9.68 -1.695 -19.406 1 88.88 175 GLU B CA 1
ATOM 3213 C C . GLU B 1 175 ? 10.688 -2.422 -20.312 1 88.88 175 GLU B C 1
ATOM 3215 O O . GLU B 1 175 ? 10.438 -2.609 -21.5 1 88.88 175 GLU B O 1
ATOM 3220 N N . ASP B 1 176 ? 11.781 -2.826 -19.734 1 88.25 176 ASP B N 1
ATOM 3221 C CA . ASP B 1 176 ? 12.82 -3.504 -20.5 1 88.25 176 ASP B CA 1
ATOM 3222 C C . ASP B 1 176 ? 12.711 -5.02 -20.359 1 88.25 176 ASP B C 1
ATOM 3224 O O . ASP B 1 176 ? 13.648 -5.75 -20.688 1 88.25 176 ASP B O 1
ATOM 3228 N N . GLY B 1 177 ? 11.586 -5.414 -19.891 1 89.81 177 GLY B N 1
ATOM 3229 C CA . GLY B 1 177 ? 11.406 -6.832 -19.641 1 89.81 177 GLY B CA 1
ATOM 3230 C C . GLY B 1 177 ? 10.758 -7.574 -20.797 1 89.81 177 GLY B C 1
ATOM 3231 O O . GLY B 1 177 ? 10.625 -7.027 -21.891 1 89.81 177 GLY B O 1
ATOM 3232 N N . GLU B 1 178 ? 10.391 -8.805 -20.547 1 88.81 178 GLU B N 1
ATOM 3233 C CA . GLU B 1 178 ? 9.867 -9.734 -21.547 1 88.81 178 GLU B CA 1
ATOM 3234 C C . GLU B 1 178 ? 8.555 -9.227 -22.141 1 88.81 178 GLU B C 1
ATOM 3236 O O . GLU B 1 178 ? 8.25 -9.484 -23.297 1 88.81 178 GLU B O 1
ATOM 3241 N N . PHE B 1 179 ? 7.875 -8.484 -21.344 1 91.88 179 PHE B N 1
ATOM 3242 C CA . PHE B 1 179 ? 6.543 -8.078 -21.781 1 91.88 179 PHE B CA 1
ATOM 3243 C C . PHE B 1 179 ? 6.492 -6.582 -22.047 1 91.88 179 PHE B C 1
ATOM 3245 O O . PHE B 1 179 ? 5.41 -5.992 -22.125 1 91.88 179 PHE B O 1
ATOM 3252 N N . LYS B 1 180 ? 7.609 -5.949 -22.078 1 91.56 180 LYS B N 1
ATOM 3253 C CA . LYS B 1 180 ? 7.797 -4.566 -22.516 1 91.56 180 LYS B CA 1
ATOM 3254 C C . LYS B 1 180 ? 6.887 -3.619 -21.734 1 91.56 180 LYS B C 1
ATOM 3256 O O . LYS B 1 180 ? 6.176 -2.807 -22.344 1 91.56 180 LYS B O 1
ATOM 3261 N N . GLY B 1 181 ? 6.82 -3.887 -20.484 1 93.12 181 GLY B N 1
ATOM 3262 C CA . GLY B 1 181 ? 6.082 -2.984 -19.609 1 93.12 181 GLY B CA 1
ATOM 3263 C C . GLY B 1 181 ? 4.637 -3.389 -19.422 1 93.12 181 GLY B C 1
ATOM 3264 O O . GLY B 1 181 ? 3.902 -2.752 -18.656 1 93.12 181 GLY B O 1
ATOM 3265 N N . GLY B 1 182 ? 4.195 -4.414 -20.062 1 95.5 182 GLY B N 1
ATOM 3266 C CA . GLY B 1 182 ? 2.834 -4.91 -19.922 1 95.5 182 GLY B CA 1
ATOM 3267 C C . GLY B 1 182 ? 2.637 -5.781 -18.688 1 95.5 182 GLY B C 1
ATOM 3268 O O . GLY B 1 182 ? 3.441 -5.738 -17.766 1 95.5 182 GLY B O 1
ATOM 3269 N N . LEU B 1 183 ? 1.513 -6.43 -18.672 1 97.44 183 LEU B N 1
ATOM 3270 C CA . LEU B 1 183 ? 1.161 -7.305 -17.562 1 97.44 183 LEU B CA 1
ATOM 3271 C C . LEU B 1 183 ? 1.705 -8.711 -17.797 1 97.44 183 LEU B C 1
ATOM 3273 O O . LEU B 1 183 ? 1.81 -9.164 -18.938 1 97.44 183 LEU B O 1
ATOM 3277 N N . GLU B 1 184 ? 2.035 -9.336 -16.719 1 95.38 184 GLU B N 1
ATOM 3278 C CA . GLU B 1 184 ? 2.52 -10.711 -16.766 1 95.38 184 GLU B CA 1
ATOM 3279 C C . GLU B 1 184 ? 1.456 -11.648 -17.328 1 95.38 184 GLU B C 1
ATOM 3281 O O . GLU B 1 184 ? 0.259 -11.367 -17.234 1 95.38 184 GLU B O 1
ATOM 3286 N N . CYS B 1 185 ? 1.885 -12.742 -17.938 1 95.38 185 CYS B N 1
ATOM 3287 C CA . CYS B 1 185 ? 0.98 -13.742 -18.5 1 95.38 185 CYS B CA 1
ATOM 3288 C C . CYS B 1 185 ? 0.394 -14.625 -17.422 1 95.38 185 CYS B C 1
ATOM 3290 O O . CYS B 1 185 ? 0.8 -14.547 -16.25 1 95.38 185 CYS B O 1
ATOM 3292 N N . SER B 1 186 ? -0.569 -15.469 -17.844 1 96.62 186 SER B N 1
ATOM 3293 C CA . SER B 1 186 ? -1.143 -16.453 -16.938 1 96.62 186 SER B CA 1
ATOM 3294 C C . SER B 1 186 ? -0.109 -17.5 -16.531 1 96.62 186 SER B C 1
ATOM 3296 O O . SER B 1 186 ? 0.709 -17.922 -17.359 1 96.62 186 SER B O 1
ATOM 3298 N N . LEU B 1 187 ? -0.178 -17.906 -15.297 1 96.94 187 LEU B N 1
ATOM 3299 C CA . LEU B 1 187 ? 0.776 -18.859 -14.758 1 96.94 187 LEU B CA 1
ATOM 3300 C C . LEU B 1 187 ? 0.095 -20.188 -14.453 1 96.94 187 LEU B C 1
ATOM 3302 O O . LEU B 1 187 ? -1.061 -20.219 -14.023 1 96.94 187 LEU B O 1
ATOM 3306 N N . TYR B 1 188 ? 0.834 -21.266 -14.695 1 98 188 TYR B N 1
ATOM 3307 C CA . TYR B 1 188 ? 0.328 -22.609 -14.453 1 98 188 TYR B CA 1
ATOM 3308 C C . TYR B 1 188 ? 1.388 -23.484 -13.789 1 98 188 TYR B C 1
ATOM 3310 O O . TYR B 1 188 ? 2.57 -23.391 -14.125 1 98 188 TYR B O 1
ATOM 3318 N N . THR B 1 189 ? 0.994 -24.281 -12.906 1 98.19 189 THR B N 1
ATOM 3319 C CA . THR B 1 189 ? 1.864 -25.25 -12.242 1 98.19 189 THR B CA 1
ATOM 3320 C C . THR B 1 189 ? 1.137 -26.578 -12.031 1 98.19 189 THR B C 1
ATOM 3322 O O . THR B 1 189 ? 0.057 -26.797 -12.586 1 98.19 189 THR B O 1
ATOM 3325 N N . ARG B 1 190 ? 1.855 -27.531 -11.312 1 97.25 190 ARG B N 1
ATOM 3326 C CA . ARG B 1 190 ? 1.273 -28.844 -11.055 1 97.25 190 ARG B CA 1
ATOM 3327 C C . ARG B 1 190 ? 0.051 -28.719 -10.148 1 97.25 190 ARG B C 1
ATOM 3329 O O . ARG B 1 190 ? -0.01 -27.844 -9.289 1 97.25 190 ARG B O 1
ATOM 3336 N N . PRO B 1 191 ? -0.979 -29.703 -10.297 1 98.06 191 PRO B N 1
ATOM 3337 C CA . PRO B 1 191 ? -1.041 -30.844 -11.211 1 98.06 191 PRO B CA 1
ATOM 3338 C C . PRO B 1 191 ? -1.455 -30.453 -12.625 1 98.06 191 PRO B C 1
ATOM 3340 O O . PRO B 1 191 ? -1.925 -29.328 -12.844 1 98.06 191 PRO B O 1
ATOM 3343 N N . GLU B 1 192 ? -1.271 -31.297 -13.555 1 98.25 192 GLU B N 1
ATOM 3344 C CA . GLU B 1 192 ? -1.562 -31.031 -14.961 1 98.25 192 GLU B CA 1
ATOM 3345 C C . GLU B 1 192 ? -3.049 -30.766 -15.172 1 98.25 192 GLU B C 1
ATOM 3347 O O . GLU B 1 192 ? -3.424 -29.922 -15.992 1 98.25 192 GLU B O 1
ATOM 3352 N N . ILE B 1 193 ? -3.822 -31.5 -14.523 1 98.56 193 ILE B N 1
ATOM 3353 C CA . ILE B 1 193 ? -5.27 -31.312 -14.531 1 98.56 193 ILE B CA 1
ATOM 3354 C C . ILE B 1 193 ? -5.77 -31.078 -13.109 1 98.56 193 ILE B C 1
ATOM 3356 O O . ILE B 1 193 ? -5.469 -31.859 -12.203 1 98.56 193 ILE B O 1
ATOM 3360 N N . TRP B 1 194 ? -6.457 -29.969 -12.891 1 98.56 194 TRP B N 1
ATOM 3361 C CA . TRP B 1 194 ? -7.062 -29.656 -11.602 1 98.56 194 TRP B CA 1
ATOM 3362 C C . TRP B 1 194 ? -8.531 -29.281 -11.766 1 98.56 194 TRP B C 1
ATOM 3364 O O . TRP B 1 194 ? -8.852 -28.328 -12.492 1 98.56 194 TRP B O 1
ATOM 3374 N N . ARG B 1 195 ? -9.453 -30.078 -11.141 1 97.94 195 ARG B N 1
ATOM 3375 C CA . ARG B 1 195 ? -10.898 -29.875 -11.203 1 97.94 195 ARG B CA 1
ATOM 3376 C C . ARG B 1 195 ? -11.359 -29.672 -12.648 1 97.94 195 ARG B C 1
ATOM 3378 O O . ARG B 1 195 ? -12.039 -28.688 -12.953 1 97.94 195 ARG B O 1
ATOM 3385 N N . ASN B 1 196 ? -10.945 -30.5 -13.562 1 97.62 196 ASN B N 1
ATOM 3386 C CA . ASN B 1 196 ? -11.328 -30.594 -14.969 1 97.62 196 ASN B CA 1
ATOM 3387 C C . ASN B 1 196 ? -10.781 -29.422 -15.773 1 97.62 196 ASN B C 1
ATOM 3389 O O . ASN B 1 196 ? -11.258 -29.141 -16.875 1 97.62 196 ASN B O 1
ATOM 3393 N N . ARG B 1 197 ? -9.875 -28.641 -15.211 1 98.06 197 ARG B N 1
ATOM 3394 C CA . ARG B 1 197 ? -9.172 -27.578 -15.922 1 98.06 197 ARG B CA 1
ATOM 3395 C C . ARG B 1 197 ? -7.734 -27.984 -16.219 1 98.06 197 ARG B C 1
ATOM 3397 O O . ARG B 1 197 ? -6.941 -28.219 -15.312 1 98.06 197 ARG B O 1
ATOM 3404 N N . ALA B 1 198 ? -7.453 -28.062 -17.484 1 98.31 198 ALA B N 1
ATOM 3405 C CA . ALA B 1 198 ? -6.133 -28.531 -17.906 1 98.31 198 ALA B CA 1
ATOM 3406 C C . ALA B 1 198 ? -5.176 -27.359 -18.109 1 98.31 198 ALA B C 1
ATOM 3408 O O . ALA B 1 198 ? -5.598 -26.266 -18.469 1 98.31 198 ALA B O 1
ATOM 3409 N N . VAL B 1 199 ? -3.895 -27.641 -17.906 1 98.31 199 VAL B N 1
ATOM 3410 C CA . VAL B 1 199 ? -2.84 -26.719 -18.328 1 98.31 199 VAL B CA 1
ATOM 3411 C C . VAL B 1 199 ? -2.816 -26.594 -19.844 1 98.31 199 VAL B C 1
ATOM 3413 O O . VAL B 1 199 ? -2.982 -27.594 -20.547 1 98.31 199 VAL B O 1
ATOM 3416 N N . PRO B 1 200 ? -2.656 -25.344 -20.328 1 98.12 200 PRO B N 1
ATOM 3417 C CA . PRO B 1 200 ? -2.52 -25.25 -21.781 1 98.12 200 PRO B CA 1
ATOM 3418 C C . PRO B 1 200 ? -1.453 -26.188 -22.344 1 98.12 200 PRO B C 1
ATOM 3420 O O . PRO B 1 200 ? -0.325 -26.203 -21.859 1 98.12 200 PRO B O 1
ATOM 3423 N N . SER B 1 201 ? -1.771 -26.891 -23.438 1 97.88 201 SER B N 1
ATOM 3424 C CA . SER B 1 201 ? -0.922 -27.938 -23.984 1 97.88 201 SER B CA 1
ATOM 3425 C C . SER B 1 201 ? 0.427 -27.391 -24.422 1 97.88 201 SER B C 1
ATOM 3427 O O . SER B 1 201 ? 1.446 -28.078 -24.344 1 97.88 201 SER B O 1
ATOM 3429 N N . VAL B 1 202 ? 0.437 -26.172 -24.891 1 98 202 VAL B N 1
ATOM 3430 C CA . VAL B 1 202 ? 1.665 -25.547 -25.375 1 98 202 VAL B CA 1
ATOM 3431 C C . VAL B 1 202 ? 2.693 -25.484 -24.25 1 98 202 VAL B C 1
ATOM 3433 O O . VAL B 1 202 ? 3.896 -25.609 -24.484 1 98 202 VAL B O 1
ATOM 3436 N N . LEU B 1 203 ? 2.273 -25.312 -22.969 1 97.31 203 LEU B N 1
ATOM 3437 C CA . LEU B 1 203 ? 3.17 -25.172 -21.828 1 97.31 203 LEU B CA 1
ATOM 3438 C C . LEU B 1 203 ? 3.77 -26.516 -21.438 1 97.31 203 LEU B C 1
ATOM 3440 O O . LEU B 1 203 ? 4.754 -26.578 -20.703 1 97.31 203 LEU B O 1
ATOM 3444 N N . LEU B 1 204 ? 3.17 -27.609 -21.922 1 96.69 204 LEU B N 1
ATOM 3445 C CA . LEU B 1 204 ? 3.615 -28.953 -21.609 1 96.69 204 LEU B CA 1
ATOM 3446 C C . LEU B 1 204 ? 4.5 -29.5 -22.734 1 96.69 204 LEU B C 1
ATOM 3448 O O . LEU B 1 204 ? 5.062 -30.594 -22.609 1 96.69 204 LEU B O 1
ATOM 3452 N N . SER B 1 205 ? 4.715 -28.812 -23.781 1 95.56 205 SER B N 1
ATOM 3453 C CA . SER B 1 205 ? 5.293 -29.312 -25.016 1 95.56 205 SER B CA 1
ATOM 3454 C C . SER B 1 205 ? 6.816 -29.375 -24.938 1 95.56 205 SER B C 1
ATOM 3456 O O . SER B 1 205 ? 7.457 -30.094 -25.703 1 95.56 205 SER B O 1
ATOM 3458 N N . GLY B 1 206 ? 7.43 -28.594 -24.078 1 93.06 206 GLY B N 1
ATOM 3459 C CA . GLY B 1 206 ? 8.875 -28.484 -24 1 93.06 206 GLY B CA 1
ATOM 3460 C C . GLY B 1 206 ? 9.469 -27.672 -25.141 1 93.06 206 GLY B C 1
ATOM 3461 O O . GLY B 1 206 ? 10.688 -27.5 -25.219 1 93.06 206 GLY B O 1
ATOM 3462 N N . ASN B 1 207 ? 8.648 -27.156 -25.969 1 95.44 207 ASN B N 1
ATOM 3463 C CA . ASN B 1 207 ? 9.086 -26.297 -27.078 1 95.44 207 ASN B CA 1
ATOM 3464 C C . ASN B 1 207 ? 9.242 -24.844 -26.625 1 95.44 207 ASN B C 1
ATOM 3466 O O . ASN B 1 207 ? 8.281 -24.078 -26.641 1 95.44 207 ASN B O 1
ATOM 3470 N N . HIS B 1 208 ? 10.453 -24.469 -26.391 1 94.81 208 HIS B N 1
ATOM 3471 C CA . HIS B 1 208 ? 10.75 -23.172 -25.781 1 94.81 208 HIS B CA 1
ATOM 3472 C C . HIS B 1 208 ? 10.258 -22.031 -26.656 1 94.81 208 HIS B C 1
ATOM 3474 O O . HIS B 1 208 ? 9.75 -21.031 -26.141 1 94.81 208 HIS B O 1
ATOM 3480 N N . ARG B 1 209 ? 10.398 -22.203 -27.906 1 96.44 209 ARG B N 1
ATOM 3481 C CA . ARG B 1 209 ? 9.977 -21.156 -28.828 1 96.44 209 ARG B CA 1
ATOM 3482 C C . ARG B 1 209 ? 8.469 -20.938 -28.766 1 96.44 209 ARG B C 1
ATOM 3484 O O . ARG B 1 209 ? 8 -19.812 -28.594 1 96.44 209 ARG B O 1
ATOM 3491 N N . LEU B 1 210 ? 7.703 -21.984 -28.828 1 97 210 LEU B N 1
ATOM 3492 C CA . LEU B 1 210 ? 6.246 -21.906 -28.812 1 97 210 LEU B CA 1
ATOM 3493 C C . LEU B 1 210 ? 5.746 -21.422 -27.453 1 97 210 LEU B C 1
ATOM 3495 O O . LEU B 1 210 ? 4.77 -20.672 -27.375 1 97 210 LEU B O 1
ATOM 3499 N N . ILE B 1 211 ? 6.395 -21.859 -26.484 1 96.69 211 ILE B N 1
ATOM 3500 C CA . ILE B 1 211 ? 6.031 -21.453 -25.141 1 96.69 211 ILE B CA 1
ATOM 3501 C C . ILE B 1 211 ? 6.23 -19.953 -24.984 1 96.69 211 ILE B C 1
ATOM 3503 O O . ILE B 1 211 ? 5.348 -19.25 -24.484 1 96.69 211 ILE B O 1
ATOM 3507 N N . ASN B 1 212 ? 7.348 -19.469 -25.422 1 95.12 212 ASN B N 1
ATOM 3508 C CA . ASN B 1 212 ? 7.637 -18.047 -25.328 1 95.12 212 ASN B CA 1
ATOM 3509 C C . ASN B 1 212 ? 6.637 -17.219 -26.141 1 95.12 212 ASN B C 1
ATOM 3511 O O . ASN B 1 212 ? 6.195 -16.156 -25.688 1 95.12 212 ASN B O 1
ATOM 3515 N N . GLU B 1 213 ? 6.316 -17.688 -27.297 1 96.94 213 GLU B N 1
ATOM 3516 C CA . GLU B 1 213 ? 5.32 -17.016 -28.109 1 96.94 213 GLU B CA 1
ATOM 3517 C C . GLU B 1 213 ? 3.965 -16.969 -27.422 1 96.94 213 GLU B C 1
ATOM 3519 O O . GLU B 1 213 ? 3.271 -15.953 -27.469 1 96.94 213 GLU B O 1
ATOM 3524 N N . TRP B 1 214 ? 3.619 -18.047 -26.859 1 97.25 214 TRP B N 1
ATOM 3525 C CA . TRP B 1 214 ? 2.354 -18.125 -26.141 1 97.25 214 TRP B CA 1
ATOM 3526 C C . TRP B 1 214 ? 2.326 -17.141 -24.969 1 97.25 214 TRP B C 1
ATOM 3528 O O . TRP B 1 214 ? 1.334 -16.438 -24.766 1 97.25 214 TRP B O 1
ATOM 3538 N N . LYS B 1 215 ? 3.387 -17.094 -24.203 1 96.06 215 LYS B N 1
ATOM 3539 C CA . LYS B 1 215 ? 3.486 -16.188 -23.062 1 96.06 215 LYS B CA 1
ATOM 3540 C C . LYS B 1 215 ? 3.354 -14.734 -23.484 1 96.06 215 LYS B C 1
ATOM 3542 O O . LYS B 1 215 ? 2.617 -13.961 -22.875 1 96.06 215 LYS B O 1
ATOM 3547 N N . LYS B 1 216 ? 4.008 -14.414 -24.531 1 96 216 LYS B N 1
ATOM 3548 C CA . LYS B 1 216 ? 3.953 -13.055 -25.047 1 96 216 LYS B CA 1
ATOM 3549 C C . LYS B 1 216 ? 2.549 -12.703 -25.531 1 96 216 LYS B C 1
ATOM 3551 O O . LYS B 1 216 ? 2.051 -11.602 -25.266 1 96 216 LYS B O 1
ATOM 3556 N N . ALA B 1 217 ? 1.979 -13.625 -26.219 1 97.19 217 ALA B N 1
ATOM 3557 C CA . ALA B 1 217 ? 0.619 -13.414 -26.703 1 97.19 217 ALA B CA 1
ATOM 3558 C C . ALA B 1 217 ? -0.358 -13.242 -25.547 1 97.19 217 ALA B C 1
ATOM 3560 O O . ALA B 1 217 ? -1.24 -12.383 -25.594 1 97.19 217 ALA B O 1
ATOM 3561 N N . GLN B 1 218 ? -0.215 -14.07 -24.562 1 96.94 218 GLN B N 1
ATOM 3562 C CA . GLN B 1 218 ? -1.068 -13.992 -23.375 1 96.94 218 GLN B CA 1
ATOM 3563 C C . GLN B 1 218 ? -0.9 -12.656 -22.672 1 96.94 218 GLN B C 1
ATOM 3565 O O . GLN B 1 218 ? -1.886 -12.016 -22.281 1 96.94 218 GLN B O 1
ATOM 3570 N N . SER B 1 219 ? 0.334 -12.281 -22.438 1 96.5 219 SER B N 1
ATOM 3571 C CA . SER B 1 219 ? 0.623 -11 -21.812 1 96.5 219 SER B CA 1
ATOM 3572 C C . SER B 1 219 ? -0.02 -9.852 -22.578 1 96.5 219 SER B C 1
ATOM 3574 O O . SER B 1 219 ? -0.663 -8.984 -21.984 1 96.5 219 SER B O 1
ATOM 3576 N N . HIS B 1 220 ? 0.141 -9.898 -23.875 1 96.44 220 HIS B N 1
ATOM 3577 C CA . HIS B 1 220 ? -0.427 -8.852 -24.719 1 96.44 220 HIS B CA 1
ATOM 3578 C C . HIS B 1 220 ? -1.947 -8.812 -24.609 1 96.44 220 HIS B C 1
ATOM 3580 O O . HIS B 1 220 ? -2.541 -7.746 -24.453 1 96.44 220 HIS B O 1
ATOM 3586 N N . MET B 1 221 ? -2.539 -9.93 -24.672 1 97.12 221 MET B N 1
ATOM 3587 C CA . MET B 1 221 ? -3.994 -10.039 -24.594 1 97.12 221 MET B CA 1
ATOM 3588 C C . MET B 1 221 ? -4.516 -9.516 -23.266 1 97.12 221 MET B C 1
ATOM 3590 O O . MET B 1 221 ? -5.441 -8.703 -23.219 1 97.12 221 MET B O 1
ATOM 3594 N N . ILE B 1 222 ? -3.932 -9.961 -22.172 1 96.94 222 ILE B N 1
ATOM 3595 C CA . ILE B 1 222 ? -4.348 -9.57 -20.844 1 96.94 222 ILE B CA 1
ATOM 3596 C C . ILE B 1 222 ? -4.168 -8.062 -20.656 1 96.94 222 ILE B C 1
ATOM 3598 O O . ILE B 1 222 ? -5.043 -7.383 -20.125 1 96.94 222 ILE B O 1
ATOM 3602 N N . THR B 1 223 ? -3.039 -7.551 -21.109 1 97.5 223 THR B N 1
ATOM 3603 C CA . THR B 1 223 ? -2.766 -6.121 -21 1 97.5 223 THR B CA 1
ATOM 3604 C C . THR B 1 223 ? -3.793 -5.309 -21.781 1 97.5 223 THR B C 1
ATOM 3606 O O . THR B 1 223 ? -4.332 -4.324 -21.281 1 97.5 223 THR B O 1
ATOM 3609 N N . LYS B 1 224 ? -4.039 -5.73 -22.984 1 96.56 224 LYS B N 1
ATOM 3610 C CA . LYS B 1 224 ? -4.996 -5.039 -23.844 1 96.56 224 LYS B CA 1
ATOM 3611 C C . LYS B 1 224 ? -6.383 -5.012 -23.203 1 96.56 224 LYS B C 1
ATOM 3613 O O . LYS B 1 224 ? -7.082 -3.998 -23.266 1 96.56 224 LYS B O 1
ATOM 3618 N N . LEU B 1 225 ? -6.734 -6.027 -22.609 1 96.31 225 LEU B N 1
ATOM 3619 C CA . LEU B 1 225 ? -8.07 -6.176 -22.047 1 96.31 225 LEU B CA 1
ATOM 3620 C C . LEU B 1 225 ? -8.203 -5.406 -20.734 1 96.31 225 LEU B C 1
ATOM 3622 O O . LEU B 1 225 ? -9.227 -4.777 -20.484 1 96.31 225 LEU B O 1
ATOM 3626 N N . ARG B 1 226 ? -7.207 -5.426 -19.922 1 96.19 226 ARG B N 1
ATOM 3627 C CA . ARG B 1 226 ? -7.352 -4.973 -18.547 1 96.19 226 ARG B CA 1
ATOM 3628 C C . ARG B 1 226 ? -6.723 -3.6 -18.344 1 96.19 226 ARG B C 1
ATOM 3630 O O . ARG B 1 226 ? -7.18 -2.814 -17.516 1 96.19 226 ARG B O 1
ATOM 3637 N N . ARG B 1 227 ? -5.586 -3.4 -19 1 96.75 227 ARG B N 1
ATOM 3638 C CA . ARG B 1 227 ? -4.816 -2.17 -18.859 1 96.75 227 ARG B CA 1
ATOM 3639 C C . ARG B 1 227 ? -4.312 -1.672 -20.203 1 96.75 227 ARG B C 1
ATOM 3641 O O . ARG B 1 227 ? -3.104 -1.588 -20.422 1 96.75 227 ARG B O 1
ATOM 3648 N N . PRO B 1 228 ? -5.164 -1.291 -21.078 1 95.69 228 PRO B N 1
ATOM 3649 C CA . PRO B 1 228 ? -4.738 -0.919 -22.422 1 95.69 228 PRO B CA 1
ATOM 3650 C C . PRO B 1 228 ? -3.777 0.267 -22.438 1 95.69 228 PRO B C 1
ATOM 3652 O O . PRO B 1 228 ? -2.955 0.39 -23.359 1 95.69 228 PRO B O 1
ATOM 3655 N N . GLU B 1 229 ? -3.793 1.152 -21.406 1 92.19 229 GLU B N 1
ATOM 3656 C CA . GLU B 1 229 ? -2.939 2.336 -21.344 1 92.19 229 GLU B CA 1
ATOM 3657 C C . 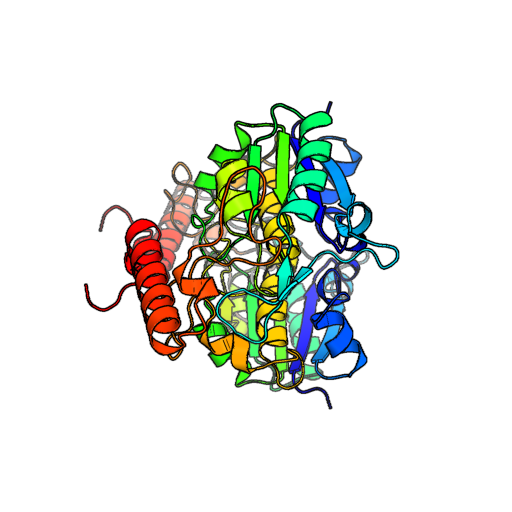GLU B 1 229 ? -1.471 1.95 -21.188 1 92.19 229 GLU B C 1
ATOM 3659 O O . GLU B 1 229 ? -0.58 2.77 -21.422 1 92.19 229 GLU B O 1
ATOM 3664 N N . LEU B 1 230 ? -1.203 0.732 -20.828 1 93.88 230 LEU B N 1
ATOM 3665 C CA . LEU B 1 230 ? 0.169 0.27 -20.656 1 93.88 230 LEU B CA 1
ATOM 3666 C C . LEU B 1 230 ? 0.792 -0.108 -22 1 93.88 230 LEU B C 1
ATOM 3668 O O . LEU B 1 230 ? 2.01 -0.276 -22.094 1 93.88 230 LEU B O 1
ATOM 3672 N N . LEU B 1 231 ? -0.086 -0.307 -22.953 1 88.75 231 LEU B N 1
ATOM 3673 C CA . LEU B 1 231 ? 0.431 -0.705 -24.266 1 88.75 231 LEU B CA 1
ATOM 3674 C C . LEU B 1 231 ? 0.954 0.504 -25.031 1 88.75 231 LEU B C 1
ATOM 3676 O O . LEU B 1 231 ? 0.356 1.581 -24.984 1 88.75 231 LEU B O 1
ATOM 3680 N N . LYS B 1 232 ? 2.242 0.789 -25.25 1 72.56 232 LYS B N 1
ATOM 3681 C CA . LYS B 1 232 ? 2.846 1.881 -26.016 1 72.56 232 LYS B CA 1
ATOM 3682 C C . LYS B 1 232 ? 2.338 1.897 -27.453 1 72.56 232 LYS B C 1
ATOM 3684 O O . LYS B 1 232 ? 2.289 2.953 -28.094 1 72.56 232 LYS B O 1
ATOM 3689 N N . ASP B 1 233 ? 2.379 0.955 -28.156 1 55.47 233 ASP B N 1
ATOM 3690 C CA . ASP B 1 233 ? 2.096 0.905 -29.594 1 55.47 233 ASP B CA 1
ATOM 3691 C C . ASP B 1 233 ? 0.636 1.252 -29.875 1 55.47 233 ASP B C 1
ATOM 3693 O O . ASP B 1 233 ? 0.125 0.968 -30.969 1 55.47 233 ASP B O 1
ATOM 3697 N N . LEU B 1 234 ? -0.163 1.772 -28.781 1 38.66 234 LEU B N 1
ATOM 3698 C CA . LEU B 1 234 ? -1.425 2.09 -29.438 1 38.66 234 LEU B CA 1
ATOM 3699 C C . LEU B 1 234 ? -1.336 3.428 -30.172 1 38.66 234 LEU B C 1
ATOM 3701 O O . LEU B 1 234 ? -0.71 4.367 -29.672 1 38.66 234 LEU B O 1
#

Nearest PDB structures (foldseek):
  4ig6-assembly1_A  TM=9.645E-01  e=3.491E-32  Anaplasma phagocytophilum str. HZ
  3knu-assembly1_B  TM=9.561E-01  e=5.211E-29  Anaplasma phagocytophilum str. HZ
  3knu-assembly2_D  TM=9.506E-01  e=3.137E-28  Anaplasma phagocytophilum str. HZ
  3knu-assembly2_C  TM=9.412E-01  e=6.771E-28  Anaplasma phagocytophilum str. HZ
  3knu-assembly1_A  TM=9.550E-01  e=3.586E-27  Anaplasma phagocytophilum str. HZ

=== Feature glossary ===
The record interleaves many kinds of information about one protein. Here is each kind framed as the question it answers.

Q: What known structures does this most resemble?
A: Structural nearest neighbors (via Foldseek easy-search vs the PDB). Reported per hit: target PDB id, E-value, and alignment TM-score. A TM-score above ~0.5 is the conventional threshold for 'same fold'.

Q: Where is each backbone atom in 3D?
A: The mmCIF table is the protein's shape written out atom by atom. For each backbone N, Cα, C, and carbonyl O, it records an (x, y, z) coordinate triple in Å plus the residue type, chain letter, and residue number.

Q: What are the backbone torsion angles?
A: The φ/ψ torsion pair specifies the backbone conformation at each residue. φ rotates about the N–Cα bond, ψ about the Cα–C bond. Steric clashes forbid most of the (φ, ψ) plane — the allowed regions (α-helix basin, β-sheet basin, left-handed helix) are the Ramachandran-allowed regions.

Q: Which residues are buried vs exposed?
A: Solvent-accessible surface area (SASA) is the area in Å² traced out by the centre of a 1.4 Å probe sphere (a water molecule) rolled over the protein's van der Waals surface (Shrake–Rupley / Lee–Richards construction). Buried residues have near-zero SASA; fully exposed residues can exceed 200 Å². The total SASA scales roughly with the number of surface residues.

Q: How confident is the AlphaFold model at each residue?
A: pLDDT is the predicted lDDT-Cα score: AlphaFold's confidence that the local environment of each residue (all inter-atomic distances within 15 Å) is correctly placed. It is a per-residue number between 0 and 100, with higher meaning more reliable.

Q: What does the local fold look like, residue by residue?
A: 3Di is Foldseek's structural alphabet. Each residue is assigned one of twenty discrete states based on how its Cα sits relative to its spatial (not sequential) neighbors. Aligning 3Di strings finds structural homologs roughly as well as full 3D superposition, but orders of magnitude faster.

Q: How big and how compact is the whole molecule?
A: Radius of gyration (Rg) is the root-mean-square distance of Cα atoms from their centroid — a single number for overall size and compactness. A globular domain of N residues has Rg ≈ 2.2·N^0.38 Å; an extended or disordered chain has a much larger Rg. The Cα contact count is the number of residue pairs whose Cα atoms are within 8 Å and are more than four positions apart in sequence — a standard proxy for tertiary packing density. The bounding box is the smallest axis-aligned box enclosing all Cα atoms.

Q: Which residues are in helices, strands, or loops?
A: DSSP 8-state secondary structure assigns each residue one of H (α-helix), G (3₁₀-helix), I (π-helix), E (extended β-strand), B (isolated β-bridge), T (hydrogen-bonded turn), S (bend), or '-' (coil). The assignment is computed from backbone hydrogen-bond geometry via the Kabsch–Sander algorithm.

Q: How mobile is each atom in the crystal?
A: Crystallographic B-factors measure how much each atom's electron density is smeared out, in Å². They rise in mobile loops and surface residues and fall in the buried interior. In AlphaFold models this column is repurposed to hold pLDDT instead.

Q: What if only a Cα trace is available?
A: P-SEA three-state annotation labels each residue as helix, strand, or coil based purely on the geometry of the Cα trace. It serves as a fallback when the full backbone (and thus DSSP) is unavailable.

Q: What family and function is it annotated with?
A: Database cross-references. InterPro integrates a dozen domain/family signature databases into unified entries with residue-range hits. GO terms attach function/process/location labels with evidence codes. CATH codes position the fold in a four-level structural taxonomy. Organism is the NCBI-taxonomy species name.

Q: Are the domains correctly placed relative to each other?
A: Predicted Aligned Error (PAE) is an AlphaFold confidence matrix: entry (i, j) is the expected error in the position of residue j, in ångströms, when the prediction is superimposed on the true structure at residue i. Low PAE within a block of residues means that block is internally rigid and well-predicted; high PAE between two blocks means their relative placement is uncertain even if each block individually is confident.

Q: What do the diagnostic plots show?
A: Three diagnostic plots accompany the record. The Cα contact map visualizes the tertia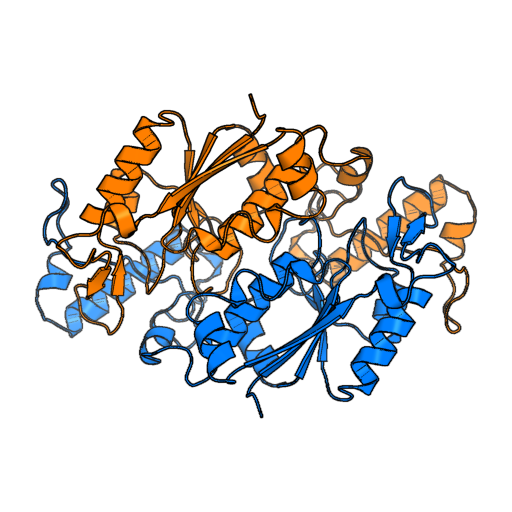ry structure as a 2D adjacency matrix (8 Å cutoff, sequence-local contacts suppressed). The Ramachandran plot shows the distribution of backbone (φ, ψ) torsions, with points in the α and β basins reflecting secondary structure content. The PAE plot shows AlphaFold's inter-residue confidence as a color matrix.

Q: What is the amino-acid chain?
A: Primary structure: the covalent order of the twenty standard amino acids along the backbone. Two proteins with the same sequence will (almost always) fold to the same structure; two with 30% identity often share a fold but not the details.

Q: What do the rendered images show?
A: The six renders are orthographic views along the three Cartesian axes in both directions. Representation (cartoon, sticks, or surface) and color scheme (sequence-rainbow or by-chain) vary across proteins so the training set covers all the common visualization conventions.